Protein AF-0000000078917286 (afdb_homodimer)

Secondary structure (DSSP, 8-state):
----EEEEEE-SS-EEEEEE-TT--HHHHHHHHHHHHT---GGGEEEEEE--SS---SEEEEEEEE-S--S-HHHH--SHHHHHHHHHHHHHHHHTTSS---HHHHHHHHHHHHHHHH-S--TTTS-TTTTTTS--SS--HHHHHHHHHHTTT--HHHHHHHHHHHHTTSTTTT-EEEEEE-TT--EEEEEE-SSEEEEEETTBSSS-SEEEEGGGEEEEEEETTEEEEEESSTTSPPEEEE-SSHHHHHHHHHHHHHHHHHHHHTTSPPPHHHHHHHHHHHHHHHHHHHHHHHHHHHHHHHHHHHHHHHHHHHHHHHHHHHHHHHHHHHHHHHHHHHHHHHHHH-/----EEEEEE-SS-EEEEEE-TT--HHHHHHHHHHHHT---GGGEEEEEE--SS---SEEEEEEEE-S--S-HHHH--SHHHHHHHHHHHHHHHHTTSS---HHHHHHHHHHHHHHHH-S--TTTS-TTTTTTS--SS--HHHHHHHHHHTTT--HHHHHHHHHHHHTTSTTTT-EEEEEE-TT--EEEEEE-SSEEEEEETTBSSS-SEEEEGGGEEEEEEETTEEEEEESSTTSPPEEEE-SSHHHHHHHHHHHHHHHHHHHHTTSPPPHHHHHHHHHHHHHHHHHHHHHHHHHHHHHHHHHHHHHHHHHHHHHHHHHHHHHHHHHHHHHHHHHHHHHHHHH--

Sequence (692 aa):
MPKTISVRVTTMDAELEFTIQPNTTGKQLFDQVVKTIGLREVCFFGLQYQDTKGFSTCLLLFKFSAKFYPEDVSEELIQDITQRLFFLKVKEGILNDDIYCRPETAVLLASHAVQSKYGNLNKEVHKSGYLAGDELLPQREERIQVWHEEHRGMLRENAVLEYPKIAQDLEMYGVNYISIKKKKGSELWLGVDALGLNIYEQHDRLTPKIGFPWSEIRSISFNDKKFVIKPIDKKAPDFVFYAPWLRINKRILALCMGNHELYMRRRKPDTIEVQQMKAQAREEKHQKQMEHAMLENEKKKREMAEKEKEKTEREKELMERLKQIEEQTKKAQCLFLLRKKHNNCGMPKTISVRVTTMDAELEFTIQPNTTGKQLFDQVVKTIGLREVCFFGLQYQDTKGFSTCLLLFKFSAKFYPEDVSEELIQDITQRLFFLKVKEGILNDDIYCRPETAVLLASHAVQSKYGNLNKEVHKSGYLAGDELLPQREERIQVWHEEHRGMLRENAVLEYPKIAQDLEMYGVNYISIKKKKGSELWLGVDALGLNIYEQHDRLTPKIGFPWSEIRSISFNDKKFVIKPIDKKAPDFVFYAPWLRINKRILALCMGNHELYMRRRKPDTIEVQQMKAQAREEKHQKQMEHAMLENEKKKREMAEKEKEKTEREKELMERLKQIEEQTKKAQCLFLLRKKHNNCG

Solvent-accessible surface area (backbone atoms only — not comparable to full-atom values): 37764 Å² total; per-residue (Å²): 120,85,71,68,38,42,34,40,38,35,45,85,85,50,76,46,76,46,80,40,54,78,83,61,47,70,65,56,54,47,51,50,51,34,60,33,74,65,56,79,78,52,86,31,46,45,75,41,80,48,82,64,81,85,57,85,55,78,56,48,42,32,39,40,46,80,69,48,48,70,89,44,50,83,79,66,50,69,51,68,67,58,34,48,51,47,29,49,51,51,50,49,30,45,71,70,63,66,24,68,67,54,67,71,57,27,31,53,40,38,14,26,54,46,25,38,75,66,34,58,70,40,75,88,77,56,41,94,69,71,59,73,87,52,96,54,51,64,90,47,63,70,62,25,49,56,51,26,50,69,46,56,86,54,50,34,72,55,26,36,47,46,36,44,50,59,42,65,74,34,72,35,50,60,49,48,76,42,76,32,24,37,90,91,63,52,61,29,28,38,32,42,33,50,62,29,42,30,35,18,49,70,90,33,82,69,58,64,78,47,75,41,44,56,93,45,50,62,50,74,51,68,59,68,39,40,36,40,40,32,44,56,54,78,90,50,75,67,48,65,38,33,36,93,40,49,68,53,46,54,50,50,50,52,52,50,52,53,27,49,51,51,49,53,52,74,74,45,82,76,52,69,42,53,49,43,46,48,51,52,44,50,51,52,50,49,51,52,50,50,52,50,48,50,46,52,50,40,47,49,51,24,52,50,30,44,51,51,29,54,50,52,53,49,52,42,52,50,51,53,51,51,50,51,50,52,52,51,51,50,52,52,53,52,53,53,55,54,52,54,52,56,56,70,71,95,120,85,71,66,39,42,35,38,38,35,45,87,86,50,76,46,77,48,79,41,54,77,82,61,47,72,65,57,53,47,51,50,52,33,60,33,75,65,56,80,80,54,86,30,47,45,76,40,81,48,81,63,80,87,55,86,55,79,58,48,41,32,39,40,45,80,68,48,50,70,90,43,49,84,78,66,50,68,51,69,67,57,33,47,51,48,30,51,52,51,49,50,29,45,72,71,61,66,23,69,68,54,67,70,56,26,31,54,41,38,13,28,53,46,25,37,74,67,35,58,72,40,74,88,76,56,43,93,67,70,58,72,87,53,96,54,52,64,88,48,63,71,63,25,49,57,50,25,50,68,47,56,87,53,53,33,72,54,24,36,47,46,35,46,50,60,43,65,75,33,74,35,48,58,50,48,76,42,75,33,24,39,91,89,62,52,61,28,28,38,32,44,33,53,63,29,41,28,35,18,48,72,91,33,82,69,56,64,77,45,74,42,44,58,93,44,50,62,48,74,51,69,60,68,37,38,37,41,42,32,44,56,54,78,89,51,77,68,47,66,37,32,36,92,40,49,68,52,47,53,49,50,50,52,54,49,52,54,26,49,50,50,48,54,53,73,73,45,82,77,50,68,42,54,48,44,46,50,50,51,44,50,51,51,50,49,51,51,52,50,52,50,48,51,44,51,48,39,46,49,51,26,51,48,29,46,50,50,30,52,50,52,53,49,52,43,53,50,52,52,51,50,51,51,51,52,52,51,51,51,52,51,53,53,53,50,55,53,52,51,53,56,53,69,72,97

Structure (mmCIF, N/CA/C/O backbone):
data_AF-0000000078917286-model_v1
#
loop_
_entity.id
_entity.type
_entity.pdbx_description
1 polymer 'FERM domain-containing protein'
#
loop_
_atom_site.group_PDB
_atom_site.id
_atom_site.type_symbol
_atom_site.label_atom_id
_atom_site.label_alt_id
_atom_site.label_comp_id
_atom_site.label_asym_id
_atom_site.label_entity_id
_atom_site.label_seq_id
_atom_site.pdbx_PDB_ins_code
_atom_site.Cartn_x
_atom_site.Cartn_y
_atom_site.Cartn_z
_atom_site.occupancy
_atom_site.B_iso_or_equiv
_atom_site.auth_seq_id
_atom_site.auth_comp_id
_atom_site.auth_asym_id
_atom_site.auth_atom_id
_atom_site.pdbx_PDB_model_num
ATOM 1 N N . MET A 1 1 ? -22 -3.393 -30.219 1 52.44 1 MET A N 1
ATOM 2 C CA . MET A 1 1 ? -21.031 -3.311 -29.125 1 52.44 1 MET A CA 1
ATOM 3 C C . MET A 1 1 ? -21.719 -2.863 -27.844 1 52.44 1 MET A C 1
ATOM 5 O O . MET A 1 1 ? -22.516 -1.927 -27.844 1 52.44 1 MET A O 1
ATOM 9 N N . PRO A 1 2 ? -21.797 -3.793 -26.938 1 64.94 2 PRO A N 1
ATOM 10 C CA . PRO A 1 2 ? -22.656 -3.412 -25.812 1 64.94 2 PRO A CA 1
ATOM 11 C C . PRO A 1 2 ? -22.469 -1.951 -25.391 1 64.94 2 PRO A C 1
ATOM 13 O O . PRO A 1 2 ? -21.391 -1.386 -25.578 1 64.94 2 PRO A O 1
ATOM 16 N N . LYS A 1 3 ? -23.453 -1.218 -25.328 1 80.88 3 LYS A N 1
ATOM 17 C CA . LYS A 1 3 ? -23.516 0.198 -24.969 1 80.88 3 LYS A CA 1
ATOM 18 C C . LYS A 1 3 ? -22.797 0.465 -23.656 1 80.88 3 LYS A C 1
ATOM 20 O O . LYS A 1 3 ? -23.047 -0.208 -22.656 1 80.88 3 LYS A O 1
ATOM 25 N N . THR A 1 4 ? -21.531 1.102 -23.625 1 89.44 4 THR A N 1
ATOM 26 C CA . THR A 1 4 ? -20.781 1.456 -22.438 1 89.44 4 THR A CA 1
ATOM 27 C C . THR A 1 4 ? -21.047 2.904 -22.031 1 89.44 4 THR A C 1
ATOM 29 O O . THR A 1 4 ? -21.516 3.703 -22.844 1 89.44 4 THR A O 1
ATOM 32 N N . ILE A 1 5 ? -21.078 3.199 -20.797 1 89.94 5 ILE A N 1
ATOM 33 C CA . ILE A 1 5 ? -21.281 4.527 -20.219 1 89.94 5 ILE A CA 1
ATOM 34 C C . ILE A 1 5 ? -19.969 5.043 -19.641 1 89.94 5 ILE A C 1
ATOM 36 O O . ILE A 1 5 ? -19.25 4.293 -18.984 1 89.94 5 ILE A O 1
ATOM 40 N N . SER A 1 6 ? -19.703 6.266 -19.875 1 91.88 6 SER A N 1
ATOM 41 C CA . SER A 1 6 ? -18.516 6.898 -19.312 1 91.88 6 SER A CA 1
ATOM 42 C C . SER A 1 6 ? -18.812 7.551 -17.969 1 91.88 6 SER A C 1
ATOM 44 O O . SER A 1 6 ? -19.844 8.211 -17.812 1 91.88 6 SER A O 1
ATOM 46 N N . VAL A 1 7 ? -17.938 7.297 -17.062 1 94.12 7 VAL A N 1
ATOM 47 C CA . VAL A 1 7 ? -18.094 7.828 -15.703 1 94.12 7 VAL A CA 1
ATOM 48 C C . VAL A 1 7 ? -16.812 8.523 -15.266 1 94.12 7 VAL A C 1
ATOM 50 O O . VAL A 1 7 ? -15.711 8.023 -15.516 1 94.12 7 VAL A O 1
ATOM 53 N N . ARG A 1 8 ? -16.938 9.688 -14.719 1 94.81 8 ARG A N 1
ATOM 54 C CA . ARG A 1 8 ? -15.812 10.398 -14.109 1 94.81 8 ARG A CA 1
ATOM 55 C C . ARG A 1 8 ? -15.961 10.469 -12.594 1 94.81 8 ARG A C 1
ATOM 57 O O . ARG A 1 8 ? -17.016 10.859 -12.086 1 94.81 8 ARG A O 1
ATOM 64 N N . VAL A 1 9 ? -14.938 9.984 -11.883 1 96.5 9 VAL A N 1
ATOM 65 C CA . VAL A 1 9 ? -14.945 9.992 -10.422 1 96.5 9 VAL A CA 1
ATOM 66 C C . VAL A 1 9 ? -13.859 10.93 -9.906 1 96.5 9 VAL A C 1
ATOM 68 O O . VAL A 1 9 ? -12.68 10.758 -10.219 1 96.5 9 VAL A O 1
ATOM 71 N N . THR A 1 10 ? -14.258 11.922 -9.125 1 96.56 10 THR A N 1
ATOM 72 C CA . THR A 1 10 ? -13.312 12.859 -8.523 1 96.56 10 THR A CA 1
ATOM 73 C C . THR A 1 10 ? -13.078 12.516 -7.051 1 96.56 10 THR A C 1
ATOM 75 O O . THR A 1 10 ? -14.031 12.406 -6.277 1 96.56 10 THR A O 1
ATOM 78 N N . THR A 1 11 ? -11.891 12.273 -6.703 1 95.75 11 THR A N 1
ATOM 79 C CA . THR A 1 11 ? -11.5 12.125 -5.309 1 95.75 11 THR A CA 1
ATOM 80 C C . THR A 1 11 ? -10.953 13.438 -4.75 1 95.75 11 THR A C 1
ATOM 82 O O . THR A 1 11 ? -11.109 14.492 -5.375 1 95.75 11 THR A O 1
ATOM 85 N N . MET A 1 12 ? -10.359 13.43 -3.605 1 94.81 12 MET A N 1
ATOM 86 C CA . MET A 1 12 ? -9.828 14.648 -3.004 1 94.81 12 MET A CA 1
ATOM 87 C C . MET A 1 12 ? -8.586 15.125 -3.742 1 94.81 12 MET A C 1
ATOM 89 O O . MET A 1 12 ? -8.297 16.328 -3.77 1 94.81 12 MET A O 1
ATOM 93 N N . ASP A 1 13 ? -7.891 14.109 -4.359 1 91.81 13 ASP A N 1
ATOM 94 C CA . ASP A 1 13 ? -6.617 14.516 -4.945 1 91.81 13 ASP A CA 1
ATOM 95 C C . ASP A 1 13 ? -6.449 13.945 -6.352 1 91.81 13 ASP A C 1
ATOM 97 O O . ASP A 1 13 ? -5.352 13.984 -6.914 1 91.81 13 ASP A O 1
ATOM 101 N N . ALA A 1 14 ? -7.473 13.32 -6.879 1 92.19 14 ALA A N 1
ATOM 102 C CA . ALA A 1 14 ? -7.324 12.734 -8.211 1 92.19 14 ALA A CA 1
ATOM 103 C C . ALA A 1 14 ? -8.664 12.711 -8.953 1 92.19 14 ALA A C 1
ATOM 105 O O . ALA A 1 14 ? -9.719 12.891 -8.344 1 92.19 14 ALA A O 1
ATOM 106 N N . GLU A 1 15 ? -8.555 12.578 -10.227 1 94.56 15 GLU A N 1
ATOM 107 C CA . GLU A 1 15 ? -9.695 12.359 -11.109 1 94.56 15 GLU A CA 1
ATOM 108 C C . GLU A 1 15 ? -9.523 11.07 -11.914 1 94.56 15 GLU A C 1
ATOM 110 O O . GLU A 1 15 ? -8.516 10.891 -12.586 1 94.56 15 GLU A O 1
ATOM 115 N N . LEU A 1 16 ? -10.508 10.234 -11.844 1 95 16 LEU A N 1
ATOM 116 C CA . LEU A 1 16 ? -10.477 8.945 -12.531 1 95 16 LEU A CA 1
ATOM 117 C C . LEU A 1 16 ? -11.602 8.844 -13.555 1 95 16 LEU A C 1
ATOM 119 O O . LEU A 1 16 ? -12.703 9.359 -13.328 1 95 16 LEU A O 1
ATOM 123 N N . GLU A 1 17 ? -11.336 8.211 -14.648 1 94.06 17 GLU A N 1
ATOM 124 C CA . GLU A 1 17 ? -12.344 7.953 -15.672 1 94.06 17 GLU A CA 1
ATOM 125 C C . GLU A 1 17 ? -12.523 6.457 -15.914 1 94.06 17 GLU A C 1
ATOM 127 O O . GLU A 1 17 ? -11.539 5.73 -16.062 1 94.06 17 GLU A O 1
ATOM 132 N N . PHE A 1 18 ? -13.734 6.094 -15.922 1 93.25 18 PHE A N 1
ATOM 133 C CA . PHE A 1 18 ? -14.07 4.691 -16.125 1 93.25 18 PHE A CA 1
ATOM 134 C C . PHE A 1 18 ? -15.07 4.535 -17.266 1 93.25 18 PHE A C 1
ATOM 136 O O . PHE A 1 18 ? -15.844 5.453 -17.547 1 93.25 18 PHE A O 1
ATOM 143 N N . THR A 1 19 ? -14.93 3.42 -17.969 1 92.62 19 THR A N 1
ATOM 144 C CA . THR A 1 19 ? -15.977 2.963 -18.875 1 92.62 19 THR A CA 1
ATOM 145 C C . THR A 1 19 ? -16.688 1.737 -18.312 1 92.62 19 THR A C 1
ATOM 147 O O . THR A 1 19 ? -16.062 0.696 -18.094 1 92.62 19 THR A O 1
ATOM 150 N N . ILE A 1 20 ? -17.984 1.925 -18.016 1 92 20 ILE A N 1
ATOM 151 C CA . ILE A 1 20 ? -18.688 0.839 -17.344 1 92 20 ILE A CA 1
ATOM 152 C C . ILE A 1 20 ? -19.875 0.385 -18.172 1 92 20 ILE A C 1
ATOM 154 O O . ILE A 1 20 ? -20.281 1.081 -19.109 1 92 20 ILE A O 1
ATOM 158 N N . GLN A 1 21 ? -20.391 -0.773 -17.844 1 93.31 21 GLN A N 1
ATOM 159 C CA . GLN A 1 21 ? -21.609 -1.291 -18.469 1 93.31 21 GLN A CA 1
ATOM 160 C C . GLN A 1 21 ? -22.844 -0.625 -17.875 1 93.31 21 GLN A C 1
ATOM 162 O O . GLN A 1 21 ? -22.844 -0.186 -16.734 1 93.31 21 GLN A O 1
ATOM 167 N N . PRO A 1 22 ? -23.906 -0.571 -18.641 1 90.12 22 PRO A N 1
ATOM 168 C CA . PRO A 1 22 ? -25.125 0.076 -18.188 1 90.12 22 PRO A CA 1
ATOM 169 C C . PRO A 1 22 ? -25.719 -0.585 -16.938 1 90.12 22 PRO A C 1
ATOM 171 O O . PRO A 1 22 ? -26.391 0.073 -16.141 1 90.12 22 PRO A O 1
ATOM 174 N N . ASN A 1 23 ? -25.359 -1.849 -16.734 1 93.88 23 ASN A N 1
ATOM 175 C CA . ASN A 1 23 ? -25.953 -2.555 -15.609 1 93.88 23 ASN A CA 1
ATOM 176 C C . ASN A 1 23 ? -25.031 -2.527 -14.391 1 93.88 23 ASN A C 1
ATOM 178 O O . ASN A 1 23 ? -25.312 -3.178 -13.383 1 93.88 23 ASN A O 1
ATOM 182 N N . THR A 1 24 ? -24 -1.727 -14.484 1 94.19 24 THR A N 1
ATOM 183 C CA . THR A 1 24 ? -23.078 -1.621 -13.359 1 94.19 24 THR A CA 1
ATOM 184 C C . THR A 1 24 ? -23.75 -0.925 -12.18 1 94.19 24 THR A C 1
ATOM 186 O O . THR A 1 24 ? -24.359 0.132 -12.336 1 94.19 24 THR A O 1
ATOM 189 N N . THR A 1 25 ? -23.719 -1.51 -10.984 1 94.88 25 THR A N 1
ATOM 190 C CA . THR A 1 25 ? -24.312 -0.925 -9.789 1 94.88 25 THR A CA 1
ATOM 191 C C . THR A 1 25 ? -23.359 0.086 -9.156 1 94.88 25 THR A C 1
ATOM 193 O O . THR A 1 25 ? -22.156 0.096 -9.453 1 94.88 25 THR A O 1
ATOM 196 N N . GLY A 1 26 ? -23.844 0.945 -8.289 1 93.94 26 GLY A N 1
ATOM 197 C CA . GLY A 1 26 ? -23.016 1.874 -7.531 1 93.94 26 GLY A CA 1
ATOM 198 C C . GLY A 1 26 ? -21.953 1.184 -6.691 1 93.94 26 GLY A C 1
ATOM 199 O O . GLY A 1 26 ? -20.828 1.672 -6.582 1 93.94 26 GLY A O 1
ATOM 200 N N . LYS A 1 27 ? -22.328 0.092 -6.184 1 95.5 27 LYS A N 1
ATOM 201 C CA . LYS A 1 27 ? -21.391 -0.674 -5.363 1 95.5 27 LYS A CA 1
ATOM 202 C C . LYS A 1 27 ? -20.219 -1.182 -6.195 1 95.5 27 LYS A C 1
ATOM 204 O O . LYS A 1 27 ? -19.062 -1.137 -5.75 1 95.5 27 LYS A O 1
ATOM 209 N N . GLN A 1 28 ? -20.531 -1.66 -7.367 1 96.44 28 GLN A N 1
ATOM 210 C CA . GLN A 1 28 ? -19.484 -2.154 -8.258 1 96.44 28 GLN A CA 1
ATOM 211 C C . GLN A 1 28 ? -18.531 -1.032 -8.664 1 96.44 28 GLN A C 1
ATOM 213 O O . GLN A 1 28 ? -17.312 -1.233 -8.727 1 96.44 28 GLN A O 1
ATOM 218 N N . LEU A 1 29 ? -19.141 0.114 -9.008 1 96.5 29 LEU A N 1
ATOM 219 C CA . LEU A 1 29 ? -18.312 1.266 -9.336 1 96.5 29 LEU A CA 1
ATOM 220 C C . LEU A 1 29 ? -17.453 1.677 -8.141 1 96.5 29 LEU A C 1
ATOM 222 O O . LEU A 1 29 ? -16.266 1.965 -8.297 1 96.5 29 LEU A O 1
ATOM 226 N N . PHE A 1 30 ? -18.078 1.705 -6.957 1 97.38 30 PHE A N 1
ATOM 227 C CA . PHE A 1 30 ? -17.359 2.018 -5.73 1 97.38 30 PHE A CA 1
ATOM 228 C C . PHE A 1 30 ? -16.188 1.074 -5.543 1 97.38 30 PHE A C 1
ATOM 230 O O . PHE A 1 30 ? -15.062 1.516 -5.254 1 97.38 30 PHE A O 1
ATOM 237 N N . ASP A 1 31 ? -16.375 -0.207 -5.715 1 96.06 31 ASP A N 1
ATOM 238 C CA . ASP A 1 31 ? -15.336 -1.215 -5.551 1 96.06 31 ASP A CA 1
ATOM 239 C C . ASP A 1 31 ? -14.211 -1.011 -6.562 1 96.06 31 ASP A C 1
ATOM 241 O O . ASP A 1 31 ? -13.031 -1.204 -6.238 1 96.06 31 ASP A O 1
ATOM 245 N N . GLN A 1 32 ? -14.609 -0.645 -7.723 1 95.75 32 GLN A N 1
ATOM 246 C CA . GLN A 1 32 ? -13.609 -0.396 -8.75 1 95.75 32 GLN A CA 1
ATOM 247 C C . GLN A 1 32 ? -12.734 0.799 -8.391 1 95.75 32 GLN A C 1
ATOM 249 O O . GLN A 1 32 ? -11.516 0.772 -8.602 1 95.75 32 GLN A O 1
ATOM 254 N N . VAL A 1 33 ? -13.32 1.835 -7.848 1 96.94 33 VAL A N 1
ATOM 255 C CA . VAL A 1 33 ? -12.586 3.029 -7.449 1 96.94 33 VAL A CA 1
ATOM 256 C C . VAL A 1 33 ? -11.602 2.686 -6.328 1 96.94 33 VAL A C 1
ATOM 258 O O . VAL A 1 33 ? -10.422 3.023 -6.406 1 96.94 33 VAL A O 1
ATOM 261 N N . VAL A 1 34 ? -12.07 1.972 -5.344 1 96.69 34 VAL A N 1
ATOM 262 C CA . VAL A 1 34 ? -11.266 1.617 -4.18 1 96.69 34 VAL A CA 1
ATOM 263 C C . VAL A 1 34 ? -10.102 0.734 -4.605 1 96.69 34 VAL A C 1
ATOM 265 O O . VAL A 1 34 ? -8.969 0.919 -4.141 1 96.69 34 VAL A O 1
ATOM 268 N N . LYS A 1 35 ? -10.352 -0.167 -5.469 1 94.69 35 LYS A N 1
ATOM 269 C CA . LYS A 1 35 ? -9.297 -1.038 -5.984 1 94.69 35 LYS A CA 1
ATOM 270 C C . LYS A 1 35 ? -8.266 -0.241 -6.773 1 94.69 35 LYS A C 1
ATOM 272 O O . LYS A 1 35 ? -7.062 -0.506 -6.68 1 94.69 35 LYS A O 1
ATOM 277 N N . THR A 1 36 ? -8.703 0.653 -7.543 1 95.75 36 THR A N 1
ATOM 278 C CA . THR A 1 36 ? -7.832 1.441 -8.406 1 95.75 36 THR A CA 1
ATOM 279 C C . THR A 1 36 ? -6.871 2.287 -7.574 1 95.75 36 THR A C 1
ATOM 281 O O . THR A 1 36 ? -5.68 2.357 -7.875 1 95.75 36 THR A O 1
ATOM 284 N N . ILE A 1 37 ? -7.332 2.85 -6.551 1 95.19 37 ILE A N 1
ATOM 285 C CA . ILE A 1 37 ? -6.473 3.762 -5.797 1 95.19 37 ILE A CA 1
ATOM 286 C C . ILE A 1 37 ? -5.77 3 -4.68 1 95.19 37 ILE A C 1
ATOM 288 O O . ILE A 1 37 ? -4.941 3.566 -3.959 1 95.19 37 ILE A O 1
ATOM 292 N N . GLY A 1 38 ? -6.148 1.755 -4.457 1 94.06 38 GLY A N 1
ATOM 293 C CA . GLY A 1 38 ? -5.488 0.913 -3.471 1 94.06 38 GLY A CA 1
ATOM 294 C C . GLY A 1 38 ? -5.918 1.214 -2.047 1 94.06 38 GLY A C 1
ATOM 295 O O . GLY A 1 38 ? -5.094 1.19 -1.129 1 94.06 38 GLY A O 1
ATOM 296 N N . LEU A 1 39 ? -7.137 1.5 -1.889 1 96.38 39 LEU A N 1
ATOM 297 C CA . LEU A 1 39 ? -7.672 1.822 -0.571 1 96.38 39 LEU A CA 1
ATOM 298 C C . LEU A 1 39 ? -8.203 0.572 0.12 1 96.38 39 LEU A C 1
ATOM 300 O O . LEU A 1 39 ? -9.039 -0.142 -0.437 1 96.38 39 LEU A O 1
ATOM 304 N N . ARG A 1 40 ? -7.75 0.301 1.335 1 95.94 40 ARG A N 1
ATOM 305 C CA . ARG A 1 40 ? -8.172 -0.884 2.076 1 95.94 40 ARG A CA 1
ATOM 306 C C . ARG A 1 40 ? -9.234 -0.533 3.111 1 95.94 40 ARG A C 1
ATOM 308 O O . ARG A 1 40 ? -10.148 -1.32 3.361 1 95.94 40 ARG A O 1
ATOM 315 N N . GLU A 1 41 ? -9.062 0.637 3.688 1 96.81 41 GLU A N 1
ATOM 316 C CA . GLU A 1 41 ? -10.023 1.081 4.691 1 96.81 41 GLU A CA 1
ATOM 317 C C . GLU A 1 41 ? -11.242 1.736 4.039 1 96.81 41 GLU A C 1
ATOM 319 O O . GLU A 1 41 ? -11.438 2.945 4.164 1 96.81 41 GLU A O 1
ATOM 324 N N . VAL A 1 42 ? -12.125 0.978 3.543 1 96.44 42 VAL A N 1
ATOM 325 C CA . VAL A 1 42 ? -13.18 1.451 2.646 1 96.44 42 VAL A CA 1
ATOM 326 C C . VAL A 1 42 ? -14.383 1.911 3.459 1 96.44 42 VAL A C 1
ATOM 328 O O . VAL A 1 42 ? -15.227 2.664 2.963 1 96.44 42 VAL A O 1
ATOM 331 N N . CYS A 1 43 ? -14.469 1.479 4.727 1 96.25 43 CYS A N 1
ATOM 332 C CA . CYS A 1 43 ? -15.672 1.672 5.527 1 96.25 43 CYS A CA 1
ATOM 333 C C . CYS A 1 43 ? -15.938 3.152 5.77 1 96.25 43 CYS A C 1
ATOM 335 O O . CYS A 1 43 ? -17.062 3.547 6.082 1 96.25 43 CYS A O 1
ATOM 337 N N . PHE A 1 44 ? -14.93 4.02 5.594 1 98.06 44 PHE A N 1
ATOM 338 C CA . PHE A 1 44 ? -15.062 5.441 5.887 1 98.06 44 PHE A CA 1
ATOM 339 C C . PHE A 1 44 ? -15.609 6.191 4.684 1 98.06 44 PHE A C 1
ATOM 341 O O . PHE A 1 44 ? -16 7.359 4.797 1 98.06 44 PHE A O 1
ATOM 348 N N . PHE A 1 45 ? -15.664 5.543 3.537 1 98.12 45 PHE A N 1
ATOM 349 C CA . PHE A 1 45 ? -15.789 6.32 2.309 1 98.12 45 PHE A CA 1
ATOM 350 C C . PHE A 1 45 ? -17.109 6 1.6 1 98.12 45 PHE A C 1
ATOM 352 O O . PHE A 1 45 ? -17.75 4.996 1.903 1 98.12 45 PHE A O 1
ATOM 359 N N . GLY A 1 46 ? -17.484 6.867 0.72 1 96.81 46 GLY A N 1
ATOM 360 C CA . GLY A 1 46 ? -18.688 6.711 -0.092 1 96.81 46 GLY A CA 1
ATOM 361 C C . GLY A 1 46 ? -18.578 7.379 -1.448 1 96.81 46 GLY A C 1
ATOM 362 O O . GLY A 1 46 ? -17.625 8.117 -1.708 1 96.81 46 GLY A O 1
ATOM 363 N N . LEU A 1 47 ? -19.469 7.023 -2.256 1 95.88 47 LEU A N 1
ATOM 364 C CA . LEU A 1 47 ? -19.578 7.566 -3.604 1 95.88 47 LEU A CA 1
ATOM 365 C C . LEU A 1 47 ? -20.875 8.352 -3.764 1 95.88 47 LEU A C 1
ATOM 367 O O . LEU A 1 47 ? -21.953 7.863 -3.4 1 95.88 47 LEU A O 1
ATOM 371 N N . GLN A 1 48 ? -20.75 9.594 -4.242 1 93.06 48 GLN A N 1
ATOM 372 C CA . GLN A 1 48 ? -21.922 10.445 -4.406 1 93.06 48 GLN A CA 1
ATOM 373 C C . GLN A 1 48 ? -22.078 10.883 -5.859 1 93.06 48 GLN A C 1
ATOM 375 O O . GLN A 1 48 ? -21.125 11.359 -6.477 1 93.06 48 GLN A O 1
ATOM 380 N N . TYR A 1 49 ? -23.25 10.648 -6.359 1 91.31 49 TYR A N 1
ATOM 381 C CA . TYR A 1 49 ? -23.562 11.117 -7.707 1 91.31 49 TYR A CA 1
ATOM 382 C C . TYR A 1 49 ? -23.688 12.633 -7.742 1 91.31 49 TYR A C 1
ATOM 384 O O . TYR A 1 49 ? -24.312 13.234 -6.859 1 91.31 49 TYR A O 1
ATOM 392 N N . GLN A 1 50 ? -22.984 13.273 -8.711 1 89 50 GLN A N 1
ATOM 393 C CA . GLN A 1 50 ? -23.062 14.719 -8.891 1 89 50 GLN A CA 1
ATOM 394 C C . GLN A 1 50 ? -23.969 15.07 -10.07 1 89 50 GLN A C 1
ATOM 396 O O . GLN A 1 50 ? -23.656 14.734 -11.219 1 89 50 GLN A O 1
ATOM 401 N N . ASP A 1 51 ? -25.125 15.57 -9.758 1 76.12 51 ASP A N 1
ATOM 402 C CA . ASP A 1 51 ? -26.109 15.891 -10.773 1 76.12 51 ASP A CA 1
ATOM 403 C C . ASP A 1 51 ? -25.641 17.047 -11.648 1 76.12 51 ASP A C 1
ATOM 405 O O . ASP A 1 51 ? -25.141 18.062 -11.141 1 76.12 51 ASP A O 1
ATOM 409 N N . THR A 1 52 ? -25.312 16.75 -12.922 1 65.38 52 THR A N 1
ATOM 410 C CA . THR A 1 52 ? -25 17.875 -13.805 1 65.38 52 THR A CA 1
ATOM 411 C C . THR A 1 52 ? -26.266 18.578 -14.266 1 65.38 52 THR A C 1
ATOM 413 O O . THR A 1 52 ? -27.266 17.922 -14.586 1 65.38 52 THR A O 1
ATOM 416 N N . LYS A 1 53 ? -26.703 19.656 -13.562 1 56.56 53 LYS A N 1
ATOM 417 C CA . LYS A 1 53 ? -27.797 20.531 -13.984 1 56.56 53 LYS A CA 1
ATOM 418 C C . LYS A 1 53 ? -27.953 20.516 -15.5 1 56.56 53 LYS A C 1
ATOM 420 O O . LYS A 1 53 ? -27.016 20.844 -16.234 1 56.56 53 LYS A O 1
ATOM 425 N N . GLY A 1 54 ? -29.016 19.875 -15.984 1 56.84 54 GLY A N 1
ATOM 426 C CA . GLY A 1 54 ? -29.578 20.094 -17.297 1 56.84 54 GLY A CA 1
ATOM 427 C C . GLY A 1 54 ? -28.844 19.359 -18.406 1 56.84 54 GLY A C 1
ATOM 428 O O . GLY A 1 54 ? -29.312 19.328 -19.547 1 56.84 54 GLY A O 1
ATOM 429 N N . PHE A 1 55 ? -27.5 19.312 -18.281 1 51.97 55 PHE A N 1
ATOM 430 C CA . PHE A 1 55 ? -26.859 18.891 -19.516 1 51.97 55 PHE A CA 1
ATOM 431 C C . PHE A 1 55 ? -26.797 17.375 -19.594 1 51.97 55 PHE A C 1
ATOM 433 O O . PHE A 1 55 ? -26.406 16.703 -18.625 1 51.97 55 PHE A O 1
ATOM 440 N N . SER A 1 56 ? -27.734 16.797 -20.312 1 53.12 56 SER A N 1
ATOM 441 C CA . SER A 1 56 ? -27.797 15.398 -20.719 1 53.12 56 SER A CA 1
ATOM 442 C C . SER A 1 56 ? -26.422 14.867 -21.062 1 53.12 56 SER A C 1
ATOM 444 O O . SER A 1 56 ? -25.953 15 -22.203 1 53.12 56 SER A O 1
ATOM 446 N N . THR A 1 57 ? -25.344 15.141 -20.391 1 59.34 57 THR A N 1
ATOM 447 C CA . THR A 1 57 ? -24.062 14.648 -20.906 1 59.34 57 THR A CA 1
ATOM 448 C C . THR A 1 57 ? -23.938 13.148 -20.672 1 59.34 57 THR A C 1
ATOM 450 O O . THR A 1 57 ? -24.531 12.602 -19.734 1 59.34 57 THR A O 1
ATOM 453 N N . CYS A 1 58 ? -23.641 12.398 -21.688 1 71.62 58 CYS A N 1
ATOM 454 C CA . CYS A 1 58 ? -23.281 10.984 -21.734 1 71.62 58 CYS A CA 1
ATOM 455 C C . CYS A 1 58 ? -22.266 10.633 -20.656 1 71.62 58 CYS A C 1
ATOM 457 O O . CYS A 1 58 ? -21.984 9.453 -20.422 1 71.62 58 CYS A O 1
ATOM 459 N N . LEU A 1 59 ? -21.906 11.727 -19.859 1 83.81 59 LEU A N 1
ATOM 460 C CA . LEU A 1 59 ? -20.891 11.492 -18.844 1 83.81 59 LEU A CA 1
ATOM 461 C C . LEU A 1 59 ? -21.469 11.633 -17.438 1 83.81 59 LEU A C 1
ATOM 463 O O . LEU A 1 59 ? -22.016 12.68 -17.094 1 83.81 59 LEU A O 1
ATOM 467 N N . LEU A 1 60 ? -21.469 10.609 -16.672 1 90.31 60 LEU A N 1
ATOM 468 C CA . LEU A 1 60 ? -21.906 10.633 -15.281 1 90.31 60 LEU A CA 1
ATOM 469 C C . LEU A 1 60 ? -20.781 11.07 -14.359 1 90.31 60 LEU A C 1
ATOM 471 O O . LEU A 1 60 ? -19.641 10.594 -14.492 1 90.31 60 LEU A O 1
ATOM 475 N N . LEU A 1 61 ? -21.031 12.023 -13.469 1 93.44 61 LEU A N 1
ATOM 476 C CA . LEU A 1 61 ? -20.031 12.555 -12.555 1 93.44 61 LEU A CA 1
ATOM 477 C C . LEU A 1 61 ? -20.281 12.078 -11.125 1 93.44 61 LEU A C 1
ATOM 479 O O . LEU A 1 61 ? -21.406 12.133 -10.641 1 93.44 61 LEU A O 1
ATOM 483 N N . PHE A 1 62 ? -19.219 11.531 -10.484 1 95.56 62 PHE A N 1
ATOM 484 C CA . PHE A 1 62 ? -19.312 11.07 -9.102 1 95.56 62 PHE A CA 1
ATOM 485 C C . PHE A 1 62 ? -18.203 11.68 -8.25 1 95.56 62 PHE A C 1
ATOM 487 O O . PHE A 1 62 ? -17.141 12.016 -8.766 1 95.56 62 PHE A O 1
ATOM 494 N N . LYS A 1 63 ? -18.484 11.883 -7.004 1 96.56 63 LYS A N 1
ATOM 495 C CA . LYS A 1 63 ? -17.484 12.312 -6.035 1 96.56 63 LYS A CA 1
ATOM 496 C C . LYS A 1 63 ? -17.219 11.219 -5.004 1 96.56 63 LYS A C 1
ATOM 498 O O . LYS A 1 63 ? -18.156 10.656 -4.43 1 96.56 63 LYS A O 1
ATOM 503 N N . PHE A 1 64 ? -16.016 10.906 -4.922 1 97.69 64 PHE A N 1
ATOM 504 C CA . PHE A 1 64 ? -15.57 9.945 -3.918 1 97.69 64 PHE A CA 1
ATOM 505 C C . PHE A 1 64 ? -14.945 10.664 -2.729 1 97.69 64 PHE A C 1
ATOM 507 O O . PHE A 1 64 ? -13.953 11.383 -2.881 1 97.69 64 PHE A O 1
ATOM 514 N N . SER A 1 65 ? -15.438 10.461 -1.521 1 96.94 65 SER A N 1
ATOM 515 C CA . SER A 1 65 ? -14.922 11.172 -0.356 1 96.94 65 SER A CA 1
ATOM 516 C C . SER A 1 65 ? -15.289 10.453 0.938 1 96.94 65 SER A C 1
ATOM 518 O O . SER A 1 65 ? -16.094 9.523 0.93 1 96.94 65 SER A O 1
ATOM 520 N N . ALA A 1 66 ? -14.648 10.844 1.995 1 96.88 66 ALA A N 1
ATOM 521 C CA . ALA A 1 66 ? -14.977 10.328 3.32 1 96.88 66 ALA A CA 1
ATOM 522 C C . ALA A 1 66 ? -16.406 10.695 3.715 1 96.88 66 ALA A C 1
ATOM 524 O O . ALA A 1 66 ? -16.844 11.828 3.5 1 96.88 66 ALA A O 1
ATOM 525 N N . LYS A 1 67 ? -17.094 9.672 4.145 1 95.88 67 LYS A N 1
ATOM 526 C CA . LYS A 1 67 ? -18.484 9.836 4.531 1 95.88 67 LYS A CA 1
ATOM 527 C C . LYS A 1 67 ? -18.672 9.641 6.035 1 95.88 67 LYS A C 1
ATOM 529 O O . LYS A 1 67 ? -19.438 10.359 6.672 1 95.88 67 LYS A O 1
ATOM 534 N N . PHE A 1 68 ? -18 8.68 6.641 1 98.25 68 PHE A N 1
ATOM 535 C CA . PHE A 1 68 ? -18.062 8.352 8.062 1 98.25 68 PHE A CA 1
ATOM 536 C C . PHE A 1 68 ? -16.719 8.625 8.734 1 98.25 68 PHE A C 1
ATOM 538 O O . PHE A 1 68 ? -15.68 8.164 8.266 1 98.25 68 PHE A O 1
ATOM 545 N N . TYR A 1 69 ? -16.734 9.352 9.836 1 98.38 69 TYR A N 1
ATOM 546 C CA . TYR A 1 69 ? -15.5 9.828 10.461 1 98.38 69 TYR A CA 1
ATOM 547 C C . TYR A 1 69 ? -15.109 8.945 11.641 1 98.38 69 TYR A C 1
ATOM 549 O O . TYR A 1 69 ? -15.969 8.359 12.297 1 98.38 69 TYR A O 1
ATOM 557 N N . PRO A 1 70 ? -13.852 8.828 11.883 1 97.75 70 PRO A N 1
ATOM 558 C CA . PRO A 1 70 ? -13.383 8.086 13.062 1 97.75 70 PRO A CA 1
ATOM 559 C C . PRO A 1 70 ? -13.656 8.82 14.367 1 97.75 70 PRO A C 1
ATOM 561 O O . PRO A 1 70 ? -13.797 10.047 14.375 1 97.75 70 PRO A O 1
ATOM 564 N N . GLU A 1 71 ? -13.75 8.07 15.438 1 96.56 71 GLU A N 1
ATOM 565 C CA . GLU A 1 71 ? -13.789 8.633 16.781 1 96.56 71 GLU A CA 1
ATOM 566 C C . GLU A 1 71 ? -12.398 9.047 17.25 1 96.56 71 GLU A C 1
ATOM 568 O O . GLU A 1 71 ? -12.234 10.07 17.906 1 96.56 71 GLU A O 1
ATOM 573 N N . ASP A 1 72 ? -11.492 8.234 16.875 1 97 72 ASP A N 1
ATOM 574 C CA . ASP A 1 72 ? -10.086 8.492 17.172 1 97 72 ASP A CA 1
ATOM 575 C C . ASP A 1 72 ? -9.219 8.328 15.93 1 97 72 ASP A C 1
ATOM 577 O O . ASP A 1 72 ? -8.836 7.215 15.57 1 97 72 ASP A O 1
ATOM 581 N N . VAL A 1 73 ? -8.781 9.438 15.492 1 97.44 73 VAL A N 1
ATOM 582 C CA . VAL A 1 73 ? -8.055 9.5 14.227 1 97.44 73 VAL A CA 1
ATOM 583 C C . VAL A 1 73 ? -6.773 8.672 14.32 1 97.44 73 VAL A C 1
ATOM 585 O O . VAL A 1 73 ? -6.469 7.883 13.422 1 97.44 73 VAL A O 1
ATOM 588 N N . SER A 1 74 ? -6.004 8.727 15.391 1 95.62 74 SER A N 1
ATOM 589 C CA . SER A 1 74 ? -4.699 8.094 15.547 1 95.62 74 SER A CA 1
ATOM 590 C C . SER A 1 74 ? -4.828 6.574 15.617 1 95.62 74 SER A C 1
ATOM 592 O O . SER A 1 74 ? -3.951 5.852 15.141 1 95.62 74 SER A O 1
ATOM 594 N N . GLU A 1 75 ? -5.941 6.133 16.078 1 95.31 75 GLU A N 1
ATOM 595 C CA . GLU A 1 75 ? -6.121 4.695 16.266 1 95.31 75 GLU A CA 1
ATOM 596 C C . GLU A 1 75 ? -6.797 4.055 15.062 1 95.31 75 GLU A C 1
ATOM 598 O O . GLU A 1 75 ? -6.504 2.91 14.711 1 95.31 75 GLU A O 1
ATOM 603 N N . GLU A 1 76 ? -7.672 4.777 14.406 1 97.19 76 GLU A N 1
ATOM 604 C CA . GLU A 1 76 ? -8.547 4.141 13.422 1 97.19 76 GLU A CA 1
ATOM 605 C C . GLU A 1 76 ? -8.008 4.32 12.008 1 97.19 76 GLU A C 1
ATOM 607 O O . GLU A 1 76 ? -8.25 3.486 11.133 1 97.19 76 GLU A O 1
ATOM 612 N N . LEU A 1 77 ? -7.348 5.418 11.742 1 97.81 77 LEU A N 1
ATOM 613 C CA . LEU A 1 77 ? -6.781 5.617 10.414 1 97.81 77 LEU A CA 1
ATOM 614 C C . LEU A 1 77 ? -5.391 5 10.312 1 97.81 77 LEU A C 1
ATOM 616 O O . LEU A 1 77 ? -4.422 5.555 10.828 1 97.81 77 LEU A O 1
ATOM 620 N N . ILE A 1 78 ? -5.281 3.955 9.57 1 97.44 78 ILE A N 1
ATOM 621 C CA . ILE A 1 78 ? -4.055 3.166 9.586 1 97.44 78 ILE A CA 1
ATOM 622 C C . ILE A 1 78 ? -3.232 3.465 8.336 1 97.44 78 ILE A C 1
ATOM 624 O O . ILE A 1 78 ? -2.068 3.863 8.422 1 97.44 78 ILE A O 1
ATOM 628 N N . GLN A 1 79 ? -3.854 3.42 7.18 1 95.94 79 GLN A N 1
ATOM 629 C CA . GLN A 1 79 ? -3.129 3.523 5.918 1 95.94 79 GLN A CA 1
ATOM 630 C C . GLN A 1 79 ? -2.816 4.98 5.582 1 95.94 79 GLN A C 1
ATOM 632 O O . GLN A 1 79 ? -3.617 5.875 5.863 1 95.94 79 GLN A O 1
ATOM 637 N N . ASP A 1 80 ? -1.755 5.176 4.906 1 94.94 80 ASP A N 1
ATOM 638 C CA . ASP A 1 80 ? -1.319 6.512 4.508 1 94.94 80 ASP A CA 1
ATOM 639 C C . ASP A 1 80 ? -2.348 7.176 3.596 1 94.94 80 ASP A C 1
ATOM 641 O O . ASP A 1 80 ? -2.643 8.359 3.744 1 94.94 80 ASP A O 1
ATOM 645 N N . ILE A 1 81 ? -2.857 6.441 2.701 1 95.31 81 ILE A N 1
ATOM 646 C CA . ILE A 1 81 ? -3.795 7.012 1.738 1 95.31 81 ILE A CA 1
ATOM 647 C C . ILE A 1 81 ? -5.059 7.473 2.461 1 95.31 81 ILE A C 1
ATOM 649 O O . ILE A 1 81 ? -5.633 8.508 2.119 1 95.31 81 ILE A O 1
ATOM 653 N N . THR A 1 82 ? -5.527 6.66 3.395 1 97.94 82 THR A N 1
ATOM 654 C CA . THR A 1 82 ? -6.707 7.031 4.164 1 97.94 82 THR A CA 1
ATOM 655 C C . THR A 1 82 ? -6.465 8.32 4.941 1 97.94 82 THR A C 1
ATOM 657 O O . THR A 1 82 ? -7.305 9.227 4.93 1 97.94 82 THR A O 1
ATOM 660 N N . GLN A 1 83 ? -5.312 8.406 5.594 1 98.06 83 GLN A N 1
ATOM 661 C CA . GLN A 1 83 ? -4.945 9.594 6.352 1 98.06 83 GLN A CA 1
ATOM 662 C C . GLN A 1 83 ? -4.895 10.828 5.453 1 98.06 83 GLN A C 1
ATOM 664 O O . GLN A 1 83 ? -5.395 11.891 5.816 1 98.06 83 GLN A O 1
ATOM 669 N N . ARG A 1 84 ? -4.367 10.664 4.328 1 97.5 84 ARG A N 1
ATOM 670 C CA . ARG A 1 84 ? -4.254 11.766 3.379 1 97.5 84 ARG A CA 1
ATOM 671 C C . ARG A 1 84 ? -5.633 12.242 2.922 1 97.5 84 ARG A C 1
ATOM 673 O O . ARG A 1 84 ? -5.898 13.445 2.879 1 97.5 84 ARG A O 1
ATOM 680 N N . LEU A 1 85 ? -6.484 11.289 2.574 1 98 85 LEU A N 1
ATOM 681 C CA . LEU A 1 85 ? -7.812 11.648 2.09 1 98 85 LEU A CA 1
ATOM 682 C C . LEU A 1 85 ? -8.625 12.344 3.182 1 98 85 LEU A C 1
ATOM 684 O O . LEU A 1 85 ? -9.359 13.289 2.904 1 98 85 LEU A O 1
ATOM 688 N N . PHE A 1 86 ? -8.461 11.906 4.41 1 98.5 86 PHE A N 1
ATOM 689 C CA . PHE A 1 86 ? -9.133 12.57 5.52 1 98.5 86 PHE A CA 1
ATOM 690 C C . PHE A 1 86 ? -8.555 13.953 5.758 1 98.5 86 PHE A C 1
ATOM 692 O O . PHE A 1 86 ? -9.297 14.906 6.016 1 98.5 86 PHE A O 1
ATOM 699 N N . PHE A 1 87 ? -7.227 14.062 5.672 1 98.38 87 PHE A N 1
ATOM 700 C CA . PHE A 1 87 ? -6.559 15.352 5.801 1 98.38 87 PHE A CA 1
ATOM 701 C C . PHE A 1 87 ? -7.133 16.359 4.816 1 98.38 87 PHE A C 1
ATOM 703 O O . PHE A 1 87 ? -7.531 17.453 5.203 1 98.38 87 PHE A O 1
ATOM 710 N N . LEU A 1 88 ? -7.246 15.938 3.572 1 97.81 88 LEU A N 1
ATOM 711 C CA . LEU A 1 88 ? -7.746 16.812 2.523 1 97.81 88 LEU A CA 1
ATOM 712 C C . LEU A 1 88 ? -9.211 17.156 2.758 1 97.81 88 LEU A C 1
ATOM 714 O O . LEU A 1 88 ? -9.625 18.312 2.574 1 97.81 88 LEU A O 1
ATOM 718 N N . LYS A 1 89 ? -9.961 16.203 3.158 1 97.62 89 LYS A N 1
ATOM 719 C CA . LYS A 1 89 ? -11.383 16.406 3.406 1 97.62 89 LYS A CA 1
ATOM 720 C C . LYS A 1 89 ? -11.609 17.391 4.559 1 97.62 89 LYS A C 1
ATOM 722 O O . LYS A 1 89 ? -12.438 18.297 4.457 1 97.62 89 LYS A O 1
ATOM 727 N N . VAL A 1 90 ? -10.898 17.188 5.621 1 97.69 90 VAL A N 1
ATOM 728 C CA . VAL A 1 90 ? -11.039 18.031 6.797 1 97.69 90 VAL A CA 1
ATOM 729 C C . VAL A 1 90 ? -10.547 19.438 6.477 1 97.69 90 VAL A C 1
ATOM 731 O O . VAL A 1 90 ? -11.164 20.438 6.867 1 97.69 90 VAL A O 1
ATOM 734 N N . LYS A 1 91 ? -9.438 19.484 5.809 1 96.81 91 LYS A N 1
ATOM 735 C CA . LYS A 1 91 ? -8.914 20.781 5.398 1 96.81 91 LYS A CA 1
ATOM 736 C C . LYS A 1 91 ? -9.93 21.562 4.559 1 96.81 91 LYS A C 1
ATOM 738 O O . LYS A 1 91 ? -10.164 22.75 4.789 1 96.81 91 LYS A O 1
ATOM 743 N N . GLU A 1 92 ? -10.547 20.891 3.641 1 95.81 92 GLU A N 1
ATOM 744 C CA . GLU A 1 92 ? -11.586 21.5 2.812 1 95.81 92 GLU A CA 1
ATOM 745 C C . GLU A 1 92 ? -12.75 22 3.664 1 95.81 92 GLU A C 1
ATOM 747 O O . GLU A 1 92 ? -13.281 23.078 3.426 1 95.81 92 GLU A O 1
ATOM 752 N N . GLY A 1 93 ? -13.117 21.25 4.641 1 95.88 93 GLY A N 1
ATOM 753 C CA . GLY A 1 93 ? -14.203 21.625 5.527 1 95.88 93 GLY A CA 1
ATOM 754 C C . GLY A 1 93 ? -13.906 22.875 6.336 1 95.88 93 GLY A C 1
ATOM 755 O O . GLY A 1 93 ? -14.797 23.703 6.555 1 95.88 93 GLY A O 1
ATOM 756 N N . ILE A 1 94 ? -12.711 22.984 6.723 1 95.81 94 ILE A N 1
ATOM 757 C CA . ILE A 1 94 ? -12.297 24.141 7.508 1 95.81 94 ILE A CA 1
ATOM 758 C C . ILE A 1 94 ? -12.195 25.375 6.605 1 95.81 94 ILE A C 1
ATOM 760 O O . ILE A 1 94 ? -12.656 26.453 6.969 1 95.81 94 ILE A O 1
ATOM 764 N N . LEU A 1 95 ? -11.719 25.203 5.445 1 93.88 95 LEU A N 1
ATOM 765 C CA . LEU A 1 95 ? -11.539 26.297 4.504 1 93.88 95 LEU A CA 1
ATOM 766 C C . LEU A 1 95 ? -12.891 26.828 4.035 1 93.88 95 LEU A C 1
ATOM 768 O O . LEU A 1 95 ? -13.039 28.047 3.83 1 93.88 95 LEU A O 1
ATOM 772 N N . ASN A 1 96 ? -13.891 25.953 3.879 1 93.56 96 ASN A N 1
ATOM 773 C CA . ASN A 1 96 ? -15.211 26.328 3.381 1 93.56 96 ASN A CA 1
ATOM 774 C C . ASN A 1 96 ? -16.141 26.75 4.52 1 93.56 96 ASN A C 1
ATOM 776 O O . ASN A 1 96 ? -17.328 27.016 4.293 1 93.56 96 ASN A O 1
ATOM 780 N N . ASP A 1 97 ? -15.688 26.734 5.746 1 92.12 97 ASP A N 1
ATOM 781 C CA . ASP A 1 97 ? -16.422 27.125 6.945 1 92.12 97 ASP A CA 1
ATOM 782 C C . ASP A 1 97 ? -17.531 26.125 7.27 1 92.12 97 ASP A C 1
ATOM 784 O O . ASP A 1 97 ? -18.547 26.484 7.844 1 92.12 97 ASP A O 1
ATOM 788 N N . ASP A 1 98 ? -17.297 24.891 6.785 1 94.69 98 ASP A N 1
ATOM 789 C CA . ASP A 1 98 ? -18.188 23.797 7.184 1 94.69 98 ASP A CA 1
ATOM 790 C C . ASP A 1 98 ? -17.859 23.328 8.594 1 94.69 98 ASP A C 1
ATOM 792 O O . ASP A 1 98 ? -18.734 22.781 9.289 1 94.69 98 ASP A O 1
ATOM 796 N N . ILE A 1 99 ? -16.625 23.469 8.969 1 96.62 99 ILE A N 1
ATOM 797 C CA . ILE A 1 99 ? -16.156 23.188 10.32 1 96.62 99 ILE A CA 1
ATOM 798 C C . ILE A 1 99 ? -15.641 24.453 10.969 1 96.62 99 ILE A C 1
ATOM 800 O O . ILE A 1 99 ? -14.641 25.016 10.531 1 96.62 99 ILE A O 1
ATOM 804 N N . TYR A 1 100 ? -16.328 24.859 11.953 1 95.75 100 TYR A N 1
ATOM 805 C CA . TYR A 1 100 ? -15.906 26.062 12.656 1 95.75 100 TYR A CA 1
ATOM 806 C C . TYR A 1 100 ? -14.617 25.828 13.438 1 95.75 100 TYR A C 1
ATOM 808 O O . TYR A 1 100 ? -14.453 24.781 14.062 1 95.75 100 TYR A O 1
ATOM 816 N N . CYS A 1 101 ? -13.742 26.75 13.297 1 92.88 101 CYS A N 1
ATOM 817 C CA . CYS A 1 101 ? -12.453 26.688 13.977 1 92.88 101 CYS A CA 1
ATOM 818 C C . CYS A 1 101 ? -11.992 28.062 14.43 1 92.88 101 CYS A C 1
ATOM 820 O O . CYS A 1 101 ? -12.094 29.031 13.672 1 92.88 101 CYS A O 1
ATOM 822 N N . ARG A 1 102 ? -11.539 28.172 15.672 1 93.25 102 ARG A N 1
ATOM 823 C CA . ARG A 1 102 ? -11 29.422 16.172 1 93.25 102 ARG A CA 1
ATOM 824 C C . ARG A 1 102 ? -9.734 29.812 15.414 1 93.25 102 ARG A C 1
ATOM 826 O O . ARG A 1 102 ? -9.016 28.953 14.906 1 93.25 102 ARG A O 1
ATOM 833 N N . PRO A 1 103 ? -9.484 31.062 15.383 1 91.75 103 PRO A N 1
ATOM 834 C CA . PRO A 1 103 ? -8.32 31.531 14.625 1 91.75 103 PRO A CA 1
ATOM 835 C C . PRO A 1 103 ? -7.016 30.906 15.094 1 91.75 103 PRO A C 1
ATOM 837 O O . PRO A 1 103 ? -6.168 30.547 14.273 1 91.75 103 PRO A O 1
ATOM 840 N N . GLU A 1 104 ? -6.859 30.75 16.406 1 91.5 104 GLU A N 1
ATOM 841 C CA . GLU A 1 104 ? -5.633 30.156 16.938 1 91.5 104 GLU A CA 1
ATOM 842 C C . GLU A 1 104 ? -5.477 28.703 16.469 1 91.5 104 GLU A C 1
ATOM 844 O O . GLU A 1 104 ? -4.383 28.297 16.078 1 91.5 104 GLU A O 1
ATOM 849 N N . THR A 1 105 ? -6.578 28.047 16.547 1 94.94 105 THR A N 1
ATOM 850 C CA . THR A 1 105 ? -6.562 26.656 16.094 1 94.94 105 THR A CA 1
ATOM 851 C C . THR A 1 105 ? -6.348 26.578 14.594 1 94.94 105 THR A C 1
ATOM 853 O O . THR A 1 105 ? -5.652 25.688 14.109 1 94.94 105 THR A O 1
ATOM 856 N N . ALA A 1 106 ? -6.898 27.5 13.922 1 94.62 106 ALA A N 1
ATOM 857 C CA . ALA A 1 106 ? -6.75 27.547 12.469 1 94.62 106 ALA A CA 1
ATOM 858 C C . ALA A 1 106 ? -5.289 27.734 12.07 1 94.62 106 ALA A C 1
ATOM 860 O O . ALA A 1 106 ? -4.82 27.141 11.102 1 94.62 106 ALA A O 1
ATOM 861 N N . VAL A 1 107 ? -4.602 28.562 12.844 1 94.62 107 VAL A N 1
ATOM 862 C CA . VAL A 1 107 ? -3.191 28.812 12.57 1 94.62 107 VAL A CA 1
ATOM 863 C C . VAL A 1 107 ? -2.385 27.531 12.789 1 94.62 107 VAL A C 1
ATOM 865 O O . VAL A 1 107 ? -1.507 27.203 11.992 1 94.62 107 VAL A O 1
ATOM 868 N N . LEU A 1 108 ? -2.705 26.875 13.844 1 95.75 108 LEU A N 1
ATOM 869 C CA . LEU A 1 108 ? -2.018 25.625 14.141 1 95.75 108 LEU A CA 1
ATOM 870 C C . LEU A 1 108 ? -2.26 24.594 13.039 1 95.75 108 LEU A C 1
ATOM 872 O O . LEU A 1 108 ? -1.327 23.922 12.594 1 95.75 108 LEU A O 1
ATOM 876 N N . LEU A 1 109 ? -3.529 24.484 12.609 1 96.94 109 LEU A N 1
ATOM 877 C CA . LEU A 1 109 ? -3.881 23.562 11.531 1 96.94 109 LEU A CA 1
ATOM 878 C C . LEU A 1 109 ? -3.158 23.938 10.242 1 96.94 109 LEU A C 1
ATOM 880 O O . LEU A 1 109 ? -2.578 23.078 9.578 1 96.94 109 LEU A O 1
ATOM 884 N N . ALA A 1 110 ? -3.158 25.172 9.922 1 96.06 110 ALA A N 1
ATOM 885 C CA . ALA A 1 110 ? -2.473 25.656 8.727 1 96.06 110 ALA A CA 1
ATOM 886 C C . ALA A 1 110 ? -0.982 25.328 8.781 1 96.06 110 ALA A C 1
ATOM 888 O O . ALA A 1 110 ? -0.377 24.984 7.766 1 96.06 110 ALA A O 1
ATOM 889 N N . SER A 1 111 ? -0.384 25.5 9.945 1 96.25 111 SER A N 1
ATOM 890 C CA . SER A 1 111 ? 1.04 25.219 10.102 1 96.25 111 SER A CA 1
ATOM 891 C C . SER A 1 111 ? 1.351 23.75 9.828 1 96.25 111 SER A C 1
ATOM 893 O O . SER A 1 111 ? 2.391 23.438 9.25 1 96.25 111 SER A O 1
ATOM 895 N N . HIS A 1 112 ? 0.462 22.828 10.281 1 97.5 112 HIS A N 1
ATOM 896 C CA . HIS A 1 112 ? 0.653 21.422 9.984 1 97.5 112 HIS A CA 1
ATOM 897 C C . HIS A 1 112 ? 0.477 21.141 8.492 1 97.5 112 HIS A C 1
ATOM 899 O O . HIS A 1 112 ? 1.166 20.281 7.934 1 97.5 112 HIS A O 1
ATOM 905 N N . ALA A 1 113 ? -0.499 21.828 7.855 1 97 113 ALA A N 1
ATOM 906 C CA . ALA A 1 113 ? -0.659 21.688 6.41 1 97 113 ALA A CA 1
ATOM 907 C C . ALA A 1 113 ? 0.607 22.125 5.676 1 97 113 ALA A C 1
ATOM 909 O O . ALA A 1 113 ? 1.041 21.469 4.73 1 97 113 ALA A O 1
ATOM 910 N N . VAL A 1 114 ? 1.235 23.203 6.145 1 96.12 114 VAL A N 1
ATOM 911 C CA . VAL A 1 114 ? 2.457 23.719 5.543 1 96.12 114 VAL A CA 1
ATOM 912 C C . VAL A 1 114 ? 3.602 22.734 5.754 1 96.12 114 VAL A C 1
ATOM 914 O O . VAL A 1 114 ? 4.375 22.469 4.832 1 96.12 114 VAL A O 1
ATOM 917 N N . GLN A 1 115 ? 3.691 22.203 6.973 1 96.69 115 GLN A N 1
ATOM 918 C CA . GLN A 1 115 ? 4.711 21.203 7.285 1 96.69 115 GLN A CA 1
ATOM 919 C C . GLN A 1 115 ? 4.566 19.969 6.398 1 96.69 115 GLN A C 1
ATOM 921 O O . GLN A 1 115 ? 5.559 19.375 5.984 1 96.69 115 GLN A O 1
ATOM 926 N N . SER A 1 116 ? 3.357 19.562 6.145 1 96.25 116 SER A N 1
ATOM 927 C CA . SER A 1 116 ? 3.107 18.391 5.316 1 96.25 116 SER A CA 1
ATOM 928 C C . SER A 1 116 ? 3.504 18.641 3.865 1 96.25 116 SER A C 1
ATOM 930 O O . SER A 1 116 ? 3.938 17.734 3.164 1 96.25 116 SER A O 1
ATOM 932 N N . LYS A 1 117 ? 3.383 19.797 3.398 1 94.31 117 LYS A N 1
ATOM 933 C CA . LYS A 1 117 ? 3.65 20.156 2.006 1 94.31 117 LYS A CA 1
ATOM 934 C C . LYS A 1 117 ? 5.129 20.453 1.79 1 94.31 117 LYS A C 1
ATOM 936 O O . LYS A 1 117 ? 5.738 19.969 0.834 1 94.31 117 LYS A O 1
ATOM 941 N N . TYR A 1 118 ? 5.84 21.203 2.736 1 93.19 118 TYR A N 1
ATOM 942 C CA . TYR A 1 118 ? 7.164 21.75 2.484 1 93.19 118 TYR A CA 1
ATOM 943 C C . TYR A 1 118 ? 8.211 21.078 3.363 1 93.19 118 TYR A C 1
ATOM 945 O O . TYR A 1 118 ? 9.414 21.188 3.104 1 93.19 118 TYR A O 1
ATOM 953 N N . GLY A 1 119 ? 7.762 20.375 4.391 1 92.75 119 GLY A N 1
ATOM 954 C CA . GLY A 1 119 ? 8.727 19.859 5.352 1 92.75 119 GLY A CA 1
ATOM 955 C C . GLY A 1 119 ? 9.289 20.938 6.266 1 92.75 119 GLY A C 1
ATOM 956 O O . GLY A 1 119 ? 8.625 21.938 6.535 1 92.75 119 GLY A O 1
ATOM 957 N N . ASN A 1 120 ? 10.523 20.672 6.695 1 91.38 120 ASN A N 1
ATOM 958 C CA . ASN A 1 120 ? 11.125 21.609 7.637 1 91.38 120 ASN A CA 1
ATOM 959 C C . ASN A 1 120 ? 11.344 22.984 6.996 1 91.38 120 ASN A C 1
ATOM 961 O O . ASN A 1 120 ? 11.734 23.062 5.832 1 91.38 120 ASN A O 1
ATOM 965 N N . LEU A 1 121 ? 11.109 23.969 7.762 1 92.88 121 LEU A N 1
ATOM 966 C CA . LEU A 1 121 ? 11.328 25.328 7.289 1 92.88 121 LEU A CA 1
ATOM 967 C C . LEU A 1 121 ? 12.789 25.562 6.941 1 92.88 121 LEU A C 1
ATOM 969 O O . LEU A 1 121 ? 13.68 25.234 7.734 1 92.88 121 LEU A O 1
ATOM 973 N N . ASN A 1 122 ? 12.984 25.906 5.77 1 90.12 122 ASN A N 1
ATOM 974 C CA . ASN A 1 122 ? 14.289 26.344 5.281 1 90.12 122 ASN A CA 1
ATOM 975 C C . ASN A 1 122 ? 14.289 27.844 4.949 1 90.12 122 ASN A C 1
ATOM 977 O O . ASN A 1 122 ? 13.781 28.25 3.904 1 90.12 122 ASN A O 1
ATOM 981 N N . LYS A 1 123 ? 14.977 28.516 5.715 1 88.62 123 LYS A N 1
ATOM 982 C CA . LYS A 1 123 ? 14.938 29.969 5.613 1 88.62 123 LYS A CA 1
ATOM 983 C C . LYS A 1 123 ? 15.555 30.438 4.301 1 88.62 123 LYS A C 1
ATOM 985 O O . LYS A 1 123 ? 15.219 31.516 3.803 1 88.62 123 LYS A O 1
ATOM 990 N N . GLU A 1 124 ? 16.406 29.625 3.711 1 88.88 124 GLU A N 1
ATOM 991 C CA . GLU A 1 124 ? 17.016 30 2.439 1 88.88 124 GLU A CA 1
ATOM 992 C C . GLU A 1 124 ? 16.062 29.781 1.275 1 88.88 124 GLU A C 1
ATOM 994 O O . GLU A 1 124 ? 16.109 30.5 0.274 1 88.88 124 GLU A O 1
ATOM 999 N N . VAL A 1 125 ? 15.172 28.859 1.369 1 89.5 125 VAL A N 1
ATOM 1000 C CA . VAL A 1 125 ? 14.273 28.484 0.284 1 89.5 125 VAL A CA 1
ATOM 1001 C C . VAL A 1 125 ? 12.906 29.125 0.492 1 89.5 125 VAL A C 1
ATOM 1003 O O . VAL A 1 125 ? 12.312 29.641 -0.456 1 89.5 125 VAL A O 1
ATOM 1006 N N . HIS A 1 126 ? 12.469 29.109 1.777 1 90.56 126 HIS A N 1
ATOM 1007 C CA . HIS A 1 126 ? 11.141 29.625 2.1 1 90.56 126 HIS A CA 1
ATOM 1008 C C . HIS A 1 126 ? 11.195 31.078 2.533 1 90.56 126 HIS A C 1
ATOM 1010 O O . HIS A 1 126 ? 11.109 31.391 3.727 1 90.56 126 HIS A O 1
ATOM 1016 N N . LYS A 1 127 ? 11.203 31.875 1.541 1 89.94 127 LYS A N 1
ATOM 1017 C CA . LYS A 1 127 ? 11.266 33.312 1.78 1 89.94 127 LYS A CA 1
ATOM 1018 C C . LYS A 1 127 ? 9.867 33.906 1.976 1 89.94 127 LYS A C 1
ATOM 1020 O O . LYS A 1 127 ? 8.875 33.188 1.878 1 89.94 127 LYS A O 1
ATOM 1025 N N . SER A 1 128 ? 9.875 35.156 2.234 1 87.81 128 SER A N 1
ATOM 1026 C CA . SER A 1 128 ? 8.602 35.812 2.475 1 87.81 128 SER A CA 1
ATOM 1027 C C . SER A 1 128 ? 7.645 35.625 1.306 1 87.81 128 SER A C 1
ATOM 1029 O O . SER A 1 128 ? 8.016 35.844 0.149 1 87.81 128 SER A O 1
ATOM 1031 N N . GLY A 1 129 ? 6.453 35.156 1.585 1 88.19 129 GLY A N 1
ATOM 1032 C CA . GLY A 1 129 ? 5.445 34.938 0.556 1 88.19 129 GLY A CA 1
ATOM 1033 C C . GLY A 1 129 ? 5.383 33.531 0.046 1 88.19 129 GLY A C 1
ATOM 1034 O O . GLY A 1 129 ? 4.664 33.219 -0.91 1 88.19 129 GLY A O 1
ATOM 1035 N N . TYR A 1 130 ? 6.113 32.625 0.674 1 89.44 130 TYR A N 1
ATOM 1036 C CA . TYR A 1 130 ? 6.191 31.25 0.156 1 89.44 130 TYR A CA 1
ATOM 1037 C C . TYR A 1 130 ? 4.859 30.531 0.326 1 89.44 130 TYR A C 1
ATOM 1039 O O . TYR A 1 130 ? 4.617 29.516 -0.322 1 89.44 130 TYR A O 1
ATOM 1047 N N . LEU A 1 131 ? 3.943 31.141 1.041 1 89.81 131 LEU A N 1
ATOM 1048 C CA . LEU A 1 131 ? 2.641 30.531 1.269 1 89.81 131 LEU A CA 1
ATOM 1049 C C . LEU A 1 131 ? 1.568 31.188 0.411 1 89.81 131 LEU A C 1
ATOM 1051 O O . LEU A 1 131 ? 0.388 30.844 0.51 1 89.81 131 LEU A O 1
ATOM 1055 N N . ALA A 1 132 ? 1.861 32.188 -0.402 1 85.12 132 ALA A N 1
ATOM 1056 C CA . ALA A 1 132 ? 0.916 32.969 -1.173 1 85.12 132 ALA A CA 1
ATOM 1057 C C . ALA A 1 132 ? 0.057 32.094 -2.076 1 85.12 132 ALA A C 1
ATOM 1059 O O . ALA A 1 132 ? -1.117 32.406 -2.307 1 85.12 132 ALA A O 1
ATOM 1060 N N . GLY A 1 133 ? 0.454 31.031 -2.547 1 82.81 133 GLY A N 1
ATOM 1061 C CA . GLY A 1 133 ? -0.305 30.172 -3.447 1 82.81 133 GLY A CA 1
ATOM 1062 C C . GLY A 1 133 ? -1.083 29.094 -2.725 1 82.81 133 GLY A C 1
ATOM 1063 O O . GLY A 1 133 ? -1.843 28.344 -3.348 1 82.81 133 GLY A O 1
ATOM 1064 N N . ASP A 1 134 ? -1.024 29.109 -1.404 1 87.12 134 ASP A N 1
ATOM 1065 C CA . ASP A 1 134 ? -1.652 28.047 -0.637 1 87.12 134 ASP A CA 1
ATOM 1066 C C . ASP A 1 134 ? -3 28.484 -0.074 1 87.12 134 ASP A C 1
ATOM 1068 O O . ASP A 1 134 ? -3.18 29.656 0.271 1 87.12 134 ASP A O 1
ATOM 1072 N N . GLU A 1 135 ? -3.941 27.625 -0.181 1 84.5 135 GLU A N 1
ATOM 1073 C CA . GLU A 1 135 ? -5.242 27.875 0.439 1 84.5 135 GLU A CA 1
ATOM 1074 C C . GLU A 1 135 ? -5.203 27.578 1.937 1 84.5 135 GLU A C 1
ATOM 1076 O O . GLU A 1 135 ? -5.395 26.438 2.355 1 84.5 135 GLU A O 1
ATOM 1081 N N . LEU A 1 136 ? -4.832 28.703 2.684 1 83.38 136 LEU A N 1
ATOM 1082 C CA . LEU A 1 136 ? -4.695 28.531 4.129 1 83.38 136 LEU A CA 1
ATOM 1083 C C . LEU A 1 136 ? -5.582 29.531 4.871 1 83.38 136 LEU A C 1
ATOM 1085 O O . LEU A 1 136 ? -5.902 30.594 4.344 1 83.38 136 LEU A O 1
ATOM 1089 N N . LEU A 1 137 ? -6.199 29.156 5.914 1 74.69 137 LEU A N 1
ATOM 1090 C CA . LEU A 1 137 ? -6.922 30.016 6.836 1 74.69 137 LEU A CA 1
ATOM 1091 C C . LEU A 1 137 ? -6.23 30.062 8.195 1 74.69 137 LEU A C 1
ATOM 1093 O O . LEU A 1 137 ? -6 29.031 8.812 1 74.69 137 LEU A O 1
ATOM 1097 N N . PRO A 1 138 ? -5.926 31.312 8.797 1 68.31 138 PRO A N 1
ATOM 1098 C CA . PRO A 1 138 ? -6.004 32.688 8.297 1 68.31 138 PRO A CA 1
ATOM 1099 C C . PRO A 1 138 ? -4.879 33.031 7.316 1 68.31 138 PRO A C 1
ATOM 1101 O O . PRO A 1 138 ? -3.928 32.25 7.176 1 68.31 138 PRO A O 1
ATOM 1104 N N . GLN A 1 139 ? -5.125 34.094 6.652 1 65.5 139 GLN A N 1
ATOM 1105 C CA . GLN A 1 139 ? -4.09 34.5 5.715 1 65.5 139 GLN A CA 1
ATOM 1106 C C . GLN A 1 139 ? -3.006 35.312 6.418 1 65.5 139 GLN A C 1
ATOM 1108 O O . GLN A 1 139 ? -2.746 36.469 6.055 1 65.5 139 GLN A O 1
ATOM 1113 N N . ARG A 1 140 ? -2.658 34.781 7.652 1 80.44 140 ARG A N 1
ATOM 1114 C CA . ARG A 1 140 ? -1.546 35.469 8.32 1 80.44 140 ARG A CA 1
ATOM 1115 C C . ARG A 1 140 ? -0.272 34.625 8.227 1 80.44 140 ARG A C 1
ATOM 1117 O O . ARG A 1 140 ? 0.019 33.844 9.125 1 80.44 140 ARG A O 1
ATOM 1124 N N . GLU A 1 141 ? 0.423 34.844 7.332 1 83.06 141 GLU A N 1
ATOM 1125 C CA . GLU A 1 141 ? 1.609 34.094 6.973 1 83.06 141 GLU A CA 1
ATOM 1126 C C . GLU A 1 141 ? 2.627 34.062 8.109 1 83.06 141 GLU A C 1
ATOM 1128 O O . GLU A 1 141 ? 3.236 33.031 8.398 1 83.06 141 GLU A O 1
ATOM 1133 N N . GLU A 1 142 ? 2.783 35.188 8.812 1 87.44 142 GLU A N 1
ATOM 1134 C CA . GLU A 1 142 ? 3.809 35.312 9.844 1 87.44 142 GLU A CA 1
ATOM 1135 C C . GLU A 1 142 ? 3.529 34.375 11.016 1 87.44 142 GLU A C 1
ATOM 1137 O O . GLU A 1 142 ? 4.445 33.719 11.531 1 87.44 142 GLU A O 1
ATOM 1142 N N . ARG A 1 143 ? 2.295 34.281 11.344 1 90.44 143 ARG A N 1
ATOM 1143 C CA . ARG A 1 143 ? 1.947 33.406 12.469 1 90.44 143 ARG A CA 1
ATOM 1144 C C . ARG A 1 143 ? 2.109 31.953 12.102 1 90.44 143 ARG A C 1
ATOM 1146 O O . ARG A 1 143 ? 2.572 31.141 12.914 1 90.44 143 ARG A O 1
ATOM 1153 N N . ILE A 1 144 ? 1.731 31.609 10.938 1 94.25 144 ILE A N 1
ATOM 1154 C CA . ILE A 1 144 ? 1.829 30.219 10.461 1 94.25 144 ILE A CA 1
ATOM 1155 C C . ILE A 1 144 ? 3.297 29.812 10.383 1 94.25 144 ILE A C 1
ATOM 1157 O O . ILE A 1 144 ? 3.646 28.672 10.727 1 94.25 144 ILE A O 1
ATOM 1161 N N . GLN A 1 145 ? 4.102 30.734 9.938 1 93.31 145 GLN A N 1
ATOM 1162 C CA . GLN A 1 145 ? 5.523 30.453 9.781 1 93.31 145 GLN A CA 1
ATOM 1163 C C . GLN A 1 145 ? 6.172 30.125 11.125 1 93.31 145 GLN A C 1
ATOM 1165 O O . GLN A 1 145 ? 7.051 29.266 11.203 1 93.31 145 GLN A O 1
ATOM 1170 N N . VAL A 1 146 ? 5.789 30.891 12.203 1 93.62 146 VAL A N 1
ATOM 1171 C CA . VAL A 1 146 ? 6.328 30.656 13.539 1 93.62 146 VAL A CA 1
ATOM 1172 C C . VAL A 1 146 ? 6.043 29.219 13.969 1 93.62 146 VAL A C 1
ATOM 1174 O O . VAL A 1 146 ? 6.934 28.516 14.445 1 93.62 146 VAL A O 1
ATOM 1177 N N . TRP A 1 147 ? 4.824 28.812 13.789 1 93.94 147 TRP A N 1
ATOM 1178 C CA . TRP A 1 147 ? 4.445 27.453 14.156 1 93.94 147 TRP A CA 1
ATOM 1179 C C . TRP A 1 147 ? 5.113 26.438 13.242 1 93.94 147 TRP A C 1
ATOM 1181 O O . TRP A 1 147 ? 5.496 25.344 13.688 1 93.94 147 TRP A O 1
ATOM 1191 N N . HIS A 1 148 ? 5.168 26.719 11.93 1 95.38 148 HIS A N 1
ATOM 1192 C CA . HIS A 1 148 ? 5.855 25.859 10.977 1 95.38 148 HIS A CA 1
ATOM 1193 C C . HIS A 1 148 ? 7.289 25.578 11.422 1 95.38 148 HIS A C 1
ATOM 1195 O O . HIS A 1 148 ? 7.758 24.438 11.336 1 95.38 148 HIS A O 1
ATOM 1201 N N . GLU A 1 149 ? 7.945 26.562 11.93 1 94.5 149 GLU A N 1
ATOM 1202 C CA . GLU A 1 149 ? 9.312 26.422 12.422 1 94.5 149 GLU A CA 1
ATOM 1203 C C . GLU A 1 149 ? 9.367 25.5 13.641 1 94.5 149 GLU A C 1
ATOM 1205 O O . GLU A 1 149 ? 10.344 24.766 13.828 1 94.5 149 GLU A O 1
ATOM 1210 N N . GLU A 1 150 ? 8.359 25.578 14.422 1 95.12 150 GLU A N 1
ATOM 1211 C CA . GLU A 1 150 ? 8.297 24.766 15.641 1 95.12 150 GLU A CA 1
ATOM 1212 C C . GLU A 1 150 ? 8.141 23.297 15.32 1 95.12 150 GLU A C 1
ATOM 1214 O O . GLU A 1 150 ? 8.43 22.438 16.156 1 95.12 150 GLU A O 1
ATOM 1219 N N . HIS A 1 151 ? 7.672 22.922 14.117 1 95.44 151 HIS A N 1
ATOM 1220 C CA . HIS A 1 151 ? 7.461 21.531 13.734 1 95.44 151 HIS A CA 1
ATOM 1221 C C . HIS A 1 151 ? 8.758 20.891 13.242 1 95.44 151 HIS A C 1
ATOM 1223 O O . HIS A 1 151 ? 8.742 19.781 12.711 1 95.44 151 HIS A O 1
ATOM 1229 N N . ARG A 1 152 ? 9.836 21.578 13.445 1 91.69 152 ARG A N 1
ATOM 1230 C CA . ARG A 1 152 ? 11.109 21.047 12.969 1 91.69 152 ARG A CA 1
ATOM 1231 C C . ARG A 1 152 ? 11.328 19.625 13.453 1 91.69 152 ARG A C 1
ATOM 1233 O O . ARG A 1 152 ? 11.172 19.328 14.641 1 91.69 152 ARG A O 1
ATOM 1240 N N . GLY A 1 153 ? 11.664 18.688 12.5 1 90.19 153 GLY A N 1
ATOM 1241 C CA . GLY A 1 153 ? 11.906 17.297 12.844 1 90.19 153 GLY A CA 1
ATOM 1242 C C . GLY A 1 153 ? 10.703 16.406 12.602 1 90.19 153 GLY A C 1
ATOM 1243 O O . GLY A 1 153 ? 10.844 15.18 12.508 1 90.19 153 GLY A O 1
ATOM 1244 N N . MET A 1 154 ? 9.578 17.016 12.445 1 93 154 MET A N 1
ATOM 1245 C CA . MET A 1 154 ? 8.375 16.234 12.188 1 93 154 MET A CA 1
ATOM 1246 C C . MET A 1 154 ? 8.336 15.766 10.734 1 93 154 MET A C 1
ATOM 1248 O O . MET A 1 154 ? 8.5 16.562 9.812 1 93 154 MET A O 1
ATOM 1252 N N . LEU A 1 155 ? 8.133 14.445 10.602 1 93.12 155 LEU A N 1
ATOM 1253 C CA . LEU A 1 155 ? 8.008 13.906 9.258 1 93.12 155 LEU A CA 1
ATOM 1254 C C . LEU A 1 155 ? 6.754 14.445 8.57 1 93.12 155 LEU A C 1
ATOM 1256 O O . LEU A 1 155 ? 5.742 14.695 9.227 1 93.12 155 LEU A O 1
ATOM 1260 N N . ARG A 1 156 ? 6.812 14.672 7.281 1 93.38 156 ARG A N 1
ATOM 1261 C CA . ARG A 1 156 ? 5.684 15.18 6.504 1 93.38 156 ARG A CA 1
ATOM 1262 C C . ARG A 1 156 ? 4.449 14.305 6.703 1 93.38 156 ARG A C 1
ATOM 1264 O O . ARG A 1 156 ? 3.338 14.812 6.855 1 93.38 156 ARG A O 1
ATOM 1271 N N . GLU A 1 157 ? 4.625 12.977 6.746 1 93.31 157 GLU A N 1
ATOM 1272 C CA . GLU A 1 157 ? 3.516 12.039 6.914 1 93.31 157 GLU A CA 1
ATOM 1273 C C . GLU A 1 157 ? 2.852 12.211 8.273 1 93.31 157 GLU A C 1
ATOM 1275 O O . GLU A 1 157 ? 1.632 12.07 8.398 1 93.31 157 GLU A O 1
ATOM 1280 N N . ASN A 1 158 ? 3.693 12.5 9.242 1 95.19 158 ASN A N 1
ATOM 1281 C CA . ASN A 1 158 ? 3.145 12.727 10.57 1 95.19 158 ASN A CA 1
ATOM 1282 C C . ASN A 1 158 ? 2.322 14.008 10.633 1 95.19 158 ASN A C 1
ATOM 1284 O O . ASN A 1 158 ? 1.314 14.07 11.344 1 95.19 158 ASN A O 1
ATOM 1288 N N . ALA A 1 159 ? 2.791 15.023 9.922 1 97.19 159 ALA A N 1
ATOM 1289 C CA . ALA A 1 159 ? 2.064 16.297 9.883 1 97.19 159 ALA A CA 1
ATOM 1290 C C . ALA A 1 159 ? 0.679 16.109 9.266 1 97.19 159 ALA A C 1
ATOM 1292 O O . ALA A 1 159 ? -0.282 16.766 9.688 1 97.19 159 ALA A O 1
ATOM 1293 N N . VAL A 1 160 ? 0.567 15.227 8.312 1 97.62 160 VAL A N 1
ATOM 1294 C CA . VAL A 1 160 ? -0.701 14.945 7.652 1 97.62 160 VAL A CA 1
ATOM 1295 C C . VAL A 1 160 ? -1.701 14.398 8.672 1 97.62 160 VAL A C 1
ATOM 1297 O O . VAL A 1 160 ? -2.871 14.781 8.664 1 97.62 160 VAL A O 1
ATOM 1300 N N . LEU A 1 161 ? -1.25 13.523 9.5 1 97.69 161 LEU A N 1
ATOM 1301 C CA . LEU A 1 161 ? -2.131 12.891 10.484 1 97.69 161 LEU A CA 1
ATOM 1302 C C . LEU A 1 161 ? -2.445 13.852 11.625 1 97.69 161 LEU A C 1
ATOM 1304 O O . LEU A 1 161 ? -3.535 13.797 12.203 1 97.69 161 LEU A O 1
ATOM 1308 N N . GLU A 1 162 ? -1.494 14.742 11.938 1 97.81 162 GLU A N 1
ATOM 1309 C CA . GLU A 1 162 ? -1.685 15.656 13.055 1 97.81 162 GLU A CA 1
ATOM 1310 C C . GLU A 1 162 ? -2.836 16.625 12.789 1 97.81 162 GLU A C 1
ATOM 1312 O O . GLU A 1 162 ? -3.553 17.016 13.719 1 97.81 162 GLU A O 1
ATOM 1317 N N . TYR A 1 163 ? -3.023 16.953 11.547 1 97.94 163 TYR A N 1
ATOM 1318 C CA . TYR A 1 163 ? -4.078 17.875 11.156 1 97.94 163 TYR A CA 1
ATOM 1319 C C . TYR A 1 163 ? -5.449 17.344 11.562 1 97.94 163 TYR A C 1
ATOM 1321 O O . TYR A 1 163 ? -6.125 17.938 12.406 1 97.94 163 TYR A O 1
ATOM 1329 N N . PRO A 1 164 ? -5.879 16.156 11.07 1 98.19 164 PRO A N 1
ATOM 1330 C CA . PRO A 1 164 ? -7.176 15.625 11.508 1 98.19 164 PRO A CA 1
ATOM 1331 C C . PRO A 1 164 ? -7.195 15.273 12.992 1 98.19 164 PRO A C 1
ATOM 1333 O O . PRO A 1 164 ? -8.25 15.305 13.625 1 98.19 164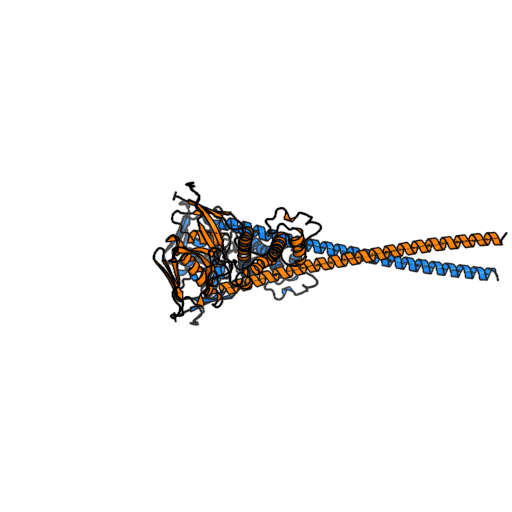 PRO A O 1
ATOM 1336 N N . LYS A 1 165 ? -6.047 14.961 13.562 1 98.12 165 LYS A N 1
ATOM 1337 C CA . LYS A 1 165 ? -5.984 14.656 14.984 1 98.12 165 LYS A CA 1
ATOM 1338 C C . LYS A 1 165 ? -6.391 15.867 15.828 1 98.12 165 LYS A C 1
ATOM 1340 O O . LYS A 1 165 ? -7.121 15.727 16.812 1 98.12 165 LYS A O 1
ATOM 1345 N N . ILE A 1 166 ? -5.934 16.984 15.453 1 97.75 166 ILE A N 1
ATOM 1346 C CA . ILE A 1 166 ? -6.297 18.219 16.141 1 97.75 166 ILE A CA 1
ATOM 1347 C C . ILE A 1 166 ? -7.75 18.578 15.828 1 97.75 166 ILE A C 1
ATOM 1349 O O . ILE A 1 166 ? -8.508 18.953 16.719 1 97.75 166 ILE A O 1
ATOM 1353 N N . ALA A 1 167 ? -8.164 18.375 14.633 1 97.88 167 ALA A N 1
ATOM 1354 C CA . ALA A 1 167 ? -9.492 18.781 14.172 1 97.88 167 ALA A CA 1
ATOM 1355 C C . ALA A 1 167 ? -10.586 17.922 14.812 1 97.88 167 ALA A C 1
ATOM 1357 O O . ALA A 1 167 ? -11.734 18.359 14.906 1 97.88 167 ALA A O 1
ATOM 1358 N N . GLN A 1 168 ? -10.242 16.703 15.188 1 97.69 168 GLN A N 1
ATOM 1359 C CA . GLN A 1 168 ? -11.266 15.797 15.703 1 97.69 168 GLN A CA 1
ATOM 1360 C C . GLN A 1 168 ? -11.883 16.344 16.984 1 97.69 168 GLN A C 1
ATOM 1362 O O . GLN A 1 168 ? -12.953 15.891 17.406 1 97.69 168 GLN A O 1
ATOM 1367 N N . ASP A 1 169 ? -11.25 17.406 17.641 1 96.62 169 ASP A N 1
ATOM 1368 C CA . ASP A 1 169 ? -11.773 17.984 18.875 1 96.62 169 ASP A CA 1
ATOM 1369 C C . ASP A 1 169 ? -12.688 19.172 18.578 1 96.62 169 ASP A C 1
ATOM 1371 O O . ASP A 1 169 ? -13.273 19.766 19.484 1 96.62 169 ASP A O 1
ATOM 1375 N N . LEU A 1 170 ? -12.75 19.5 17.328 1 97.25 170 LEU A N 1
ATOM 1376 C CA . LEU A 1 170 ? -13.641 20.594 16.953 1 97.25 170 LEU A CA 1
ATOM 1377 C C . LEU A 1 170 ? -15.094 20.125 16.984 1 97.25 170 LEU A C 1
ATOM 1379 O O . LEU A 1 170 ? -15.398 18.984 16.609 1 97.25 170 LEU A O 1
ATOM 1383 N N . GLU A 1 171 ? -16.016 21 17.281 1 96.56 171 GLU A N 1
ATOM 1384 C CA . GLU A 1 171 ? -17.406 20.672 17.531 1 96.56 171 GLU A CA 1
ATOM 1385 C C . GLU A 1 171 ? -18.094 20.172 16.266 1 96.56 171 GLU A C 1
ATOM 1387 O O . GLU A 1 171 ? -18.922 19.266 16.328 1 96.56 171 GLU A O 1
ATOM 1392 N N . MET A 1 172 ? -17.75 20.734 15.148 1 97.62 172 MET A N 1
ATOM 1393 C CA . MET A 1 172 ? -18.484 20.438 13.922 1 97.62 172 MET A CA 1
ATOM 1394 C C . MET A 1 172 ? -17.766 19.359 13.102 1 97.62 172 MET A C 1
ATOM 1396 O O . MET A 1 172 ? -18.172 19.062 11.984 1 97.62 172 MET A O 1
ATOM 1400 N N . TYR A 1 173 ? -16.656 18.859 13.719 1 97.62 173 TYR A N 1
ATOM 1401 C CA . TYR A 1 173 ? -15.898 17.812 13.047 1 97.62 173 TYR A CA 1
ATOM 1402 C C . TYR A 1 173 ? -16.75 16.562 12.844 1 97.62 173 TYR A C 1
ATOM 1404 O O . TYR A 1 173 ? -17.328 16.031 13.797 1 97.62 173 TYR A O 1
ATOM 1412 N N . GLY A 1 174 ? -16.891 16.094 11.547 1 97.5 174 GLY A N 1
ATOM 1413 C CA . GLY A 1 174 ? -17.484 14.805 11.219 1 97.5 174 GLY A CA 1
ATOM 1414 C C . GLY A 1 174 ? -18.984 14.789 11.375 1 97.5 174 GLY A C 1
ATOM 1415 O O . GLY A 1 174 ? -19.594 13.719 11.391 1 97.5 174 GLY A O 1
ATOM 1416 N N . VAL A 1 175 ? -19.625 15.922 11.508 1 97.75 175 VAL A N 1
ATOM 1417 C CA . VAL A 1 175 ? -21.062 15.969 11.688 1 97.75 175 VAL A CA 1
ATOM 1418 C C . VAL A 1 175 ? -21.75 16.172 10.344 1 97.75 175 VAL A C 1
ATOM 1420 O O . VAL A 1 175 ? -21.375 17.078 9.586 1 97.75 175 VAL A O 1
ATOM 1423 N N . ASN A 1 176 ? -22.641 15.297 10.016 1 97.31 176 ASN A N 1
ATOM 1424 C CA . ASN A 1 176 ? -23.531 15.523 8.883 1 97.31 176 ASN A CA 1
ATOM 1425 C C . ASN A 1 176 ? -24.812 16.234 9.312 1 97.31 176 ASN A C 1
ATOM 1427 O O . ASN A 1 176 ? -25.641 15.672 10.039 1 97.31 176 ASN A O 1
ATOM 1431 N N . TYR A 1 177 ? -24.953 17.453 8.836 1 97.25 177 TYR A N 1
ATOM 1432 C CA . TYR A 1 177 ? -26.094 18.266 9.219 1 97.25 177 TYR A CA 1
ATOM 1433 C C . TYR A 1 177 ? -27.219 18.141 8.203 1 97.25 177 TYR A C 1
ATOM 1435 O O . TYR A 1 177 ? -26.984 18.234 6.996 1 97.25 177 TYR A O 1
ATOM 1443 N N . ILE A 1 178 ? -28.422 17.906 8.664 1 97.19 178 ILE A N 1
ATOM 1444 C CA . ILE A 1 178 ? -29.625 17.828 7.824 1 97.19 178 ILE A CA 1
ATOM 1445 C C . ILE A 1 178 ? -30.719 18.719 8.406 1 97.19 178 ILE A C 1
ATOM 1447 O O . ILE A 1 178 ? -31 18.672 9.602 1 97.19 178 ILE A O 1
ATOM 1451 N N . SER A 1 179 ? -31.312 19.5 7.52 1 96.31 179 SER A N 1
ATOM 1452 C CA . SER A 1 179 ? -32.406 20.359 7.961 1 96.31 179 SER A CA 1
ATOM 1453 C C . SER A 1 179 ? -33.688 19.547 8.18 1 96.31 179 SER A C 1
ATOM 1455 O O . SER A 1 179 ? -34.094 18.781 7.305 1 96.31 179 SER A O 1
ATOM 1457 N N . ILE A 1 180 ? -34.312 19.781 9.352 1 96 180 ILE A N 1
ATOM 1458 C CA . ILE A 1 180 ? -35.531 19.062 9.68 1 96 180 ILE A CA 1
ATOM 1459 C C . ILE A 1 180 ? -36.531 20.031 10.344 1 96 180 ILE A C 1
ATOM 1461 O O . ILE A 1 180 ? -36.188 21.188 10.602 1 96 180 ILE A O 1
ATOM 1465 N N . LYS A 1 181 ? -37.75 19.5 10.555 1 95.94 181 LYS A N 1
ATOM 1466 C CA . LYS A 1 181 ? -38.781 20.312 11.188 1 95.94 181 LYS A CA 1
ATOM 1467 C C . LYS A 1 181 ? -39.5 19.531 12.281 1 95.94 181 LYS A C 1
ATOM 1469 O O . LYS A 1 181 ? -39.688 18.328 12.156 1 95.94 181 LYS A O 1
ATOM 1474 N N . LYS A 1 182 ? -39.781 20.297 13.305 1 91 182 LYS A N 1
ATOM 1475 C CA . LYS A 1 182 ? -40.625 19.703 14.32 1 91 182 LYS A CA 1
ATOM 1476 C C . LYS A 1 182 ? -42.094 19.844 13.938 1 91 182 LYS A C 1
ATOM 1478 O O . LYS A 1 182 ? -42.438 20.531 12.977 1 91 182 LYS A O 1
ATOM 1483 N N . LYS A 1 183 ? -43.031 19.078 14.672 1 82.19 183 LYS A N 1
ATOM 1484 C CA . LYS A 1 183 ? -44.469 19.094 14.398 1 82.19 183 LYS A CA 1
ATOM 1485 C C . LYS A 1 183 ? -45 20.516 14.344 1 82.19 183 LYS A C 1
ATOM 1487 O O . LYS A 1 183 ? -45.812 20.844 13.492 1 82.19 183 LYS A O 1
ATOM 1492 N N . LYS A 1 184 ? -44.594 21.375 15.164 1 79.94 184 LYS A N 1
ATOM 1493 C CA . LYS A 1 184 ? -45.094 22.75 15.234 1 79.94 184 LYS A CA 1
ATOM 1494 C C . LYS A 1 184 ? -44.5 23.625 14.133 1 79.94 184 LYS A C 1
ATOM 1496 O O . LYS A 1 184 ? -44.781 24.812 14.031 1 79.94 184 LYS A O 1
ATOM 1501 N N . GLY A 1 185 ? -43.562 23.078 13.352 1 81.31 185 GLY A N 1
ATOM 1502 C CA . GLY A 1 185 ? -43.031 23.797 12.211 1 81.31 185 GLY A CA 1
ATOM 1503 C C . GLY A 1 185 ? -41.719 24.484 12.492 1 81.31 185 GLY A C 1
ATOM 1504 O O . GLY A 1 185 ? -41.219 25.25 11.664 1 81.31 185 GLY A O 1
ATOM 1505 N N . SER A 1 186 ? -41.188 24.375 13.703 1 90.25 186 SER A N 1
ATOM 1506 C CA . SER A 1 186 ? -39.875 24.953 14.008 1 90.25 186 SER A CA 1
ATOM 1507 C C . SER A 1 186 ? -38.781 24.234 13.242 1 90.25 186 SER A C 1
ATOM 1509 O O . SER A 1 186 ? -38.719 23 13.211 1 90.25 186 SER A O 1
ATOM 1511 N N . GLU A 1 187 ? -37.906 25.047 12.633 1 95 187 GLU A N 1
ATOM 1512 C CA . GLU A 1 187 ? -36.812 24.5 11.859 1 95 187 GLU A CA 1
ATOM 1513 C C . GLU A 1 187 ? -35.625 24.141 12.766 1 95 187 GLU A C 1
ATOM 1515 O O . GLU A 1 187 ? -35.281 24.906 13.664 1 95 187 GLU A O 1
ATOM 1520 N N . LEU A 1 188 ? -35.094 22.938 12.617 1 96.75 188 LEU A N 1
ATOM 1521 C CA . LEU A 1 188 ? -33.969 22.406 13.391 1 96.75 188 LEU A CA 1
ATOM 1522 C C . LEU A 1 188 ? -32.938 21.766 12.477 1 96.75 188 LEU A C 1
ATOM 1524 O O . LEU A 1 188 ? -33.156 21.625 11.273 1 96.75 188 LEU A O 1
ATOM 1528 N N . TRP A 1 189 ? -31.75 21.516 13.094 1 97.25 189 TRP A N 1
ATOM 1529 C CA . TRP A 1 189 ? -30.734 20.688 12.43 1 97.25 189 TRP A CA 1
ATOM 1530 C C . TRP A 1 189 ? -30.609 19.344 13.117 1 97.25 189 TRP A C 1
ATOM 1532 O O . TRP A 1 189 ? -30.594 19.266 14.352 1 97.25 189 TRP A O 1
ATOM 1542 N N . LEU A 1 190 ? -30.609 18.344 12.352 1 98.19 190 LEU A N 1
ATOM 1543 C CA . LEU A 1 190 ? -30.172 17.031 12.82 1 98.19 190 LEU A CA 1
ATOM 1544 C C . LEU A 1 190 ? -28.703 16.812 12.508 1 98.19 190 LEU A C 1
ATOM 1546 O O . LEU A 1 190 ? -28.266 17 11.367 1 98.19 190 LEU A O 1
ATOM 1550 N N . GLY A 1 191 ? -27.859 16.531 13.523 1 98.44 191 GLY A N 1
ATOM 1551 C CA . GLY A 1 191 ? -26.484 16.125 13.32 1 98.44 191 GLY A CA 1
ATOM 1552 C C . GLY A 1 191 ? -26.25 14.648 13.516 1 98.44 191 GLY A C 1
ATOM 1553 O O . GLY A 1 191 ? -26.625 14.078 14.547 1 98.44 191 GLY A O 1
ATOM 1554 N N . VAL A 1 192 ? -25.719 14.023 12.508 1 98.38 192 VAL A N 1
ATOM 1555 C CA . VAL A 1 192 ? -25.375 12.609 12.586 1 98.38 192 VAL A CA 1
ATOM 1556 C C . VAL A 1 192 ? -23.859 12.445 12.57 1 98.38 192 VAL A C 1
ATOM 1558 O O . VAL A 1 192 ? -23.188 12.945 11.664 1 98.38 192 VAL A O 1
ATOM 1561 N N . ASP A 1 193 ? -23.266 11.789 13.539 1 98 193 ASP A N 1
ATOM 1562 C CA . ASP A 1 193 ? -21.812 11.625 13.57 1 98 193 ASP A CA 1
ATOM 1563 C C . ASP A 1 193 ? -21.422 10.273 14.18 1 98 193 ASP A C 1
ATOM 1565 O O . ASP A 1 193 ? -22.25 9.367 14.266 1 98 193 ASP A O 1
ATOM 1569 N N . ALA A 1 194 ? -20.156 10.094 14.492 1 98.12 194 ALA A N 1
ATOM 1570 C CA . ALA A 1 194 ? -19.609 8.82 14.938 1 98.12 194 ALA A CA 1
ATOM 1571 C C . ALA A 1 194 ? -20.141 8.43 16.312 1 98.12 194 ALA A C 1
ATOM 1573 O O . ALA A 1 194 ? -20.203 7.25 16.656 1 98.12 194 ALA A O 1
ATOM 1574 N N . LEU A 1 195 ? -20.672 9.43 17.078 1 97.81 195 LEU A N 1
ATOM 1575 C CA . LEU A 1 195 ? -21.031 9.156 18.469 1 97.81 195 LEU A CA 1
ATOM 1576 C C . LEU A 1 195 ? -22.531 9.047 18.625 1 97.81 195 LEU A C 1
ATOM 1578 O O . LEU A 1 195 ? -23.016 8.516 19.641 1 97.81 195 LEU A O 1
ATOM 1582 N N . GLY A 1 196 ? -23.297 9.625 17.688 1 98.31 196 GLY A N 1
ATOM 1583 C CA . GLY A 1 196 ? -24.734 9.539 17.812 1 98.31 196 GLY A CA 1
ATOM 1584 C C . GLY A 1 196 ? -25.469 10.586 17 1 98.31 196 GLY A C 1
ATOM 1585 O O . GLY A 1 196 ? -24.969 11.055 15.984 1 98.31 196 GLY A O 1
ATOM 1586 N N . LEU A 1 197 ? -26.766 10.844 17.422 1 98.5 197 LEU A N 1
ATOM 1587 C CA . LEU A 1 197 ? -27.625 11.844 16.812 1 98.5 197 LEU A CA 1
ATOM 1588 C C . LEU A 1 197 ? -27.797 13.047 17.734 1 98.5 197 LEU A C 1
ATOM 1590 O O . LEU A 1 197 ? -27.953 12.883 18.953 1 98.5 197 LEU A O 1
ATOM 1594 N N . ASN A 1 198 ? -27.672 14.211 17.156 1 98.31 198 ASN A N 1
ATOM 1595 C CA . ASN A 1 198 ? -27.844 15.43 17.938 1 98.31 198 ASN A CA 1
ATOM 1596 C C . ASN A 1 198 ? -28.797 16.406 17.25 1 98.31 198 ASN A C 1
ATOM 1598 O O . ASN A 1 198 ? -28.812 16.516 16.031 1 98.31 198 ASN A O 1
ATOM 1602 N N . ILE A 1 199 ? -29.578 17.047 18.031 1 97.56 199 ILE A N 1
ATOM 1603 C CA . ILE A 1 199 ? -30.531 18.031 17.531 1 97.56 199 ILE A CA 1
ATOM 1604 C C . ILE A 1 199 ? -30.016 19.438 17.859 1 97.56 199 ILE A C 1
ATOM 1606 O O . ILE A 1 199 ? -29.688 19.734 19 1 97.56 199 ILE A O 1
ATOM 1610 N N . TYR A 1 200 ? -29.984 20.25 16.812 1 97.62 200 TYR A N 1
ATOM 1611 C CA . TYR A 1 200 ? -29.5 21.625 16.953 1 97.62 200 TYR A CA 1
ATOM 1612 C C . TYR A 1 200 ? -30.594 22.625 16.609 1 97.62 200 TYR A C 1
ATOM 1614 O O . TYR A 1 200 ? -31.469 22.344 15.789 1 97.62 200 TYR A O 1
ATOM 1622 N N . GLU A 1 201 ? -30.5 23.75 17.234 1 96.44 201 GLU A N 1
ATOM 1623 C CA . GLU A 1 201 ? -31.375 24.844 16.828 1 96.44 201 GLU A CA 1
ATOM 1624 C C . GLU A 1 201 ? -30.969 25.406 15.469 1 96.44 201 GLU A C 1
ATOM 1626 O O . GLU A 1 201 ? -29.812 25.25 15.047 1 96.44 201 GLU A O 1
ATOM 1631 N N . GLN A 1 202 ? -31.828 26.078 14.844 1 94.44 202 GLN A N 1
ATOM 1632 C CA . GLN A 1 202 ? -31.625 26.594 13.492 1 94.44 202 GLN A CA 1
ATOM 1633 C C . GLN A 1 202 ? -30.438 27.547 13.461 1 94.44 202 GLN A C 1
ATOM 1635 O O . GLN A 1 202 ? -29.688 27.594 12.477 1 94.44 202 GLN A O 1
ATOM 1640 N N . HIS A 1 203 ? -30.219 28.25 14.516 1 94.5 203 HIS A N 1
ATOM 1641 C CA . HIS A 1 203 ? -29.203 29.297 14.484 1 94.5 203 HIS A CA 1
ATOM 1642 C C . HIS A 1 203 ? -27.938 28.875 15.242 1 94.5 203 HIS A C 1
ATOM 1644 O O . HIS A 1 203 ? -27.047 29.688 15.469 1 94.5 203 HIS A O 1
ATOM 1650 N N . ASP A 1 204 ? -27.875 27.562 15.695 1 95.5 204 ASP A N 1
ATOM 1651 C CA . ASP A 1 204 ? -26.719 27.094 16.453 1 95.5 204 ASP A CA 1
ATOM 1652 C C . ASP A 1 204 ? -26.375 25.641 16.094 1 95.5 204 ASP A C 1
ATOM 1654 O O . ASP A 1 204 ? -26.922 24.703 16.672 1 95.5 204 ASP A O 1
ATOM 1658 N N . ARG A 1 205 ? -25.391 25.438 15.383 1 94.62 205 ARG A N 1
ATOM 1659 C CA . ARG A 1 205 ? -24.938 24.094 14.984 1 94.62 205 ARG A CA 1
ATOM 1660 C C . ARG A 1 205 ? -23.797 23.625 15.867 1 94.62 205 ARG A C 1
ATOM 1662 O O . ARG A 1 205 ? -23.25 22.531 15.656 1 94.62 205 ARG A O 1
ATOM 1669 N N . LEU A 1 206 ? -23.438 24.484 16.781 1 96.56 206 LEU A N 1
ATOM 1670 C CA . LEU A 1 206 ? -22.281 24.188 17.609 1 96.56 206 LEU A CA 1
ATOM 1671 C C . LEU A 1 206 ? -22.688 23.422 18.875 1 96.56 206 LEU A C 1
ATOM 1673 O O . LEU A 1 206 ? -21.953 22.547 19.328 1 96.56 206 LEU A O 1
ATOM 1677 N N . THR A 1 207 ? -23.734 23.875 19.422 1 96.88 207 THR A N 1
ATOM 1678 C CA . THR A 1 207 ? -24.156 23.297 20.688 1 96.88 207 THR A CA 1
ATOM 1679 C C . THR A 1 207 ? -25.484 22.547 20.531 1 96.88 207 THR A C 1
ATOM 1681 O O . THR A 1 207 ? -26.531 23.172 20.328 1 96.88 207 THR A O 1
ATOM 1684 N N . PRO A 1 208 ? -25.406 21.266 20.672 1 97.25 208 PRO A N 1
ATOM 1685 C CA . PRO A 1 208 ? -26.641 20.5 20.531 1 97.25 208 PRO A CA 1
ATOM 1686 C C . PRO A 1 208 ? -27.625 20.75 21.688 1 97.25 208 PRO A C 1
ATOM 1688 O O . PRO A 1 208 ? -27.203 20.891 22.828 1 97.25 208 PRO A O 1
ATOM 1691 N N . LYS A 1 209 ? -28.844 20.844 21.422 1 95.75 209 LYS A N 1
ATOM 1692 C CA . LYS A 1 209 ? -29.906 20.984 22.422 1 95.75 209 LYS A CA 1
ATOM 1693 C C . LYS A 1 209 ? -30.234 19.641 23.062 1 95.75 209 LYS A C 1
ATOM 1695 O O . LYS A 1 209 ? -30.453 19.562 24.266 1 95.75 209 LYS A O 1
ATOM 1700 N N . ILE A 1 210 ? -30.328 18.625 22.234 1 95.25 210 ILE A N 1
ATOM 1701 C CA . ILE A 1 210 ? -30.594 17.266 22.656 1 95.25 210 ILE A CA 1
ATOM 1702 C C . ILE A 1 210 ? -29.656 16.312 21.922 1 95.25 210 ILE A C 1
ATOM 1704 O O . ILE A 1 210 ? -29.359 16.5 20.734 1 95.25 210 ILE A O 1
ATOM 1708 N N . GLY A 1 211 ? -29.125 15.312 22.688 1 96.5 211 GLY A N 1
ATOM 1709 C CA . GLY A 1 211 ? -28.25 14.32 22.078 1 96.5 211 GLY A CA 1
ATOM 1710 C C . GLY A 1 211 ? -28.672 12.898 22.375 1 96.5 211 GLY A C 1
ATOM 1711 O O . GLY A 1 211 ? -29.156 12.594 23.469 1 96.5 211 GLY A O 1
ATOM 1712 N N . PHE A 1 212 ? -28.516 12.047 21.391 1 97.31 212 PHE A N 1
ATOM 1713 C CA . PHE A 1 212 ? -28.797 10.625 21.5 1 97.31 212 PHE A CA 1
ATOM 1714 C C . PHE A 1 212 ? -27.562 9.805 21.125 1 97.31 212 PHE A C 1
ATOM 1716 O O . PHE A 1 212 ? -27.328 9.523 19.953 1 97.31 212 PHE A O 1
ATOM 1723 N N . PRO A 1 213 ? -26.797 9.422 22.172 1 97.75 213 PRO A N 1
ATOM 1724 C CA . PRO A 1 213 ? -25.703 8.5 21.844 1 97.75 213 PRO A CA 1
ATOM 1725 C C . PRO A 1 213 ? -26.188 7.188 21.25 1 97.75 213 PRO A C 1
ATOM 1727 O O . PRO A 1 213 ? -27.281 6.727 21.562 1 97.75 213 PRO A O 1
ATOM 1730 N N . TRP A 1 214 ? -25.391 6.633 20.391 1 98 214 TRP A N 1
ATOM 1731 C CA . TRP A 1 214 ? -25.766 5.398 19.719 1 98 214 TRP A CA 1
ATOM 1732 C C . TRP A 1 214 ? -26.156 4.324 20.719 1 98 214 TRP A C 1
ATOM 1734 O O . TRP A 1 214 ? -27.094 3.553 20.484 1 98 214 TRP A O 1
ATOM 1744 N N . SER A 1 215 ? -25.469 4.25 21.891 1 96 215 SER A N 1
ATOM 1745 C CA . SER A 1 215 ? -25.688 3.244 22.922 1 96 215 SER A CA 1
ATOM 1746 C C . SER A 1 215 ? -27.062 3.42 23.594 1 96 215 SER A C 1
ATOM 1748 O O . SER A 1 215 ? -27.531 2.516 24.281 1 96 215 SER A O 1
ATOM 1750 N N . GLU A 1 216 ? -27.75 4.559 23.359 1 96.81 216 GLU A N 1
ATOM 1751 C CA . GLU A 1 216 ? -29.016 4.859 24.047 1 96.81 216 GLU A CA 1
ATOM 1752 C C . GLU A 1 216 ? -30.188 4.809 23.078 1 96.81 216 GLU A C 1
ATOM 1754 O O . GLU A 1 216 ? -31.312 5.16 23.453 1 96.81 216 GLU A O 1
ATOM 1759 N N . ILE A 1 217 ? -29.938 4.492 21.891 1 97.38 217 ILE A N 1
ATOM 1760 C CA . ILE A 1 217 ? -31 4.43 20.891 1 97.38 217 ILE A CA 1
ATOM 1761 C C . ILE A 1 217 ? -31.469 2.986 20.719 1 97.38 217 ILE A C 1
ATOM 1763 O O . ILE A 1 217 ? -30.672 2.094 20.438 1 97.38 217 ILE A O 1
ATOM 1767 N N . ARG A 1 218 ? -32.688 2.787 20.891 1 96.38 218 ARG A N 1
ATOM 1768 C CA . ARG A 1 218 ? -33.281 1.468 20.703 1 96.38 218 ARG A CA 1
ATOM 1769 C C . ARG A 1 218 ? -33.562 1.192 19.234 1 96.38 218 ARG A C 1
ATOM 1771 O O . ARG A 1 218 ? -33.25 0.116 18.719 1 96.38 218 ARG A O 1
ATOM 1778 N N . SER A 1 219 ? -34.188 2.166 18.562 1 96.31 219 SER A N 1
ATOM 1779 C CA . SER A 1 219 ? -34.5 1.996 17.141 1 96.31 219 SER A CA 1
ATOM 1780 C C . SER A 1 219 ? -34.75 3.338 16.469 1 96.31 219 SER A C 1
ATOM 1782 O O . SER A 1 219 ? -35.062 4.324 17.141 1 96.31 219 SER A O 1
ATOM 1784 N N . ILE A 1 220 ? -34.562 3.33 15.234 1 97.38 220 ILE A N 1
ATOM 1785 C CA . ILE A 1 220 ? -34.906 4.473 14.398 1 97.38 220 ILE A CA 1
ATOM 1786 C C . ILE A 1 220 ? -35.781 4.008 13.242 1 97.38 220 ILE A C 1
ATOM 1788 O O . ILE A 1 220 ? -35.625 2.9 12.727 1 97.38 220 ILE A O 1
ATOM 1792 N N . SER A 1 221 ? -36.781 4.777 12.875 1 96.94 221 SER A N 1
ATOM 1793 C CA . SER A 1 221 ? -37.688 4.438 11.773 1 96.94 221 SER A CA 1
ATOM 1794 C C . SER A 1 221 ? -38.281 5.691 11.148 1 96.94 221 SER A C 1
ATOM 1796 O O . SER A 1 221 ? -38.25 6.77 11.742 1 96.94 221 SER A O 1
ATOM 1798 N N . PHE A 1 222 ? -38.688 5.535 9.906 1 96.62 222 PHE A N 1
ATOM 1799 C CA . PHE A 1 222 ? -39.375 6.66 9.297 1 96.62 222 PHE A CA 1
ATOM 1800 C C . PHE A 1 222 ? -40.625 6.188 8.523 1 96.62 222 PHE A C 1
ATOM 1802 O O . PHE A 1 222 ? -40.688 5.023 8.125 1 96.62 222 PHE A O 1
ATOM 1809 N N . ASN A 1 223 ? -41.625 6.926 8.492 1 96.38 223 ASN A N 1
ATOM 1810 C CA . ASN A 1 223 ? -42.812 6.781 7.664 1 96.38 223 ASN A CA 1
ATOM 1811 C C . ASN A 1 223 ? -43.062 8.023 6.809 1 96.38 223 ASN A C 1
ATOM 1813 O O . ASN A 1 223 ? -43.531 9.039 7.305 1 96.38 223 ASN A O 1
ATOM 1817 N N . ASP A 1 224 ? -42.719 7.867 5.492 1 94.5 224 ASP A N 1
ATOM 1818 C CA . ASP A 1 224 ? -42.75 8.992 4.562 1 94.5 224 ASP A CA 1
ATOM 1819 C C . ASP A 1 224 ? -41.875 10.148 5.086 1 94.5 224 ASP A C 1
ATOM 1821 O O . ASP A 1 224 ? -40.656 10.016 5.207 1 94.5 224 ASP A O 1
ATOM 1825 N N . LYS A 1 225 ? -42.531 11.242 5.559 1 94.88 225 LYS A N 1
ATOM 1826 C CA . LYS A 1 225 ? -41.781 12.422 5.973 1 94.88 225 LYS A CA 1
ATOM 1827 C C . LYS A 1 225 ? -41.531 12.414 7.477 1 94.88 225 LYS A C 1
ATOM 1829 O O . LYS A 1 225 ? -40.719 13.195 7.98 1 94.88 225 LYS A O 1
ATOM 1834 N N . LYS A 1 226 ? -42.156 11.5 8.172 1 96.88 226 LYS A N 1
ATOM 1835 C CA . LYS A 1 226 ? -42.062 11.43 9.625 1 96.88 226 LYS A CA 1
ATOM 1836 C C . LYS A 1 226 ? -40.906 10.508 10.055 1 96.88 226 LYS A C 1
ATOM 1838 O O . LYS A 1 226 ? -40.844 9.367 9.586 1 96.88 226 LYS A O 1
ATOM 1843 N N . PHE A 1 227 ? -40 10.961 10.852 1 97.75 227 PHE A N 1
ATOM 1844 C CA . PHE A 1 227 ? -38.875 10.195 11.375 1 97.75 227 PHE A CA 1
ATOM 1845 C C . PHE A 1 227 ? -38.969 10.062 12.891 1 97.75 227 PHE A C 1
ATOM 1847 O O . PHE A 1 227 ? -39.312 11.031 13.586 1 97.75 227 PHE A O 1
ATOM 1854 N N . VAL A 1 228 ? -38.75 8.867 13.453 1 97.69 228 VAL A N 1
ATOM 1855 C CA . VAL A 1 228 ? -38.906 8.609 14.875 1 97.69 228 VAL A CA 1
ATOM 1856 C C . VAL A 1 228 ? -37.625 8 15.461 1 97.69 228 VAL A C 1
ATOM 1858 O O . VAL A 1 228 ? -37.094 7.023 14.922 1 97.69 228 VAL A O 1
ATOM 1861 N N . ILE A 1 229 ? -37.094 8.57 16.469 1 97.44 229 ILE A N 1
ATOM 1862 C CA . ILE A 1 229 ? -36 8.031 17.266 1 97.44 229 ILE A CA 1
ATOM 1863 C C . ILE A 1 229 ? -36.531 7.508 18.609 1 97.44 229 ILE A C 1
ATOM 1865 O O . ILE A 1 229 ? -37.125 8.266 19.375 1 97.44 229 ILE A O 1
ATOM 1869 N N . LYS A 1 230 ? -36.312 6.281 18.859 1 97.31 230 LYS A N 1
ATOM 1870 C CA . LYS A 1 230 ? -36.781 5.68 20.094 1 97.31 230 LYS A CA 1
ATOM 1871 C C . LYS A 1 230 ? -35.625 5.391 21.031 1 97.31 230 LYS A C 1
ATOM 1873 O O . LYS A 1 230 ? -34.75 4.578 20.719 1 97.31 230 LYS A O 1
ATOM 1878 N N . PRO A 1 231 ? -35.594 5.98 22.172 1 96.31 231 PRO A N 1
ATOM 1879 C CA . PRO A 1 231 ? -34.531 5.703 23.141 1 96.31 231 PRO A CA 1
ATOM 1880 C C . PRO A 1 231 ? -34.656 4.328 23.781 1 96.31 231 PRO A C 1
ATOM 1882 O O . PRO A 1 231 ? -35.75 3.732 23.766 1 96.31 231 PRO A O 1
ATOM 1885 N N . ILE A 1 232 ? -33.594 3.836 24.297 1 96.19 232 ILE A N 1
ATOM 1886 C CA . ILE A 1 232 ? -33.594 2.557 25 1 96.19 232 ILE A CA 1
ATOM 1887 C C . ILE A 1 232 ? -34.438 2.664 26.266 1 96.19 232 ILE A C 1
ATOM 1889 O O . ILE A 1 232 ? -35.188 1.74 26.594 1 96.19 232 ILE A O 1
ATOM 1893 N N . ASP A 1 233 ? -34.281 3.814 26.984 1 93.5 233 ASP A N 1
ATOM 1894 C CA . ASP A 1 233 ? -35.125 4.066 28.172 1 93.5 233 ASP A CA 1
ATOM 1895 C C . ASP A 1 233 ? -36.594 4.246 27.781 1 93.5 233 ASP A C 1
ATOM 1897 O O . ASP A 1 233 ? -36.969 5.273 27.219 1 93.5 233 ASP A O 1
ATOM 1901 N N . LYS A 1 234 ? -37.344 3.357 28.141 1 89.94 234 LYS A N 1
ATOM 1902 C CA . LYS A 1 234 ? -38.75 3.363 27.766 1 89.94 234 LYS A CA 1
ATOM 1903 C C . LYS A 1 234 ? -39.5 4.527 28.438 1 89.94 234 LYS A C 1
ATOM 1905 O O . LYS A 1 234 ? -40.562 4.945 27.953 1 89.94 234 LYS A O 1
ATOM 1910 N N . LYS A 1 235 ? -39 5.035 29.547 1 93.06 235 LYS A N 1
ATOM 1911 C CA . LYS A 1 235 ? -39.625 6.164 30.234 1 93.06 235 LYS A CA 1
ATOM 1912 C C . LYS A 1 235 ? -39.375 7.465 29.469 1 93.06 235 LYS A C 1
ATOM 1914 O O . LYS A 1 235 ? -40.094 8.445 29.672 1 93.06 235 LYS A O 1
ATOM 1919 N N . ALA A 1 236 ? -38.281 7.418 28.562 1 91.62 236 ALA A N 1
ATOM 1920 C CA . ALA A 1 236 ? -37.969 8.602 27.766 1 91.62 236 ALA A CA 1
ATOM 1921 C C . ALA A 1 236 ? -38.875 8.695 26.547 1 91.62 236 ALA A C 1
ATOM 1923 O O . ALA A 1 236 ? -39.156 7.691 25.891 1 91.62 236 ALA A O 1
ATOM 1924 N N . PRO A 1 237 ? -39.438 9.867 26.297 1 93.06 237 PRO A N 1
ATOM 1925 C CA . PRO A 1 237 ? -40.312 10.023 25.141 1 93.06 237 PRO A CA 1
ATOM 1926 C C . PRO A 1 237 ? -39.594 9.836 23.812 1 93.06 237 PRO A C 1
ATOM 1928 O O . PRO A 1 237 ? -38.406 10.188 23.688 1 93.06 237 PRO A O 1
ATOM 1931 N N . ASP A 1 238 ? -40.281 9.328 22.797 1 95.25 238 ASP A N 1
ATOM 1932 C CA . ASP A 1 238 ? -39.781 9.273 21.438 1 95.25 238 ASP A CA 1
ATOM 1933 C C . ASP A 1 238 ? -39.531 10.68 20.875 1 95.25 238 ASP A C 1
ATOM 1935 O O . ASP A 1 238 ? -40.281 11.609 21.203 1 95.25 238 ASP A O 1
ATOM 1939 N N . PHE A 1 239 ? -38.5 10.781 20.188 1 95.56 239 PHE A N 1
ATOM 1940 C CA . PHE A 1 239 ? -38.281 12.047 19.5 1 95.56 239 PHE A CA 1
ATOM 1941 C C . PHE A 1 239 ? -38.719 11.961 18.047 1 95.56 239 PHE A C 1
ATOM 1943 O O . PHE A 1 239 ? -38.281 11.086 17.297 1 95.56 239 PHE A O 1
ATOM 1950 N N . VAL A 1 240 ? -39.562 12.867 17.625 1 96.44 240 VAL A N 1
ATOM 1951 C CA . VAL A 1 240 ? -40.156 12.82 16.297 1 96.44 240 VAL A CA 1
ATOM 1952 C C . VAL A 1 240 ? -39.875 14.133 15.562 1 96.44 240 VAL A C 1
ATOM 1954 O O . VAL A 1 240 ? -39.969 15.211 16.156 1 96.44 240 VAL A O 1
ATOM 1957 N N . PHE A 1 241 ? -39.469 13.977 14.328 1 96.81 241 PHE A N 1
ATOM 1958 C CA . PHE A 1 241 ? -39.312 15.148 13.469 1 96.81 241 PHE A CA 1
ATOM 1959 C C . PHE A 1 241 ? -39.75 14.836 12.039 1 96.81 241 PHE A C 1
ATOM 1961 O O . PHE A 1 241 ? -40.094 13.695 11.727 1 96.81 241 PHE A O 1
ATOM 1968 N N . TYR A 1 242 ? -39.781 15.852 11.195 1 96.75 242 TYR A N 1
ATOM 1969 C CA . TYR A 1 242 ? -40.25 15.703 9.828 1 96.75 242 TYR A CA 1
ATOM 1970 C C . TYR A 1 242 ? -39.25 16.234 8.828 1 96.75 242 TYR A C 1
ATOM 1972 O O . TYR A 1 242 ? -38.688 17.328 9.016 1 96.75 242 TYR A O 1
ATOM 1980 N N . ALA A 1 243 ? -38.969 15.445 7.832 1 95.19 243 ALA A N 1
ATOM 1981 C CA . ALA A 1 243 ? -38.125 15.875 6.723 1 95.19 243 ALA A CA 1
ATOM 1982 C C . ALA A 1 243 ? -38.969 16.438 5.578 1 95.19 243 ALA A C 1
ATOM 1984 O O . ALA A 1 243 ? -40.125 16.094 5.434 1 95.19 243 ALA A O 1
ATOM 1985 N N . PRO A 1 244 ? -38.344 17.312 4.82 1 91.06 244 PRO A N 1
ATOM 1986 C CA . PRO A 1 244 ? -39.125 17.922 3.723 1 91.06 244 PRO A CA 1
ATOM 1987 C C . PRO A 1 244 ? -39.531 16.906 2.662 1 91.06 244 PRO A C 1
ATOM 1989 O O . PRO A 1 244 ? -40.594 17.062 2.035 1 91.06 244 PRO A O 1
ATOM 1992 N N . TRP A 1 245 ? -38.688 15.938 2.414 1 93.88 245 TRP A N 1
ATOM 1993 C CA . TRP A 1 245 ? -38.938 14.93 1.393 1 93.88 245 TRP A CA 1
ATOM 1994 C C . TRP A 1 245 ? -38.594 13.539 1.902 1 93.88 245 TRP A C 1
ATOM 1996 O O . TRP A 1 245 ? -37.75 13.391 2.795 1 93.88 245 TRP A O 1
ATOM 2006 N N . LEU A 1 246 ? -39.219 12.57 1.262 1 95.62 246 LEU A N 1
ATOM 2007 C CA . LEU A 1 246 ? -38.969 11.172 1.596 1 95.62 246 LEU A CA 1
ATOM 2008 C C . LEU A 1 246 ? -37.531 10.805 1.382 1 95.62 246 LEU A C 1
ATOM 2010 O O . LEU A 1 246 ? -36.938 10.047 2.164 1 95.62 246 LEU A O 1
ATOM 2014 N N . ARG A 1 247 ? -36.906 11.289 0.342 1 94.75 247 ARG A N 1
ATOM 2015 C CA . ARG A 1 247 ? -35.5 10.969 -0.005 1 94.75 247 ARG A CA 1
ATOM 2016 C C . ARG A 1 247 ? -34.562 11.367 1.114 1 94.75 247 ARG A C 1
ATOM 2018 O O . ARG A 1 247 ? -33.531 10.727 1.318 1 94.75 247 ARG A O 1
ATOM 2025 N N . ILE A 1 248 ? -34.906 12.398 1.821 1 96.25 248 ILE A N 1
ATOM 2026 C CA . ILE A 1 248 ? -34.062 12.883 2.904 1 96.25 248 ILE A CA 1
ATOM 2027 C C . ILE A 1 248 ? -34.062 11.875 4.055 1 96.25 248 ILE A C 1
ATOM 2029 O O . ILE A 1 248 ? -33 11.617 4.66 1 96.25 248 ILE A O 1
ATOM 2033 N N . ASN A 1 249 ? -35.188 11.344 4.371 1 96.94 249 ASN A N 1
ATOM 2034 C CA . ASN A 1 249 ? -35.281 10.328 5.422 1 96.94 249 ASN A CA 1
ATOM 2035 C C . ASN A 1 249 ? -34.469 9.078 5.051 1 96.94 249 ASN A C 1
ATOM 2037 O O . ASN A 1 249 ? -33.906 8.43 5.922 1 96.94 249 ASN A O 1
ATOM 2041 N N . LYS A 1 250 ? -34.531 8.734 3.779 1 96 250 LYS A N 1
ATOM 2042 C CA . LYS A 1 250 ? -33.688 7.617 3.316 1 96 250 LYS A CA 1
ATOM 2043 C C . LYS A 1 250 ? -32.219 7.902 3.523 1 96 250 LYS A C 1
ATOM 2045 O O . LYS A 1 250 ? -31.469 7.016 3.932 1 96 250 LYS A O 1
ATOM 2050 N N . ARG A 1 251 ? -31.859 9.094 3.219 1 95.19 251 ARG A N 1
ATOM 2051 C CA . ARG A 1 251 ? -30.469 9.508 3.418 1 95.19 251 ARG A CA 1
ATOM 2052 C C . ARG A 1 251 ? -30.094 9.484 4.898 1 95.19 251 ARG A C 1
ATOM 2054 O O . ARG A 1 251 ? -29.016 9.016 5.262 1 95.19 251 ARG A O 1
ATOM 2061 N N . ILE A 1 252 ? -30.969 9.992 5.75 1 97.44 252 ILE A N 1
ATOM 2062 C CA . ILE A 1 252 ? -30.719 10 7.188 1 97.44 252 ILE A CA 1
ATOM 2063 C C . ILE A 1 252 ? -30.531 8.578 7.695 1 97.44 252 ILE A C 1
ATOM 2065 O O . ILE A 1 252 ? -29.609 8.297 8.453 1 97.44 252 ILE A O 1
ATOM 2069 N N . LEU A 1 253 ? -31.406 7.707 7.277 1 97.25 253 LEU A N 1
ATOM 2070 C CA . LEU A 1 253 ? -31.328 6.316 7.695 1 97.25 253 LEU A CA 1
ATOM 2071 C C . LEU A 1 253 ? -30 5.699 7.266 1 97.25 253 LEU A C 1
ATOM 2073 O O . LEU A 1 253 ? -29.359 4.984 8.039 1 97.25 253 LEU A O 1
ATOM 2077 N N . ALA A 1 254 ? -29.609 5.953 6.016 1 96 254 ALA A N 1
ATOM 2078 C CA . ALA A 1 254 ? -28.344 5.438 5.504 1 96 254 ALA A CA 1
ATOM 2079 C C . ALA A 1 254 ? -27.172 5.945 6.34 1 96 254 ALA A C 1
ATOM 2081 O O . ALA A 1 254 ? -26.25 5.184 6.664 1 96 254 ALA A O 1
ATOM 2082 N N . LEU A 1 255 ? -27.156 7.195 6.672 1 97.38 255 LEU A N 1
ATOM 2083 C CA . LEU A 1 255 ? -26.109 7.793 7.496 1 97.38 255 LEU A CA 1
ATOM 2084 C C . LEU A 1 255 ? -26.078 7.16 8.883 1 97.38 255 LEU A C 1
ATOM 2086 O O . LEU A 1 255 ? -25.016 6.867 9.422 1 97.38 255 LEU A O 1
ATOM 2090 N N . CYS A 1 256 ? -27.25 6.977 9.398 1 98.06 256 CYS A N 1
ATOM 2091 C CA . CYS A 1 256 ? -27.359 6.371 10.727 1 98.06 256 CYS A CA 1
ATOM 2092 C C . CYS A 1 256 ? -26.812 4.945 10.711 1 98.06 256 CYS A C 1
ATOM 2094 O O . CYS A 1 256 ? -26.047 4.559 11.602 1 98.06 256 CYS A O 1
ATOM 2096 N N . MET A 1 257 ? -27.234 4.184 9.734 1 97.31 257 MET A N 1
ATOM 2097 C CA . MET A 1 257 ? -26.797 2.793 9.648 1 97.31 257 MET A CA 1
ATOM 2098 C C . MET A 1 257 ? -25.281 2.705 9.5 1 97.31 257 MET A C 1
ATOM 2100 O O . MET A 1 257 ? -24.641 1.904 10.172 1 97.31 257 MET A O 1
ATOM 2104 N N . GLY A 1 258 ? -24.734 3.514 8.633 1 97.06 258 GLY A N 1
ATOM 2105 C CA . GLY A 1 258 ? -23.297 3.516 8.43 1 97.06 258 GLY A CA 1
ATOM 2106 C C . GLY A 1 258 ? -22.516 3.895 9.672 1 97.06 258 GLY A C 1
ATOM 2107 O O . GLY A 1 258 ? -21.562 3.209 10.047 1 97.06 258 GLY A O 1
ATOM 2108 N N . ASN A 1 259 ? -22.906 4.977 10.32 1 98.25 259 ASN A N 1
ATOM 2109 C CA . ASN A 1 259 ? -22.219 5.422 11.531 1 98.25 259 ASN A CA 1
ATOM 2110 C C . ASN A 1 259 ? -22.359 4.41 12.664 1 98.25 259 ASN A C 1
ATOM 2112 O O . ASN A 1 259 ? -21.406 4.141 13.391 1 98.25 259 ASN A O 1
ATOM 2116 N N . HIS A 1 260 ? -23.5 3.854 12.789 1 97.44 260 HIS A N 1
ATOM 2117 C CA . HIS A 1 260 ? -23.734 2.879 13.852 1 97.44 260 HIS A CA 1
ATOM 2118 C C . HIS A 1 260 ? -22.922 1.611 13.625 1 97.44 260 HIS A C 1
ATOM 2120 O O . HIS A 1 260 ? -22.391 1.033 14.578 1 97.44 260 HIS A O 1
ATOM 2126 N N . GLU A 1 261 ? -22.922 1.177 12.398 1 96.75 261 GLU A N 1
ATOM 2127 C CA . GLU A 1 261 ? -22.109 0.007 12.078 1 96.75 261 GLU A CA 1
ATOM 2128 C C . GLU A 1 261 ? -20.656 0.226 12.469 1 96.75 261 GLU A C 1
ATOM 2130 O O . GLU A 1 261 ? -20.016 -0.651 13.062 1 96.75 261 GLU A O 1
ATOM 2135 N N . LEU A 1 262 ? -20.141 1.34 12.086 1 97.12 262 LEU A N 1
ATOM 2136 C CA . LEU A 1 262 ? -18.766 1.663 12.438 1 97.12 262 LEU A CA 1
ATOM 2137 C C . LEU A 1 262 ? -18.594 1.783 13.953 1 97.12 262 LEU A C 1
ATOM 2139 O O . LEU A 1 262 ? -17.578 1.382 14.508 1 97.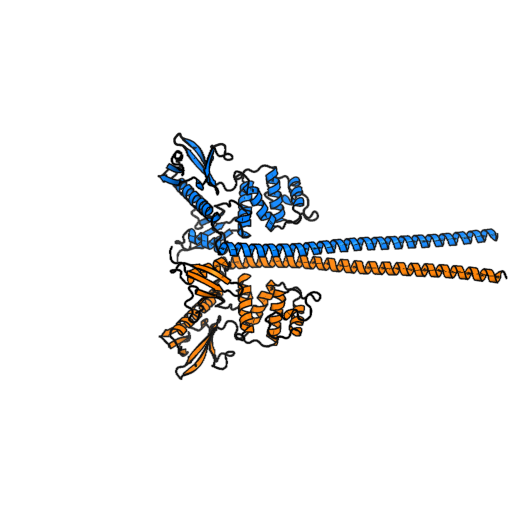12 262 LEU A O 1
ATOM 2143 N N . TYR A 1 263 ? -19.594 2.373 14.609 1 97.56 263 TYR A N 1
ATOM 2144 C CA . TYR A 1 263 ? -19.609 2.484 16.062 1 97.56 263 TYR A CA 1
ATOM 2145 C C . TYR A 1 263 ? -19.5 1.113 16.719 1 97.56 263 TYR A C 1
ATOM 2147 O O . TYR A 1 263 ? -18.734 0.936 17.672 1 97.56 263 TYR A O 1
ATOM 2155 N N . MET A 1 264 ? -20.172 0.155 16.172 1 96.19 264 MET A N 1
ATOM 2156 C CA . MET A 1 264 ? -20.141 -1.203 16.719 1 96.19 264 MET A CA 1
ATOM 2157 C C . MET A 1 264 ? -18.812 -1.89 16.391 1 96.19 264 MET A C 1
ATOM 2159 O O . MET A 1 264 ? -18.266 -2.607 17.219 1 96.19 264 MET A O 1
ATOM 2163 N N . ARG A 1 265 ? -18.344 -1.685 15.219 1 94.5 265 ARG A N 1
ATOM 2164 C CA . ARG A 1 265 ? -17.125 -2.33 14.758 1 94.5 265 ARG A CA 1
ATOM 2165 C C . ARG A 1 265 ? -15.922 -1.913 15.617 1 94.5 265 ARG A C 1
ATOM 2167 O O . ARG A 1 265 ? -15.078 -2.74 15.953 1 94.5 265 ARG A O 1
ATOM 2174 N N . ARG A 1 266 ? -15.766 -0.665 15.938 1 95 266 ARG A N 1
ATOM 2175 C CA . ARG A 1 266 ? -14.594 -0.171 16.656 1 95 266 ARG A CA 1
ATOM 2176 C C . ARG A 1 266 ? -14.625 -0.617 18.109 1 95 266 ARG A C 1
ATOM 2178 O O . ARG A 1 266 ? -13.617 -0.517 18.828 1 95 266 ARG A O 1
ATOM 2185 N N . ARG A 1 267 ? -15.711 -1.147 18.562 1 95.5 267 ARG A N 1
ATOM 2186 C CA . ARG A 1 267 ? -15.82 -1.625 19.938 1 95.5 267 ARG A CA 1
ATOM 2187 C C . ARG A 1 267 ? -15.648 -3.139 20 1 95.5 267 ARG A C 1
ATOM 2189 O O . ARG A 1 267 ? -15.758 -3.732 21.078 1 95.5 267 ARG A O 1
ATOM 2196 N N . LYS A 1 268 ? -15.422 -3.773 18.938 1 94.94 268 LYS A N 1
ATOM 2197 C CA . LYS A 1 268 ? -15.047 -5.184 18.844 1 94.94 268 LYS A CA 1
ATOM 2198 C C . LYS A 1 268 ? -13.547 -5.336 18.625 1 94.94 268 LYS A C 1
ATOM 2200 O O . LYS A 1 268 ? -12.867 -4.391 18.219 1 94.94 268 LYS A O 1
ATOM 2205 N N . PRO A 1 269 ? -13.031 -6.598 18.953 1 93.88 269 PRO A N 1
ATOM 2206 C CA . PRO A 1 269 ? -11.602 -6.82 18.688 1 93.88 269 PRO A CA 1
ATOM 2207 C C . PRO A 1 269 ? -11.25 -6.699 17.203 1 93.88 269 PRO A C 1
ATOM 2209 O O . PRO A 1 269 ? -12.07 -7.039 16.344 1 93.88 269 PRO A O 1
ATOM 2212 N N . ASP A 1 270 ? -10.062 -6.312 16.969 1 93.62 270 ASP A N 1
ATOM 2213 C CA . ASP A 1 270 ? -9.602 -6.145 15.594 1 93.62 270 ASP A CA 1
ATOM 2214 C C . ASP A 1 270 ? -9.594 -7.477 14.844 1 93.62 270 ASP A C 1
ATOM 2216 O O . ASP A 1 270 ? -9.227 -8.508 15.406 1 93.62 270 ASP A O 1
ATOM 2220 N N . THR A 1 271 ? -10.117 -7.461 13.641 1 92.44 271 THR A N 1
ATOM 2221 C CA . THR A 1 271 ? -10 -8.625 12.766 1 92.44 271 THR A CA 1
ATOM 2222 C C . THR A 1 271 ? -8.539 -8.891 12.414 1 92.44 271 THR A C 1
ATOM 2224 O O . THR A 1 271 ? -7.676 -8.039 12.633 1 92.44 271 THR A O 1
ATOM 2227 N N . ILE A 1 272 ? -8.18 -10.008 11.852 1 91.06 272 ILE A N 1
ATOM 2228 C CA . ILE A 1 272 ? -6.824 -10.359 11.453 1 91.06 272 ILE A CA 1
ATOM 2229 C C . ILE A 1 272 ? -6.328 -9.383 10.391 1 91.06 272 ILE A C 1
ATOM 2231 O O . ILE A 1 272 ? -5.145 -9.031 10.359 1 91.06 272 ILE A O 1
ATOM 2235 N N . GLU A 1 273 ? -7.262 -9.008 9.57 1 92.31 273 GLU A N 1
ATOM 2236 C CA . GLU A 1 273 ? -6.91 -8.047 8.523 1 92.31 273 GLU A CA 1
ATOM 2237 C C . GLU A 1 273 ? -6.426 -6.73 9.117 1 92.31 273 GLU A C 1
ATOM 2239 O O . GLU A 1 273 ? -5.387 -6.207 8.719 1 92.31 273 GLU A O 1
ATOM 2244 N N . VAL A 1 274 ? -7.168 -6.246 10.023 1 94.75 274 VAL A N 1
ATOM 2245 C CA . VAL A 1 274 ? -6.824 -4.977 10.656 1 94.75 274 VAL A CA 1
ATOM 2246 C C . VAL A 1 274 ? -5.543 -5.133 11.477 1 94.75 274 VAL A C 1
ATOM 2248 O O . VAL A 1 274 ? -4.699 -4.238 11.492 1 94.75 274 VAL A O 1
ATOM 2251 N N . GLN A 1 275 ? -5.367 -6.242 12.125 1 94.31 275 GLN A N 1
ATOM 2252 C CA . GLN A 1 275 ? -4.152 -6.516 12.883 1 94.31 275 GLN A CA 1
ATOM 2253 C C . GLN A 1 275 ? -2.92 -6.5 11.977 1 94.31 275 GLN A C 1
ATOM 2255 O O . GLN A 1 275 ? -1.9 -5.895 12.32 1 94.31 275 GLN A O 1
ATOM 2260 N N . GLN A 1 276 ? -3.1 -7.195 10.883 1 93.81 276 GLN A N 1
ATOM 2261 C CA . GLN A 1 276 ? -1.994 -7.234 9.93 1 93.81 276 GLN A CA 1
ATOM 2262 C C . GLN A 1 276 ? -1.708 -5.844 9.367 1 93.81 276 GLN A C 1
ATOM 2264 O O . GLN A 1 276 ? -0.548 -5.477 9.164 1 93.81 276 GLN A O 1
ATOM 2269 N N . MET A 1 277 ? -2.729 -5.121 9.094 1 94.94 277 MET A N 1
ATOM 2270 C CA . MET A 1 277 ? -2.566 -3.768 8.57 1 94.94 277 MET A CA 1
ATOM 2271 C C . MET A 1 277 ? -1.844 -2.877 9.57 1 94.94 277 MET A C 1
ATOM 2273 O O . MET A 1 277 ? -0.967 -2.096 9.195 1 94.94 277 MET A O 1
ATOM 2277 N N . LYS A 1 278 ? -2.211 -2.967 10.789 1 96.31 278 LYS A N 1
ATOM 2278 C CA . LYS A 1 278 ? -1.572 -2.182 11.836 1 96.31 278 LYS A CA 1
ATOM 2279 C C . LYS A 1 278 ? -0.107 -2.576 12.008 1 96.31 278 LYS A C 1
ATOM 2281 O O . LYS A 1 278 ? 0.754 -1.718 12.203 1 96.31 278 LYS A O 1
ATOM 2286 N N . ALA A 1 279 ? 0.158 -3.854 11.938 1 94.62 279 ALA A N 1
ATOM 2287 C CA . ALA A 1 279 ? 1.534 -4.332 12.047 1 94.62 279 ALA A CA 1
ATOM 2288 C C . ALA A 1 279 ? 2.389 -3.809 10.898 1 94.62 279 ALA A C 1
ATOM 2290 O O . ALA A 1 279 ? 3.512 -3.344 11.109 1 94.62 279 ALA A O 1
ATOM 2291 N N . GLN A 1 280 ? 1.831 -3.912 9.734 1 93 280 GLN A N 1
ATOM 2292 C CA . GLN A 1 280 ? 2.545 -3.424 8.555 1 93 280 GLN A CA 1
ATOM 2293 C C . GLN A 1 280 ? 2.797 -1.922 8.648 1 93 280 GLN A C 1
ATOM 2295 O O . GLN A 1 280 ? 3.885 -1.447 8.32 1 93 280 GLN A O 1
ATOM 2300 N N . ALA A 1 281 ? 1.837 -1.206 9.055 1 95 281 ALA A N 1
ATOM 2301 C CA . ALA A 1 281 ? 1.966 0.243 9.18 1 95 281 ALA A CA 1
ATOM 2302 C C . ALA A 1 281 ? 3.016 0.609 10.227 1 95 281 ALA A C 1
ATOM 2304 O O . ALA A 1 281 ? 3.768 1.57 10.055 1 95 281 ALA A O 1
ATOM 2305 N N . ARG A 1 282 ? 3.039 -0.094 11.258 1 95.06 282 ARG A N 1
ATOM 2306 C CA . ARG A 1 282 ? 4.027 0.142 12.305 1 95.06 282 ARG A CA 1
ATOM 2307 C C . ARG A 1 282 ? 5.441 -0.1 11.789 1 95.06 282 ARG A C 1
ATOM 2309 O O . ARG A 1 282 ? 6.359 0.663 12.094 1 95.06 282 ARG A O 1
ATOM 2316 N N . GLU A 1 283 ? 5.523 -1.145 11.062 1 93.06 283 GLU A N 1
ATOM 2317 C CA . GLU A 1 283 ? 6.828 -1.463 10.484 1 93.06 283 GLU A CA 1
ATOM 2318 C C . GLU A 1 283 ? 7.281 -0.376 9.516 1 93.06 283 GLU A C 1
ATOM 2320 O O . GLU A 1 283 ? 8.445 0.032 9.531 1 93.06 283 GLU A O 1
ATOM 2325 N N . GLU A 1 284 ? 6.375 0.023 8.734 1 91.94 284 GLU A N 1
ATOM 2326 C CA . GLU A 1 284 ? 6.699 1.065 7.762 1 91.94 284 GLU A CA 1
ATOM 2327 C C . GLU A 1 284 ? 7.062 2.373 8.461 1 91.94 284 GLU A C 1
ATOM 2329 O O . GLU A 1 284 ? 8 3.062 8.047 1 91.94 284 GLU A O 1
ATOM 2334 N N . LYS A 1 285 ? 6.352 2.684 9.414 1 92.19 285 LYS A N 1
ATOM 2335 C CA . LYS A 1 285 ? 6.633 3.898 10.18 1 92.19 285 LYS A CA 1
ATOM 2336 C C . LYS A 1 285 ? 8 3.82 10.852 1 92.19 285 LYS A C 1
ATOM 2338 O O . LYS A 1 285 ? 8.742 4.801 10.875 1 92.19 285 LYS A O 1
ATOM 2343 N N . HIS A 1 286 ? 8.266 2.703 11.391 1 93.19 286 HIS A N 1
ATOM 2344 C CA . HIS A 1 286 ? 9.555 2.506 12.039 1 93.19 286 HIS A CA 1
ATOM 2345 C C . HIS A 1 286 ? 10.703 2.65 11.039 1 93.19 286 HIS A C 1
ATOM 2347 O O . HIS A 1 286 ? 11.719 3.281 11.336 1 93.19 286 HIS A O 1
ATOM 2353 N N . GLN A 1 287 ? 10.508 2.068 9.953 1 90.62 287 GLN A N 1
ATOM 2354 C CA . GLN A 1 287 ? 11.523 2.162 8.914 1 90.62 287 GLN A CA 1
ATOM 2355 C C . GLN A 1 287 ? 11.758 3.611 8.5 1 90.62 287 GLN A C 1
ATOM 2357 O O . GLN A 1 287 ? 12.898 4.043 8.344 1 90.62 287 GLN A O 1
ATOM 2362 N N . LYS A 1 288 ? 10.742 4.324 8.336 1 90.88 288 LYS A N 1
ATOM 2363 C CA . LYS A 1 288 ? 10.844 5.727 7.941 1 90.88 288 LYS A CA 1
ATOM 2364 C C . LYS A 1 288 ? 11.523 6.551 9.031 1 90.88 288 LYS A C 1
ATOM 2366 O O . LYS A 1 288 ? 12.344 7.426 8.734 1 90.88 288 LYS A O 1
ATOM 2371 N N . GLN A 1 289 ? 11.195 6.246 10.234 1 90.81 289 GLN A N 1
ATOM 2372 C CA . GLN A 1 289 ? 11.812 6.949 11.359 1 90.81 289 GLN A CA 1
ATOM 2373 C C . GLN A 1 289 ? 13.312 6.668 11.422 1 90.81 289 GLN A C 1
ATOM 2375 O O . GLN A 1 289 ? 14.102 7.574 11.695 1 90.81 289 GLN A O 1
ATOM 2380 N N . MET A 1 290 ? 13.609 5.477 11.188 1 90.81 290 MET A N 1
ATOM 2381 C CA . MET A 1 290 ? 15.023 5.105 11.219 1 90.81 290 MET A CA 1
ATOM 2382 C C . MET A 1 290 ? 15.789 5.805 10.102 1 90.81 290 MET A C 1
ATOM 2384 O O . MET A 1 290 ? 16.906 6.273 10.305 1 90.81 290 MET A O 1
ATOM 2388 N N . GLU A 1 291 ? 15.195 5.82 9.031 1 88.88 291 GLU A N 1
ATOM 2389 C CA . GLU A 1 291 ? 15.82 6.484 7.898 1 88.88 291 GLU A CA 1
ATOM 2390 C C . GLU A 1 291 ? 16 7.977 8.156 1 88.88 291 GLU A C 1
ATOM 2392 O O . GLU A 1 291 ? 17.047 8.547 7.848 1 88.88 291 GLU A O 1
ATOM 2397 N N . HIS A 1 292 ? 14.992 8.539 8.648 1 89.25 292 HIS A N 1
ATOM 2398 C CA . HIS A 1 292 ? 15.055 9.953 8.992 1 89.25 292 HIS A CA 1
ATOM 2399 C C . HIS A 1 292 ? 16.125 10.227 10.047 1 89.25 292 HIS A C 1
ATOM 2401 O O . HIS A 1 292 ? 16.844 11.211 9.953 1 89.25 292 HIS A O 1
ATOM 2407 N N . ALA A 1 293 ? 16.219 9.344 10.984 1 90.69 293 ALA A N 1
ATOM 2408 C CA . ALA A 1 293 ? 17.219 9.484 12.039 1 90.69 293 ALA A CA 1
ATOM 2409 C C . ALA A 1 293 ? 18.625 9.383 11.477 1 90.69 293 ALA A C 1
ATOM 2411 O O . ALA A 1 293 ? 19.531 10.109 11.898 1 90.69 293 ALA A O 1
ATOM 2412 N N . MET A 1 294 ? 18.734 8.469 10.617 1 89.94 294 MET A N 1
ATOM 2413 C CA . MET A 1 294 ? 20.031 8.305 9.977 1 89.94 294 MET A CA 1
ATOM 2414 C C . MET A 1 294 ? 20.422 9.562 9.211 1 89.94 294 MET A C 1
ATOM 2416 O O . MET A 1 294 ? 21.578 9.992 9.266 1 89.94 294 MET A O 1
ATOM 2420 N N . LEU A 1 295 ? 19.562 10.125 8.508 1 89.88 295 LEU A N 1
ATOM 2421 C CA . LEU A 1 295 ? 19.797 11.344 7.75 1 89.88 295 LEU A CA 1
ATOM 2422 C C . LEU A 1 295 ? 20.141 12.508 8.68 1 89.88 295 LEU A C 1
ATOM 2424 O O . LEU A 1 295 ? 21.062 13.266 8.406 1 89.88 295 LEU A O 1
ATOM 2428 N N . GLU A 1 296 ? 19.359 12.586 9.695 1 89.12 296 GLU A N 1
ATOM 2429 C CA . GLU A 1 296 ? 19.609 13.656 10.656 1 89.12 296 GLU A CA 1
ATOM 2430 C C . GLU A 1 296 ? 20.969 13.508 11.328 1 89.12 296 GLU A C 1
ATOM 2432 O O . GLU A 1 296 ? 21.656 14.5 11.586 1 89.12 296 GLU A O 1
ATOM 2437 N N . ASN A 1 297 ? 21.281 12.328 11.609 1 91.62 297 ASN A N 1
ATOM 2438 C CA . ASN A 1 297 ? 22.594 12.055 12.203 1 91.62 297 ASN A CA 1
ATOM 2439 C C . ASN A 1 297 ? 23.719 12.438 11.258 1 91.62 297 ASN A C 1
ATOM 2441 O O . ASN A 1 297 ? 24.719 13.031 11.688 1 91.62 297 ASN A O 1
ATOM 2445 N N . GLU A 1 298 ? 23.531 12.078 10.078 1 91.31 298 GLU A N 1
ATOM 2446 C CA . GLU A 1 298 ? 24.547 12.43 9.086 1 91.31 298 GLU A CA 1
ATOM 2447 C C . GLU A 1 298 ? 24.672 13.945 8.93 1 91.31 298 GLU A C 1
ATOM 2449 O O . GLU A 1 298 ? 25.781 14.461 8.75 1 91.31 298 GLU A O 1
ATOM 2454 N N . LYS A 1 299 ? 23.625 14.617 8.961 1 89.56 299 LYS A N 1
ATOM 2455 C CA . LYS A 1 299 ? 23.625 16.078 8.883 1 89.56 299 LYS A CA 1
ATOM 2456 C C . LYS A 1 299 ? 24.344 16.688 10.078 1 89.56 299 LYS A C 1
ATOM 2458 O O . LYS A 1 299 ? 25.125 17.625 9.922 1 89.56 299 LYS A O 1
ATOM 2463 N N . LYS A 1 300 ? 24.094 16.141 11.172 1 91.69 300 LYS A N 1
ATOM 2464 C CA . LYS A 1 300 ? 24.75 16.641 12.383 1 91.69 300 LYS A CA 1
ATOM 2465 C C . LYS A 1 300 ? 26.25 16.422 12.32 1 91.69 300 LYS A C 1
ATOM 2467 O O . LYS A 1 300 ? 27.031 17.297 12.695 1 91.69 300 LYS A O 1
ATOM 2472 N N . LYS A 1 301 ? 26.578 15.281 11.922 1 91.81 301 LYS A N 1
ATOM 2473 C CA . LYS A 1 301 ? 28 14.977 11.781 1 91.81 301 LYS A CA 1
ATOM 2474 C C . LYS A 1 301 ? 28.672 15.914 10.781 1 91.81 301 LYS A C 1
ATOM 2476 O O . LYS A 1 301 ? 29.797 16.344 11 1 91.81 301 LYS A O 1
ATOM 2481 N N . ARG A 1 302 ? 27.969 16.156 9.719 1 91.75 302 ARG A N 1
ATOM 2482 C CA . ARG A 1 302 ? 28.484 17.078 8.711 1 91.75 302 ARG A CA 1
ATOM 2483 C C . ARG A 1 302 ? 28.641 18.484 9.289 1 91.75 302 ARG A C 1
ATOM 2485 O O . ARG A 1 302 ? 29.672 19.125 9.102 1 91.75 302 ARG A O 1
ATOM 2492 N N . GLU A 1 303 ? 27.625 18.891 9.938 1 91.62 303 GLU A N 1
ATOM 2493 C CA . GLU A 1 303 ? 27.656 20.219 10.547 1 91.62 303 GLU A CA 1
ATOM 2494 C C . GLU A 1 303 ? 28.797 20.312 11.562 1 91.62 303 GLU A C 1
ATOM 2496 O O . GLU A 1 303 ? 29.484 21.344 11.633 1 91.62 303 GLU A O 1
ATOM 2501 N N . MET A 1 304 ? 28.938 19.281 12.305 1 92.62 304 MET A N 1
ATOM 2502 C CA . MET A 1 304 ? 30.016 19.25 13.289 1 92.62 304 MET A CA 1
ATOM 2503 C C . MET A 1 304 ? 31.375 19.281 12.609 1 92.62 304 MET A C 1
ATOM 2505 O O . MET A 1 304 ? 32.281 19.984 13.055 1 92.62 304 MET A O 1
ATOM 2509 N N . ALA A 1 305 ? 31.516 18.516 11.602 1 91.31 305 ALA A N 1
ATOM 2510 C CA . ALA A 1 305 ? 32.75 18.484 10.852 1 91.31 305 ALA A CA 1
ATOM 2511 C C . ALA A 1 305 ? 33.062 19.844 10.227 1 91.31 305 ALA A C 1
ATOM 2513 O O . ALA A 1 305 ? 34.219 20.266 10.195 1 91.31 305 ALA A O 1
ATOM 2514 N N . GLU A 1 306 ? 32.062 20.453 9.727 1 91.62 306 GLU A N 1
ATOM 2515 C CA . GLU A 1 306 ? 32.219 21.766 9.125 1 91.62 306 GLU A CA 1
ATOM 2516 C C . GLU A 1 306 ? 32.625 22.812 10.164 1 91.62 306 GLU A C 1
ATOM 2518 O O . GLU A 1 306 ? 33.469 23.672 9.898 1 91.62 306 GLU A O 1
ATOM 2523 N N . LYS A 1 307 ? 32.031 22.734 11.336 1 92.69 307 LYS A N 1
ATOM 2524 C CA . LYS A 1 307 ? 32.406 23.641 12.414 1 92.69 307 LYS A CA 1
ATOM 2525 C C . LYS A 1 307 ? 33.844 23.422 12.875 1 92.69 307 LYS A C 1
ATOM 2527 O O . LYS A 1 307 ? 34.562 24.391 13.141 1 92.69 307 LYS A O 1
ATOM 2532 N N . GLU A 1 308 ? 34.156 22.203 12.992 1 91.88 308 GLU A N 1
ATOM 2533 C CA . GLU A 1 308 ? 35.531 21.875 13.383 1 91.88 308 GLU A CA 1
ATOM 2534 C C . GLU A 1 308 ? 36.531 22.359 12.344 1 91.88 308 GLU A C 1
ATOM 2536 O O . GLU A 1 308 ? 37.625 22.828 12.688 1 91.88 308 GLU A O 1
ATOM 2541 N N . LYS A 1 309 ? 36.188 22.188 11.109 1 90.38 309 LYS A N 1
ATOM 2542 C CA . LYS A 1 309 ? 37.031 22.672 10.016 1 90.38 309 LYS A CA 1
ATOM 2543 C C . LYS A 1 309 ? 37.188 24.188 10.102 1 90.38 309 LYS A C 1
ATOM 2545 O O . LYS A 1 309 ? 38.312 24.703 9.961 1 90.38 309 LYS A O 1
ATOM 2550 N N . GLU A 1 310 ? 36.156 24.859 10.312 1 91.38 310 GLU A N 1
ATOM 2551 C CA . GLU A 1 310 ? 36.188 26.312 10.43 1 91.38 310 GLU A CA 1
ATOM 2552 C C . GLU A 1 310 ? 37.062 26.75 11.609 1 91.38 310 GLU A C 1
ATOM 2554 O O . GLU A 1 310 ? 37.812 27.719 11.508 1 91.38 310 GLU A O 1
ATOM 2559 N N . LYS A 1 311 ? 36.969 26.062 12.688 1 91.5 311 LYS A N 1
ATOM 2560 C CA . LYS A 1 311 ? 37.781 26.375 13.867 1 91.5 311 LYS A CA 1
ATOM 2561 C C . LYS A 1 311 ? 39.25 26.172 13.578 1 91.5 311 LYS A C 1
ATOM 2563 O O . LYS A 1 311 ? 40.094 27.016 13.938 1 91.5 311 LYS A O 1
ATOM 2568 N N . THR A 1 312 ? 39.531 25.047 12.992 1 90.69 312 THR A N 1
ATOM 2569 C CA . THR A 1 312 ? 40.938 24.734 12.68 1 90.69 312 THR A CA 1
ATOM 2570 C C . THR A 1 312 ? 41.5 25.75 11.703 1 90.69 312 THR A C 1
ATOM 2572 O O . THR A 1 312 ? 42.656 26.141 11.812 1 90.69 312 THR A O 1
ATOM 2575 N N . GLU A 1 313 ? 40.719 26.109 10.719 1 90.88 313 GLU A N 1
ATOM 2576 C CA . GLU A 1 313 ? 41.156 27.125 9.75 1 90.88 313 GLU A CA 1
ATOM 2577 C C . GLU A 1 313 ? 41.406 28.453 10.422 1 90.88 313 GLU A C 1
ATOM 2579 O O . GLU A 1 313 ? 42.375 29.156 10.078 1 90.88 313 GLU A O 1
ATOM 2584 N N . ARG A 1 314 ? 40.719 28.844 11.406 1 91.12 314 ARG A N 1
ATOM 2585 C CA . ARG A 1 314 ? 40.906 30.094 12.141 1 91.12 314 ARG A CA 1
ATOM 2586 C C . ARG A 1 314 ? 42.188 30.031 12.984 1 91.12 314 ARG A C 1
ATOM 2588 O O . ARG A 1 314 ? 42.906 31.016 13.086 1 91.12 314 ARG A O 1
ATOM 2595 N N . GLU A 1 315 ? 42.25 28.875 13.555 1 90.19 315 GLU A N 1
ATOM 2596 C CA . GLU A 1 315 ? 43.469 28.688 14.352 1 90.19 315 GLU A CA 1
ATOM 2597 C C . GLU A 1 315 ? 44.719 28.812 13.492 1 90.19 315 GLU A C 1
ATOM 2599 O O . GLU A 1 315 ? 45.719 29.422 13.906 1 90.19 315 GLU A O 1
ATOM 2604 N N . LYS A 1 316 ? 44.75 28.266 12.344 1 88.62 316 LYS A N 1
ATOM 2605 C CA . LYS A 1 316 ? 45.875 28.359 11.398 1 88.62 316 LYS A CA 1
ATOM 2606 C C . LYS A 1 316 ? 46.125 29.812 10.992 1 88.62 316 LYS A C 1
ATOM 2608 O O . LYS A 1 316 ? 47.281 30.25 10.938 1 88.62 316 LYS A O 1
ATOM 2613 N N . GLU A 1 317 ? 45.031 30.438 10.711 1 89.94 317 GLU A N 1
ATOM 2614 C CA . GLU A 1 317 ? 45.156 31.844 10.32 1 89.94 317 GLU A CA 1
ATOM 2615 C C . GLU A 1 317 ? 45.781 32.688 11.445 1 89.94 317 GLU A C 1
ATOM 2617 O O . GLU A 1 317 ? 46.594 33.562 11.195 1 89.94 317 GLU A O 1
ATOM 2622 N N . LEU A 1 318 ? 45.406 32.406 12.641 1 89.31 318 LEU A N 1
ATOM 2623 C CA . LEU A 1 318 ? 45.938 33.125 13.797 1 89.31 318 LEU A CA 1
ATOM 2624 C C . LEU A 1 318 ? 47.438 32.812 13.977 1 89.31 318 LEU A C 1
ATOM 2626 O O . LEU A 1 318 ? 48.219 33.719 14.281 1 89.31 318 LEU A O 1
ATOM 2630 N N . MET A 1 319 ? 47.75 31.609 13.789 1 86.69 319 MET A N 1
ATOM 2631 C CA . MET A 1 319 ? 49.156 31.219 13.914 1 86.69 319 MET A CA 1
ATOM 2632 C C . MET A 1 319 ? 50 31.906 12.859 1 86.69 319 MET A C 1
ATOM 2634 O O . MET A 1 319 ? 51.156 32.312 13.133 1 86.69 319 MET A O 1
ATOM 2638 N N . GLU A 1 320 ? 49.531 31.984 11.672 1 87.44 320 GLU A N 1
ATOM 2639 C CA . GLU A 1 320 ? 50.25 32.656 10.594 1 87.44 320 GLU A CA 1
ATOM 2640 C C . GLU A 1 320 ? 50.406 34.156 10.891 1 87.44 320 GLU A C 1
ATOM 2642 O O . GLU A 1 320 ? 51.469 34.719 10.625 1 87.44 320 GLU A O 1
ATOM 2647 N N . ARG A 1 321 ? 49.406 34.75 11.484 1 89.56 321 ARG A N 1
ATOM 2648 C CA . ARG A 1 321 ? 49.5 36.188 11.852 1 89.56 321 ARG A CA 1
ATOM 2649 C C . ARG A 1 321 ? 50.5 36.406 12.961 1 89.56 321 ARG A C 1
ATOM 2651 O O . ARG A 1 321 ? 51.25 37.375 12.938 1 89.56 321 ARG A O 1
ATOM 2658 N N . LEU A 1 322 ? 50.438 35.438 13.859 1 85.56 322 LEU A N 1
ATOM 2659 C CA . LEU A 1 322 ? 51.406 35.531 14.953 1 85.56 322 LEU A CA 1
ATOM 2660 C C . LEU A 1 322 ? 52.844 35.406 14.445 1 85.56 322 LEU A C 1
ATOM 2662 O O . LEU A 1 322 ? 53.75 36.094 14.906 1 85.56 322 LEU A O 1
ATOM 2666 N N . LYS A 1 323 ? 53.094 34.562 13.484 1 84.12 323 LYS A N 1
ATOM 2667 C CA . LYS A 1 323 ? 54.406 34.406 12.891 1 84.12 323 LYS A CA 1
ATOM 2668 C C . LYS A 1 323 ? 54.844 35.656 12.156 1 84.12 323 LYS A C 1
ATOM 2670 O O . LYS A 1 323 ? 56.031 36.031 12.234 1 84.12 323 LYS A O 1
ATOM 2675 N N . GLN A 1 324 ? 53.969 36.25 11.492 1 87.19 324 GLN A N 1
ATOM 2676 C CA . GLN A 1 324 ? 54.281 37.5 10.773 1 87.19 324 GLN A CA 1
ATOM 2677 C C . GLN A 1 324 ? 54.656 38.594 11.742 1 87.19 324 GLN A C 1
ATOM 2679 O O . GLN A 1 324 ? 55.625 39.344 11.508 1 87.19 324 GLN A O 1
ATOM 2684 N N . ILE A 1 325 ? 53.938 38.656 12.805 1 86.5 325 ILE A N 1
ATOM 2685 C CA . ILE A 1 325 ? 54.219 39.688 13.805 1 86.5 325 ILE A CA 1
ATOM 2686 C C . ILE A 1 325 ? 55.594 39.438 14.445 1 86.5 325 ILE A C 1
ATOM 2688 O O . ILE A 1 325 ? 56.375 40.344 14.656 1 86.5 325 ILE A O 1
ATOM 2692 N N . GLU A 1 326 ? 55.844 38.156 14.719 1 84.5 326 GLU A N 1
ATOM 2693 C CA . GLU A 1 326 ? 57.125 37.812 15.305 1 84.5 326 GLU A CA 1
ATOM 2694 C C . GLU A 1 326 ? 58.281 38.125 14.352 1 84.5 326 GLU A C 1
ATOM 2696 O O . GLU A 1 326 ? 59.312 38.594 14.781 1 84.5 326 GLU A O 1
ATOM 2701 N N . GLU A 1 327 ? 58.094 37.906 13.078 1 83.19 327 GLU A N 1
ATOM 2702 C CA . GLU A 1 327 ? 59.125 38.188 12.086 1 83.19 327 GLU A CA 1
ATOM 2703 C C . GLU A 1 327 ? 59.344 39.688 11.945 1 83.19 327 GLU A C 1
ATOM 2705 O O . GLU A 1 327 ? 60.5 40.156 11.836 1 83.19 327 GLU A O 1
ATOM 2710 N N . GLN A 1 328 ? 58.312 40.469 11.977 1 85.06 328 GLN A N 1
ATOM 2711 C CA . GLN A 1 328 ? 58.438 41.906 11.883 1 85.06 328 GLN A CA 1
ATOM 2712 C C . GLN A 1 328 ? 59.125 42.5 13.125 1 85.06 328 GLN A C 1
ATOM 2714 O O . GLN A 1 328 ? 59.938 43.406 13.031 1 85.06 328 GLN A O 1
ATOM 2719 N N . THR A 1 329 ? 58.688 41.906 14.211 1 84.19 329 THR A N 1
ATOM 2720 C CA . THR A 1 329 ? 59.312 42.344 15.461 1 84.19 329 THR A CA 1
ATOM 2721 C C . THR A 1 329 ? 60.812 42.031 15.484 1 84.19 329 THR A C 1
ATOM 2723 O O . THR A 1 329 ? 61.594 42.875 15.914 1 84.19 329 THR A O 1
ATOM 2726 N N . LYS A 1 330 ? 61.25 40.969 15.016 1 76.75 330 LYS A N 1
ATOM 2727 C CA . LYS A 1 330 ? 62.656 40.594 14.945 1 76.75 330 LYS A CA 1
ATOM 2728 C C . LYS A 1 330 ? 63.438 41.5 14 1 76.75 330 LYS A C 1
ATOM 2730 O O . LYS A 1 330 ? 64.562 41.938 14.297 1 76.75 330 LYS A O 1
ATOM 2735 N N . LYS A 1 331 ? 62.844 41.812 12.906 1 78.81 331 LYS A N 1
ATOM 2736 C CA . LYS A 1 331 ? 63.5 42.719 11.969 1 78.81 331 LYS A CA 1
ATOM 2737 C C . LYS A 1 331 ? 63.625 44.125 12.586 1 78.81 331 LYS A C 1
ATOM 2739 O O . LYS A 1 331 ? 64.688 44.781 12.414 1 78.81 331 LYS A O 1
ATOM 2744 N N . ALA A 1 332 ? 62.656 44.469 13.273 1 81 332 ALA A N 1
ATOM 2745 C CA . ALA A 1 332 ? 62.719 45.812 13.898 1 81 332 ALA A CA 1
ATOM 2746 C C . ALA A 1 332 ? 63.781 45.844 14.984 1 81 332 ALA A C 1
ATOM 2748 O O . ALA A 1 332 ? 64.5 46.844 15.109 1 81 332 ALA A O 1
ATOM 2749 N N . GLN A 1 333 ? 63.875 44.781 15.672 1 76.44 333 GLN A N 1
ATOM 2750 C CA . GLN A 1 333 ? 64.875 44.719 16.719 1 76.44 333 GLN A CA 1
ATOM 2751 C C . GLN A 1 333 ? 66.312 44.719 16.125 1 76.44 333 GLN A C 1
ATOM 2753 O O . GLN A 1 333 ? 67.188 45.344 16.641 1 76.44 333 GLN A O 1
ATOM 2758 N N . CYS A 1 334 ? 66.438 44.062 15.07 1 69.94 334 CYS A N 1
ATOM 2759 C CA . CYS A 1 334 ? 67.75 44.031 14.406 1 69.94 334 CYS A CA 1
ATOM 2760 C C . CYS A 1 334 ? 68.062 45.375 13.836 1 69.94 334 CYS A C 1
ATOM 2762 O O . CYS A 1 334 ? 69.25 45.812 13.945 1 69.94 334 CYS A O 1
ATOM 2764 N N . LEU A 1 335 ? 67.25 46.156 13.305 1 73.69 335 LEU A N 1
ATOM 2765 C CA . LEU A 1 335 ? 67.5 47.469 12.766 1 73.69 335 LEU A CA 1
ATOM 2766 C C . LEU A 1 335 ? 67.812 48.469 13.883 1 73.69 335 LEU A C 1
ATOM 2768 O O . LEU A 1 335 ? 68.688 49.312 13.719 1 73.69 335 LEU A O 1
ATOM 2772 N N . PHE A 1 336 ? 67.25 48.281 15.016 1 75.5 336 PHE A N 1
ATOM 2773 C CA . PHE A 1 336 ? 67.5 49.156 16.156 1 75.5 336 PHE A CA 1
ATOM 2774 C C . PHE A 1 336 ? 68.938 48.875 16.688 1 75.5 336 PHE A C 1
ATOM 2776 O O . PHE A 1 336 ? 69.688 49.812 17 1 75.5 336 PHE A O 1
ATOM 2783 N N . LEU A 1 337 ? 69.375 47.719 16.703 1 67.19 337 LEU A N 1
ATOM 2784 C CA . LEU A 1 337 ? 70.75 47.406 17.172 1 67.19 337 LEU A CA 1
ATOM 2785 C C . LEU A 1 337 ? 71.812 47.875 16.172 1 67.19 337 LEU A C 1
ATOM 2787 O O . LEU A 1 337 ? 72.875 48.344 16.578 1 67.19 337 LEU A O 1
ATOM 2791 N N . LEU A 1 338 ? 71.562 47.969 15.062 1 66.31 338 LEU A N 1
ATOM 2792 C CA . LEU A 1 338 ? 72.5 48.438 14.07 1 66.31 338 LEU A CA 1
ATOM 2793 C C . LEU A 1 338 ? 72.625 49.969 14.125 1 66.31 338 LEU A C 1
ATOM 2795 O O . LEU A 1 338 ? 73.688 50.531 13.938 1 66.31 338 LEU A O 1
ATOM 2799 N N . ARG A 1 339 ? 71.625 50.562 14.398 1 71.25 339 ARG A N 1
ATOM 2800 C CA . ARG A 1 339 ? 71.625 52 14.562 1 71.25 339 ARG A CA 1
ATOM 2801 C C . ARG A 1 339 ? 72.375 52.406 15.844 1 71.25 339 ARG A C 1
ATOM 2803 O O . ARG A 1 339 ? 73.125 53.375 15.867 1 71.25 339 ARG A O 1
ATOM 2810 N N . LYS A 1 340 ? 72.125 51.781 16.734 1 64.62 340 LYS A N 1
ATOM 2811 C CA . LYS A 1 340 ? 72.812 52.094 17.969 1 64.62 340 LYS A CA 1
ATOM 2812 C C . LYS A 1 340 ? 74.312 51.812 17.797 1 64.62 340 LYS A C 1
ATOM 2814 O O . LYS A 1 340 ? 75.125 52.562 18.297 1 64.62 340 LYS A O 1
ATOM 2819 N N . LYS A 1 341 ? 74.812 50.906 17.109 1 61.19 341 LYS A N 1
ATOM 2820 C CA . LYS A 1 341 ? 76.25 50.656 16.859 1 61.19 341 LYS A CA 1
ATOM 2821 C C . LYS A 1 341 ? 76.875 51.719 15.945 1 61.19 341 LYS A C 1
ATOM 2823 O O . LYS A 1 341 ? 78 52.125 16.125 1 61.19 341 LYS A O 1
ATOM 2828 N N . HIS A 1 342 ? 76.25 52.188 15.156 1 65.19 342 HIS A N 1
ATOM 2829 C CA . HIS A 1 342 ? 76.75 53.281 14.336 1 65.19 342 HIS A CA 1
ATOM 2830 C C . HIS A 1 342 ? 76.875 54.594 15.148 1 65.19 342 HIS A C 1
ATOM 2832 O O . HIS A 1 342 ? 77.75 55.375 14.93 1 65.19 342 HIS A O 1
ATOM 2838 N N . ASN A 1 343 ? 76.125 54.75 16.062 1 66.88 343 ASN A N 1
ATOM 2839 C CA . ASN A 1 343 ? 76.25 55.938 16.891 1 66.88 343 ASN A CA 1
ATOM 2840 C C . ASN A 1 343 ? 77.375 55.781 17.922 1 66.88 343 ASN A C 1
ATOM 2842 O O . ASN A 1 343 ? 77.938 56.781 18.359 1 66.88 343 ASN A O 1
ATOM 2846 N N . ASN A 1 344 ? 77.562 54.688 18.359 1 59.75 344 ASN A N 1
ATOM 2847 C CA . ASN A 1 344 ? 78.625 54.562 19.297 1 59.75 344 ASN A CA 1
ATOM 2848 C C . ASN A 1 344 ? 80 54.531 18.578 1 59.75 344 ASN A C 1
ATOM 2850 O O . ASN A 1 344 ? 81.062 54.594 19.219 1 59.75 344 ASN A O 1
ATOM 2854 N N . CYS A 1 345 ? 80.125 54.25 17.422 1 55.12 345 CYS A N 1
ATOM 2855 C CA . CYS A 1 345 ? 81.375 54.375 16.75 1 55.12 345 CYS A CA 1
ATOM 2856 C C . CYS A 1 345 ? 81.562 55.781 16.188 1 55.12 345 CYS A C 1
ATOM 2858 O O . CYS A 1 345 ? 82.625 56.094 15.688 1 55.12 345 CYS A O 1
ATOM 2860 N N . GLY A 1 346 ? 80.562 56.562 16.125 1 40.53 346 GLY A N 1
ATOM 2861 C CA . GLY A 1 346 ? 80.938 57.938 15.883 1 40.53 346 GLY A CA 1
ATOM 2862 C C . GLY A 1 346 ? 81.25 58.719 17.156 1 40.53 346 GLY A C 1
ATOM 2863 O O . GLY A 1 346 ? 80.688 58.406 18.219 1 40.53 346 GLY A O 1
ATOM 2864 N N . MET B 1 1 ? -23.422 -22.656 18.344 1 52.75 1 MET B N 1
ATOM 2865 C CA . MET B 1 1 ? -22.531 -21.719 17.688 1 52.75 1 MET B CA 1
ATOM 2866 C C . MET B 1 1 ? -22.016 -22.266 16.359 1 52.75 1 MET B C 1
ATOM 2868 O O . MET B 1 1 ? -21.641 -23.438 16.281 1 52.75 1 MET B O 1
ATOM 2872 N N . PRO B 1 2 ? -22.5 -21.641 15.32 1 65.75 2 PRO B N 1
ATOM 2873 C CA . PRO B 1 2 ? -22.156 -22.328 14.07 1 65.75 2 PRO B CA 1
ATOM 2874 C C . PRO B 1 2 ? -20.734 -22.891 14.07 1 65.75 2 PRO B C 1
ATOM 2876 O O . PRO B 1 2 ? -19.844 -22.344 14.727 1 65.75 2 PRO B O 1
ATOM 2879 N N . LYS B 1 3 ? -20.609 -24.078 13.789 1 81.31 3 LYS B N 1
ATOM 2880 C CA . LYS B 1 3 ? -19.344 -24.828 13.75 1 81.31 3 LYS B CA 1
ATOM 2881 C C . LYS B 1 3 ? -18.312 -24.125 12.875 1 81.31 3 LYS B C 1
ATOM 2883 O O . LYS B 1 3 ? -18.609 -23.766 11.727 1 81.31 3 LYS B O 1
ATOM 2888 N N . THR B 1 4 ? -17.219 -23.453 13.453 1 89.56 4 THR B N 1
ATOM 2889 C CA . THR B 1 4 ? -16.156 -22.781 12.711 1 89.56 4 THR B CA 1
ATOM 2890 C C . THR B 1 4 ? -14.953 -23.719 12.555 1 89.56 4 THR B C 1
ATOM 2892 O O . THR B 1 4 ? -14.82 -24.703 13.289 1 89.56 4 THR B O 1
ATOM 2895 N N . ILE B 1 5 ? -14.281 -23.672 11.477 1 90 5 ILE B N 1
ATOM 2896 C CA . ILE B 1 5 ? -13.086 -24.453 11.156 1 90 5 ILE B CA 1
ATOM 2897 C C . ILE B 1 5 ? -11.859 -23.547 11.211 1 90 5 ILE B C 1
ATOM 2899 O O . ILE B 1 5 ? -11.891 -22.406 10.734 1 90 5 ILE B O 1
ATOM 2903 N N . SER B 1 6 ? -10.82 -24.047 11.773 1 91.88 6 SER B N 1
ATOM 2904 C CA . SER B 1 6 ? -9.562 -23.312 11.836 1 91.88 6 SER B CA 1
ATOM 2905 C C . SER B 1 6 ? -8.68 -23.641 10.633 1 91.88 6 SER B C 1
ATOM 2907 O O . SER B 1 6 ? -8.562 -24.812 10.242 1 91.88 6 SER B O 1
ATOM 2909 N N . VAL B 1 7 ? -8.148 -22.609 10.078 1 94.12 7 VAL B N 1
ATOM 2910 C CA . VAL B 1 7 ? -7.293 -22.75 8.906 1 94.12 7 VAL B CA 1
ATOM 2911 C C . VAL B 1 7 ? -5.98 -22 9.125 1 94.12 7 VAL B C 1
ATOM 2913 O O . VAL B 1 7 ? -5.977 -20.875 9.648 1 94.12 7 VAL B O 1
ATOM 2916 N N . ARG B 1 8 ? -4.891 -22.641 8.812 1 94.94 8 ARG B N 1
ATOM 2917 C CA . ARG B 1 8 ? -3.58 -22 8.82 1 94.94 8 ARG B CA 1
ATOM 2918 C C . ARG B 1 8 ? -3.037 -21.844 7.402 1 94.94 8 ARG B C 1
ATOM 2920 O O . ARG B 1 8 ? -3.008 -22.812 6.633 1 94.94 8 ARG B O 1
ATOM 2927 N N . VAL B 1 9 ? -2.707 -20.594 7.039 1 96.56 9 VAL B N 1
ATOM 2928 C CA . VAL B 1 9 ? -2.17 -20.312 5.711 1 96.56 9 VAL B CA 1
ATOM 2929 C C . VAL B 1 9 ? -0.722 -19.844 5.836 1 96.56 9 VAL B C 1
ATOM 2931 O O . VAL B 1 9 ? -0.439 -18.859 6.516 1 96.56 9 VAL B O 1
ATOM 2934 N N . THR B 1 10 ? 0.192 -20.562 5.176 1 96.62 10 THR B N 1
ATOM 2935 C CA . THR B 1 10 ? 1.601 -20.172 5.168 1 96.62 10 THR B CA 1
ATOM 2936 C C . THR B 1 10 ? 1.973 -19.516 3.848 1 96.62 10 THR B C 1
ATOM 2938 O O . THR B 1 10 ? 1.735 -20.062 2.773 1 96.62 10 THR B O 1
ATOM 2941 N N . THR B 1 11 ? 2.445 -18.344 3.92 1 95.75 11 THR B N 1
ATOM 2942 C CA . THR B 1 11 ? 3.016 -17.656 2.766 1 95.75 11 THR B CA 1
ATOM 2943 C C . THR B 1 11 ? 4.531 -17.828 2.734 1 95.75 11 THR B C 1
ATOM 2945 O O . THR B 1 11 ? 5.09 -18.641 3.469 1 95.75 11 THR B O 1
ATOM 2948 N N . MET B 1 12 ? 5.215 -17.109 1.909 1 94.88 12 MET B N 1
ATOM 2949 C CA . MET B 1 12 ? 6.668 -17.219 1.81 1 94.88 12 MET B CA 1
ATOM 2950 C C . MET B 1 12 ? 7.348 -16.609 3.033 1 94.88 12 MET B C 1
ATOM 2952 O O . MET B 1 12 ? 8.438 -17.031 3.414 1 94.88 12 MET B O 1
ATOM 2956 N N . ASP B 1 13 ? 6.613 -15.617 3.631 1 91.81 13 ASP B N 1
ATOM 2957 C CA . ASP B 1 13 ? 7.309 -14.914 4.707 1 91.81 13 ASP B CA 1
ATOM 2958 C C . ASP B 1 13 ? 6.406 -14.75 5.93 1 91.81 13 ASP B C 1
ATOM 2960 O O . ASP B 1 13 ? 6.727 -14 6.848 1 91.81 13 ASP B O 1
ATOM 2964 N N . ALA B 1 14 ? 5.238 -15.352 5.914 1 92.25 14 ALA B N 1
ATOM 2965 C CA . ALA B 1 14 ? 4.344 -15.188 7.055 1 92.25 14 ALA B CA 1
ATOM 2966 C C . ALA B 1 14 ? 3.441 -16.406 7.23 1 92.25 14 ALA B C 1
ATOM 2968 O O . ALA B 1 14 ? 3.328 -17.234 6.324 1 92.25 14 ALA B O 1
ATOM 2969 N N . GLU B 1 15 ? 2.916 -16.516 8.398 1 94.62 15 GLU B N 1
ATOM 2970 C CA . GLU B 1 15 ? 1.891 -17.484 8.734 1 94.62 15 GLU B CA 1
ATOM 2971 C C . GLU B 1 15 ? 0.63 -16.812 9.266 1 94.62 15 GLU B C 1
ATOM 2973 O O . GLU B 1 15 ? 0.694 -16.031 10.211 1 94.62 15 GLU B O 1
ATOM 2978 N N . LEU B 1 16 ? -0.464 -17.125 8.664 1 95.06 16 LEU B N 1
ATOM 2979 C CA . LEU B 1 16 ? -1.745 -16.531 9.031 1 95.06 16 LEU B CA 1
ATOM 2980 C C . LEU B 1 16 ? -2.715 -17.594 9.531 1 95.06 16 LEU B C 1
ATOM 2982 O O . LEU B 1 16 ? -2.709 -18.719 9.031 1 95.06 16 LEU B O 1
ATOM 2986 N N . GLU B 1 17 ? -3.51 -17.25 10.492 1 94.12 17 GLU B N 1
ATOM 2987 C CA . GLU B 1 17 ? -4.555 -18.141 11 1 94.12 17 GLU B CA 1
ATOM 2988 C C . GLU B 1 17 ? -5.934 -17.516 10.844 1 94.12 17 GLU B C 1
ATOM 2990 O O . GLU B 1 17 ? -6.133 -16.344 11.188 1 94.12 17 GLU B O 1
ATOM 2995 N N . PHE B 1 18 ? -6.785 -18.297 10.344 1 93.19 18 PHE B N 1
ATOM 2996 C CA . PHE B 1 18 ? -8.156 -17.844 10.117 1 93.19 18 PHE B CA 1
ATOM 2997 C C . PHE B 1 18 ? -9.148 -18.797 10.75 1 93.19 18 PHE B C 1
ATOM 2999 O O . PHE B 1 18 ? -8.859 -19.984 10.914 1 93.19 18 PHE B O 1
ATOM 3006 N N . THR B 1 19 ? -10.258 -18.234 11.203 1 92.56 19 THR B N 1
ATOM 3007 C CA . THR B 1 19 ? -11.438 -19.016 11.547 1 92.56 19 THR B CA 1
ATOM 3008 C C . THR B 1 19 ? -12.547 -18.797 10.523 1 92.56 19 THR B C 1
ATOM 3010 O O . THR B 1 19 ? -13.031 -17.688 10.344 1 92.56 19 THR B O 1
ATOM 3013 N N . ILE B 1 20 ? -12.875 -19.891 9.828 1 91.94 20 ILE B N 1
ATOM 3014 C CA . ILE B 1 20 ? -13.828 -19.719 8.734 1 91.94 20 ILE B CA 1
ATOM 3015 C C . ILE B 1 20 ? -15.047 -20.609 8.969 1 91.94 20 ILE B C 1
ATOM 3017 O O . ILE B 1 20 ? -15.016 -21.516 9.805 1 91.94 20 ILE B O 1
ATOM 3021 N N . GLN B 1 21 ? -16.109 -20.328 8.234 1 93.19 21 GLN B N 1
ATOM 3022 C CA . GLN B 1 21 ? -17.312 -21.156 8.25 1 93.19 21 GLN B CA 1
ATOM 3023 C C . GLN B 1 21 ? -17.109 -22.406 7.398 1 93.19 21 GLN B C 1
ATOM 3025 O O . GLN B 1 21 ? -16.328 -22.406 6.445 1 93.19 21 GLN B O 1
ATOM 3030 N N . PRO B 1 22 ? -17.828 -23.453 7.711 1 90.06 22 PRO B N 1
ATOM 3031 C CA . PRO B 1 22 ? -17.688 -24.719 6.973 1 90.06 22 PRO B CA 1
ATOM 3032 C C . PRO B 1 22 ? -18.031 -24.562 5.492 1 90.06 22 PRO B C 1
ATOM 3034 O O . PRO B 1 22 ? -17.516 -25.312 4.66 1 90.06 22 PRO B O 1
ATOM 3037 N N . ASN B 1 23 ? -18.828 -23.547 5.191 1 93.94 23 ASN B N 1
ATOM 3038 C CA . ASN B 1 23 ? -19.25 -23.422 3.805 1 93.94 23 ASN B CA 1
ATOM 3039 C C . ASN B 1 23 ? -18.375 -22.438 3.039 1 93.94 23 ASN B C 1
ATOM 3041 O O . ASN B 1 23 ? -18.656 -22.109 1.889 1 93.94 23 ASN B O 1
ATOM 3045 N N . THR B 1 24 ? -17.281 -22.062 3.67 1 94.19 24 THR B N 1
ATOM 3046 C CA . THR B 1 24 ? -16.359 -21.141 3.006 1 94.19 24 THR B CA 1
ATOM 3047 C C . THR B 1 24 ? -15.672 -21.828 1.829 1 94.19 24 THR B C 1
ATOM 3049 O O . THR B 1 24 ? -15.156 -22.938 1.963 1 94.19 24 THR B O 1
ATOM 3052 N N . THR B 1 25 ? -15.688 -21.219 0.649 1 94.88 25 THR B N 1
ATOM 3053 C CA . THR B 1 25 ? -15.047 -21.781 -0.535 1 94.88 25 THR B CA 1
ATOM 3054 C C . THR B 1 25 ? -13.562 -21.438 -0.558 1 94.88 25 THR B C 1
ATOM 3056 O O . THR B 1 25 ? -13.117 -20.531 0.151 1 94.88 25 THR B O 1
ATOM 3059 N N . GLY B 1 26 ? -12.773 -22.125 -1.354 1 93.94 26 GLY B N 1
ATOM 3060 C CA . GLY B 1 26 ? -11.367 -21.812 -1.549 1 93.94 26 GLY B CA 1
ATOM 3061 C C . GLY B 1 26 ? -11.133 -20.391 -2.061 1 93.94 26 GLY B C 1
ATOM 3062 O O . GLY B 1 26 ? -10.188 -19.719 -1.645 1 93.94 26 GLY B O 1
ATOM 3063 N N . LYS B 1 27 ? -11.992 -19.984 -2.881 1 95.5 27 LYS B N 1
ATOM 3064 C CA . LYS B 1 27 ? -11.883 -18.641 -3.439 1 95.5 27 LYS B CA 1
ATOM 3065 C C . LYS B 1 27 ? -12.07 -17.578 -2.355 1 95.5 27 LYS B C 1
ATOM 3067 O O . LYS B 1 27 ? -11.344 -16.578 -2.33 1 95.5 27 LYS B O 1
ATOM 3072 N N . GLN B 1 28 ? -13.031 -17.812 -1.503 1 96.44 28 GLN B N 1
ATOM 3073 C CA . GLN B 1 28 ? -13.281 -16.875 -0.413 1 96.44 28 GLN B CA 1
ATOM 3074 C C . GLN B 1 28 ? -12.086 -16.797 0.532 1 96.44 28 GLN B C 1
ATOM 3076 O O . GLN B 1 28 ? -11.719 -15.719 0.994 1 96.44 28 GLN B O 1
ATOM 3081 N N . LEU B 1 29 ? -11.562 -18 0.854 1 96.5 29 LEU B N 1
ATOM 3082 C CA . LEU B 1 29 ? -10.367 -18.016 1.693 1 96.5 29 LEU B CA 1
ATOM 3083 C C . LEU B 1 29 ? -9.211 -17.312 1.007 1 96.5 29 LEU B C 1
ATOM 3085 O O . LEU B 1 29 ? -8.484 -16.547 1.641 1 96.5 29 LEU B O 1
ATOM 3089 N N . PHE B 1 30 ? -9.047 -17.594 -0.295 1 97.38 30 PHE B N 1
ATOM 3090 C CA . PHE B 1 30 ? -8.008 -16.922 -1.08 1 97.38 30 PHE B CA 1
ATOM 3091 C C . PHE B 1 30 ? -8.164 -15.414 -1.01 1 97.38 30 PHE B C 1
ATOM 3093 O O . PHE B 1 30 ? -7.195 -14.695 -0.774 1 97.38 30 PHE B O 1
ATOM 3100 N N . ASP B 1 31 ? -9.352 -14.906 -1.191 1 96.06 31 ASP B N 1
ATOM 3101 C CA . ASP B 1 31 ? -9.633 -13.477 -1.163 1 96.06 31 ASP B CA 1
ATOM 3102 C C . ASP B 1 31 ? -9.32 -12.883 0.209 1 96.06 31 ASP B C 1
ATOM 3104 O O . ASP B 1 31 ? -8.828 -11.758 0.307 1 96.06 31 ASP B O 1
ATOM 3108 N N . GLN B 1 32 ? -9.641 -13.648 1.189 1 95.75 32 GLN B N 1
ATOM 3109 C CA . GLN B 1 32 ? -9.352 -13.18 2.543 1 95.75 32 GLN B CA 1
ATOM 3110 C C . GLN B 1 32 ? -7.852 -13.055 2.779 1 95.75 32 GLN B C 1
ATOM 3112 O O . GLN B 1 32 ? -7.398 -12.102 3.414 1 95.75 32 GLN B O 1
ATOM 3117 N N . VAL B 1 33 ? -7.09 -13.984 2.285 1 96.94 33 VAL B N 1
ATOM 3118 C CA . VAL B 1 33 ? -5.637 -13.969 2.441 1 96.94 33 VAL B CA 1
ATOM 3119 C C . VAL B 1 33 ? -5.055 -12.758 1.714 1 96.94 33 VAL B C 1
ATOM 3121 O O . VAL B 1 33 ? -4.27 -12 2.285 1 96.94 33 VAL B O 1
ATOM 3124 N N . VAL B 1 34 ? -5.48 -12.547 0.5 1 96.62 34 VAL B N 1
ATOM 3125 C CA . VAL B 1 34 ? -4.977 -11.461 -0.337 1 96.62 34 VAL B CA 1
ATOM 3126 C C . VAL B 1 34 ? -5.312 -10.117 0.299 1 96.62 34 VAL B C 1
ATOM 3128 O O . VAL B 1 34 ? -4.477 -9.211 0.329 1 96.62 34 VAL B O 1
ATOM 3131 N N . LYS B 1 35 ? -6.473 -9.992 0.805 1 94.69 35 LYS B N 1
ATOM 3132 C CA . LYS B 1 35 ? -6.887 -8.766 1.48 1 94.69 35 LYS B CA 1
ATOM 3133 C C . LYS B 1 35 ? -6.059 -8.523 2.742 1 94.69 35 LYS B C 1
ATOM 3135 O O . LYS B 1 35 ? -5.691 -7.391 3.043 1 94.69 35 LYS B O 1
ATOM 3140 N N . THR B 1 36 ? -5.816 -9.539 3.459 1 95.88 36 THR B N 1
ATOM 3141 C CA . THR B 1 36 ? -5.094 -9.438 4.723 1 95.88 36 THR B CA 1
ATOM 3142 C C . THR B 1 36 ? -3.666 -8.953 4.492 1 95.88 36 THR B C 1
ATOM 3144 O O . THR B 1 36 ? -3.176 -8.086 5.219 1 95.88 36 THR B O 1
ATOM 3147 N N . ILE B 1 37 ? -3.043 -9.43 3.5 1 95.25 37 ILE B N 1
ATOM 3148 C CA . ILE B 1 37 ? -1.639 -9.078 3.316 1 95.25 37 ILE B CA 1
ATOM 3149 C C . ILE B 1 37 ? -1.524 -7.859 2.402 1 95.25 37 ILE B C 1
ATOM 3151 O O . ILE B 1 37 ? -0.425 -7.352 2.168 1 95.25 37 ILE B O 1
ATOM 3155 N N . GLY B 1 38 ? -2.631 -7.438 1.82 1 94.06 38 GLY B N 1
ATOM 3156 C CA . GLY B 1 38 ? -2.654 -6.242 0.993 1 94.06 38 GLY B CA 1
ATOM 3157 C C . GLY B 1 38 ? -2.082 -6.465 -0.394 1 94.06 38 GLY B C 1
ATOM 3158 O O . GLY B 1 38 ? -1.39 -5.598 -0.933 1 94.06 38 GLY B O 1
ATOM 3159 N N . LEU B 1 39 ? -2.344 -7.578 -0.921 1 96.38 39 LEU B N 1
ATOM 3160 C CA . LEU B 1 39 ? -1.843 -7.922 -2.248 1 96.38 39 LEU B CA 1
ATOM 3161 C C . LEU B 1 39 ? -2.844 -7.527 -3.328 1 96.38 39 LEU B C 1
ATOM 3163 O O . LEU B 1 39 ? -4.008 -7.93 -3.277 1 96.38 39 LEU B O 1
ATOM 3167 N N . ARG B 1 40 ? -2.41 -6.762 -4.316 1 95.94 40 ARG B N 1
ATOM 3168 C CA . ARG B 1 40 ? -3.287 -6.301 -5.387 1 95.94 40 ARG B CA 1
ATOM 3169 C C . ARG B 1 40 ? -3.105 -7.145 -6.645 1 95.94 40 ARG B C 1
ATOM 3171 O O . ARG B 1 40 ? -4.07 -7.406 -7.367 1 95.94 40 ARG B O 1
ATOM 3178 N N . GLU B 1 41 ? -1.861 -7.527 -6.859 1 96.81 41 GLU B N 1
ATOM 3179 C CA . GLU B 1 41 ? -1.568 -8.352 -8.031 1 96.81 41 GLU B CA 1
ATOM 3180 C C . GLU B 1 41 ? -1.834 -9.828 -7.75 1 96.81 41 GLU B C 1
ATOM 3182 O O . GLU B 1 41 ? -0.9 -10.625 -7.68 1 96.81 41 GLU B O 1
ATOM 3187 N N . VAL B 1 42 ? -3.045 -10.227 -7.793 1 96.44 42 VAL B N 1
ATOM 3188 C CA . VAL B 1 42 ? -3.471 -11.523 -7.266 1 96.44 42 VAL B CA 1
ATOM 3189 C C . VAL B 1 42 ? -3.35 -12.586 -8.352 1 96.44 42 VAL B C 1
ATOM 3191 O O . VAL B 1 42 ? -3.312 -13.781 -8.055 1 96.44 42 VAL B O 1
ATOM 3194 N N . CYS B 1 43 ? -3.277 -12.172 -9.617 1 96.19 43 CYS B N 1
ATOM 3195 C CA . CYS B 1 43 ? -3.379 -13.086 -10.742 1 96.19 43 CYS B CA 1
ATOM 3196 C C . CYS B 1 43 ? -2.209 -14.07 -10.758 1 96.19 43 CYS B C 1
ATOM 3198 O O . CYS B 1 43 ? -2.295 -15.133 -11.359 1 96.19 43 CYS B O 1
ATOM 3200 N N . PHE B 1 44 ? -1.106 -13.766 -10.055 1 98 44 PHE B N 1
ATOM 3201 C CA . PHE B 1 44 ? 0.093 -14.594 -10.078 1 98 44 PHE B CA 1
ATOM 3202 C C . PHE B 1 44 ? 0.003 -15.703 -9.031 1 98 44 PHE B C 1
ATOM 3204 O O . PHE B 1 44 ? 0.812 -16.625 -9.039 1 98 44 PHE B O 1
ATOM 3211 N N . PHE B 1 45 ? -0.967 -15.617 -8.148 1 98.12 45 PHE B N 1
ATOM 3212 C CA . PHE B 1 45 ? -0.85 -16.391 -6.918 1 98.12 45 PHE B CA 1
ATOM 3213 C C . PHE B 1 45 ? -1.97 -17.422 -6.82 1 98.12 45 PHE B C 1
ATOM 3215 O O . PHE B 1 45 ? -2.971 -17.328 -7.535 1 98.12 45 PHE B O 1
ATOM 3222 N N . GLY B 1 46 ? -1.768 -18.406 -5.988 1 96.81 46 GLY B N 1
ATOM 3223 C CA . GLY B 1 46 ? -2.74 -19.453 -5.723 1 96.81 46 GLY B CA 1
ATOM 3224 C C . GLY B 1 46 ? -2.648 -20 -4.316 1 96.81 46 GLY B C 1
ATOM 3225 O O . GLY B 1 46 ? -1.71 -19.688 -3.58 1 96.81 46 GLY B O 1
ATOM 3226 N N . LEU B 1 47 ? -3.635 -20.688 -3.979 1 95.94 47 LEU B N 1
ATOM 3227 C CA . LEU B 1 47 ? -3.746 -21.344 -2.684 1 95.94 47 LEU B CA 1
ATOM 3228 C C . LEU B 1 47 ? -3.764 -22.859 -2.852 1 95.94 47 LEU B C 1
ATOM 3230 O O . LEU B 1 47 ? -4.516 -23.391 -3.674 1 95.94 47 LEU B O 1
ATOM 3234 N N . GLN B 1 48 ? -2.881 -23.531 -2.102 1 93.06 48 GLN B N 1
ATOM 3235 C CA . GLN B 1 48 ? -2.789 -24.984 -2.207 1 93.06 48 GLN B CA 1
ATOM 3236 C C . GLN B 1 48 ? -3.035 -25.656 -0.857 1 93.06 48 GLN B C 1
ATOM 3238 O O . GLN B 1 48 ? -2.443 -25.266 0.151 1 93.06 48 GLN B O 1
ATOM 3243 N N . TYR B 1 49 ? -3.934 -26.594 -0.888 1 91.31 49 TYR B N 1
ATOM 3244 C CA . TYR B 1 49 ? -4.191 -27.375 0.316 1 91.31 49 TYR B CA 1
ATOM 3245 C C . TYR B 1 49 ? -3.029 -28.312 0.615 1 91.31 49 TYR B C 1
ATOM 3247 O O . TYR B 1 49 ? -2.496 -28.953 -0.291 1 91.31 49 TYR B O 1
ATOM 3255 N N . GLN B 1 50 ? -2.553 -28.281 1.89 1 89.06 50 GLN B N 1
ATOM 3256 C CA . GLN B 1 50 ? -1.484 -29.188 2.318 1 89.06 50 GLN B CA 1
ATOM 3257 C C . GLN B 1 50 ? -2.039 -30.344 3.141 1 89.06 50 GLN B C 1
ATOM 3259 O O . GLN B 1 50 ? -2.596 -30.141 4.219 1 89.06 50 GLN B O 1
ATOM 3264 N N . ASP B 1 51 ? -2.055 -31.469 2.545 1 76.19 51 ASP B N 1
ATOM 3265 C CA . ASP B 1 51 ? -2.625 -32.656 3.184 1 76.19 51 ASP B CA 1
ATOM 3266 C C . ASP B 1 51 ? -1.786 -33.094 4.383 1 76.19 51 ASP B C 1
ATOM 3268 O O . ASP B 1 51 ? -0.556 -33.125 4.309 1 76.19 51 ASP B O 1
ATOM 3272 N N . THR B 1 52 ? -2.354 -32.938 5.57 1 65.62 52 THR B N 1
ATOM 3273 C CA . THR B 1 52 ? -1.627 -33.469 6.723 1 65.62 52 THR B CA 1
ATOM 3274 C C . THR B 1 52 ? -1.79 -34.969 6.824 1 65.62 52 THR B C 1
ATOM 3276 O O . THR B 1 52 ? -2.889 -35.5 6.625 1 65.62 52 THR B O 1
ATOM 3279 N N . LYS B 1 53 ? -0.842 -35.75 6.234 1 56.12 53 LYS B N 1
ATOM 3280 C CA . LYS B 1 53 ? -0.788 -37.219 6.402 1 56.12 53 LYS B CA 1
ATOM 3281 C C . LYS B 1 53 ? -1.415 -37.625 7.727 1 56.12 53 LYS B C 1
ATOM 3283 O O . LYS B 1 53 ? -1.013 -37.156 8.789 1 56.12 53 LYS B O 1
ATOM 3288 N N . GLY B 1 54 ? -2.561 -38.281 7.688 1 57.44 54 GLY B N 1
ATOM 3289 C CA . GLY B 1 54 ? -3.131 -39.156 8.719 1 57.44 54 GLY B CA 1
ATOM 3290 C C . GLY B 1 54 ? -3.807 -38.375 9.828 1 57.44 54 GLY B C 1
ATOM 3291 O O . GLY B 1 54 ? -4.453 -38.969 10.703 1 57.44 54 GLY B O 1
ATOM 3292 N N . PHE B 1 55 ? -3.191 -37.219 10.188 1 52.5 55 PHE B N 1
ATOM 3293 C CA . PHE B 1 55 ? -3.691 -36.688 11.461 1 52.5 55 PHE B CA 1
ATOM 3294 C C . PHE B 1 55 ? -4.93 -35.844 11.25 1 52.5 55 PHE B C 1
ATOM 3296 O O . PHE B 1 55 ? -4.957 -35 10.359 1 52.5 55 PHE B O 1
ATOM 3303 N N . SER B 1 56 ? -6.086 -36.438 11.445 1 53.53 56 SER B N 1
ATOM 3304 C CA . SER B 1 56 ? -7.402 -35.812 11.516 1 53.53 56 SER B CA 1
ATOM 3305 C C . SER B 1 56 ? -7.332 -34.469 12.227 1 53.53 56 SER B C 1
ATOM 3307 O O . SER B 1 56 ? -7.438 -34.406 13.453 1 53.53 56 SER B O 1
ATOM 3309 N N . THR B 1 57 ? -6.398 -33.594 12.039 1 59.5 57 THR B N 1
ATOM 3310 C CA . THR B 1 57 ? -6.395 -32.406 12.859 1 59.5 57 THR B CA 1
ATOM 3311 C C . THR B 1 57 ? -7.477 -31.422 12.398 1 59.5 57 THR B C 1
ATOM 3313 O O . THR B 1 57 ? -7.859 -31.422 11.227 1 59.5 57 THR B O 1
ATOM 3316 N N . CYS B 1 58 ? -8.312 -30.969 13.266 1 71.69 58 CYS B N 1
ATOM 3317 C CA . CYS B 1 58 ? -9.32 -29.922 13.148 1 71.69 58 CYS B CA 1
ATOM 3318 C C . CYS B 1 58 ? -8.75 -28.672 12.469 1 71.69 58 CYS B C 1
ATOM 3320 O O . CYS B 1 58 ? -9.492 -27.766 12.117 1 71.69 58 CYS B O 1
ATOM 3322 N N . LEU B 1 59 ? -7.406 -28.828 12.07 1 83.94 59 LEU B N 1
ATOM 3323 C CA . LEU B 1 59 ? -6.758 -27.672 11.484 1 83.94 59 LEU B CA 1
ATOM 3324 C C . LEU B 1 59 ? -6.391 -27.938 10.023 1 83.94 59 LEU B C 1
ATOM 3326 O O . LEU B 1 59 ? -5.664 -28.875 9.727 1 83.94 59 LEU B O 1
ATOM 3330 N N . LEU B 1 60 ? -6.93 -27.203 9.125 1 90.44 60 LEU B N 1
ATOM 3331 C CA . LEU B 1 60 ? -6.598 -27.297 7.703 1 90.44 60 LEU B CA 1
ATOM 3332 C C . LEU B 1 60 ? -5.387 -26.438 7.371 1 90.44 60 LEU B C 1
ATOM 3334 O O . LEU B 1 60 ? -5.301 -25.297 7.812 1 90.44 60 LEU B O 1
ATOM 3338 N N . LEU B 1 61 ? -4.41 -26.984 6.652 1 93.5 61 LEU B N 1
ATOM 3339 C CA . LEU B 1 61 ? -3.186 -26.266 6.297 1 93.5 61 LEU B CA 1
ATOM 3340 C C . LEU B 1 61 ? -3.164 -25.922 4.812 1 93.5 61 LEU B C 1
ATOM 3342 O O . LEU B 1 61 ? -3.461 -26.766 3.971 1 93.5 61 LEU B O 1
ATOM 3346 N N . PHE B 1 62 ? -2.889 -24.641 4.508 1 95.5 62 PHE B N 1
ATOM 3347 C CA . PHE B 1 62 ? -2.799 -24.188 3.127 1 95.5 62 PHE B CA 1
ATOM 3348 C C . PHE B 1 62 ? -1.486 -23.438 2.887 1 95.5 62 PHE B C 1
ATOM 3350 O O . PHE B 1 62 ? -0.914 -22.875 3.814 1 95.5 62 PHE B O 1
ATOM 3357 N N . LYS B 1 63 ? -0.997 -23.531 1.689 1 96.56 63 LYS B N 1
ATOM 3358 C CA . LYS B 1 63 ? 0.164 -22.75 1.265 1 96.56 63 LYS B CA 1
ATOM 3359 C C . LYS B 1 63 ? -0.219 -21.734 0.203 1 96.56 63 LYS B C 1
ATOM 3361 O O . LYS B 1 63 ? -0.887 -22.062 -0.779 1 96.56 63 LYS B O 1
ATOM 3366 N N . PHE B 1 64 ? 0.095 -20.562 0.511 1 97.69 64 PHE B N 1
ATOM 3367 C CA . PHE B 1 64 ? -0.102 -19.469 -0.432 1 97.69 64 PHE B CA 1
ATOM 3368 C C . PHE B 1 64 ? 1.205 -19.125 -1.134 1 97.69 64 PHE B C 1
ATOM 3370 O O . PHE B 1 64 ? 2.184 -18.75 -0.484 1 97.69 64 PHE B O 1
ATOM 3377 N N . SER B 1 65 ? 1.245 -19.156 -2.451 1 96.94 65 SER B N 1
ATOM 3378 C CA . SER B 1 65 ? 2.486 -18.891 -3.17 1 96.94 65 SER B CA 1
ATOM 3379 C C . SER B 1 65 ? 2.213 -18.531 -4.625 1 96.94 65 SER B C 1
ATOM 3381 O O . SER B 1 65 ? 1.087 -18.672 -5.105 1 96.94 65 SER B O 1
ATOM 3383 N N . ALA B 1 66 ? 3.225 -18.016 -5.277 1 96.88 66 ALA B N 1
ATOM 3384 C CA . ALA B 1 66 ? 3.145 -17.719 -6.707 1 96.88 66 ALA B CA 1
ATOM 3385 C C . ALA B 1 66 ? 2.93 -19 -7.512 1 96.88 66 ALA B C 1
ATOM 3387 O O . ALA B 1 66 ? 3.566 -20.031 -7.246 1 96.88 66 ALA B O 1
ATOM 3388 N N . LYS B 1 67 ? 1.943 -18.906 -8.367 1 95.88 67 LYS B N 1
ATOM 3389 C CA . LYS B 1 67 ? 1.586 -20.062 -9.195 1 95.88 67 LYS B CA 1
ATOM 3390 C C . LYS B 1 67 ? 1.898 -19.797 -10.664 1 95.88 67 LYS B C 1
ATOM 3392 O O . LYS B 1 67 ? 2.363 -20.688 -11.383 1 95.88 67 LYS B O 1
ATOM 3397 N N . PHE B 1 68 ? 1.651 -18.609 -11.172 1 98.25 68 PHE B N 1
ATOM 3398 C CA . PHE B 1 68 ? 1.885 -18.188 -12.547 1 98.25 68 PHE B CA 1
ATOM 3399 C C . PHE B 1 68 ? 2.969 -17.109 -12.609 1 98.25 68 PHE B C 1
ATOM 3401 O O . PHE B 1 68 ? 2.906 -16.125 -11.891 1 98.25 68 PHE B O 1
ATOM 3408 N N . TYR B 1 69 ? 3.957 -17.297 -13.461 1 98.31 69 TYR B N 1
ATOM 3409 C CA . TYR B 1 69 ? 5.133 -16.422 -13.484 1 98.31 69 TYR B CA 1
ATOM 3410 C C . TYR B 1 69 ? 5.031 -15.383 -14.586 1 98.31 69 TYR B C 1
ATOM 3412 O O . TYR B 1 69 ? 4.398 -15.625 -15.617 1 98.31 69 TYR B O 1
ATOM 3420 N N . PRO B 1 70 ? 5.598 -14.258 -14.375 1 97.75 70 PRO B N 1
ATOM 3421 C CA . PRO B 1 70 ? 5.645 -13.234 -15.422 1 97.75 70 PRO B CA 1
ATOM 3422 C C . PRO B 1 70 ? 6.594 -13.594 -16.562 1 97.75 70 PRO B C 1
ATOM 3424 O O . PRO B 1 70 ? 7.523 -14.383 -16.359 1 97.75 70 PRO B O 1
ATOM 3427 N N . GLU B 1 71 ? 6.332 -13.031 -17.719 1 96.56 71 GLU B N 1
ATOM 3428 C CA . GLU B 1 71 ? 7.27 -13.102 -18.844 1 96.56 71 GLU B CA 1
ATOM 3429 C C . GLU B 1 71 ? 8.414 -12.109 -18.672 1 96.56 71 GLU B C 1
ATOM 3431 O O . GLU B 1 71 ? 9.562 -12.406 -19 1 96.56 71 GLU B O 1
ATOM 3436 N N . ASP B 1 72 ? 8.039 -11.008 -18.156 1 96.94 72 ASP B N 1
ATOM 3437 C CA . ASP B 1 72 ? 9 -9.945 -17.875 1 96.94 72 ASP B CA 1
ATOM 3438 C C . ASP B 1 72 ? 8.812 -9.406 -16.453 1 96.94 72 ASP B C 1
ATOM 3440 O O . ASP B 1 72 ? 7.945 -8.562 -16.219 1 96.94 72 ASP B O 1
ATOM 3444 N N . VAL B 1 73 ? 9.742 -9.742 -15.664 1 97.44 73 VAL B N 1
ATOM 3445 C CA . VAL B 1 73 ? 9.664 -9.445 -14.234 1 97.44 73 VAL B CA 1
ATOM 3446 C C . VAL B 1 73 ? 9.617 -7.934 -14.023 1 97.44 73 VAL B C 1
ATOM 3448 O O . VAL B 1 73 ? 8.789 -7.434 -13.258 1 97.44 73 VAL B O 1
ATOM 3451 N N . SER B 1 74 ? 10.406 -7.125 -14.68 1 95.5 74 SER B N 1
ATOM 3452 C CA . SER B 1 74 ? 10.547 -5.688 -14.484 1 95.5 74 SER B CA 1
ATOM 3453 C C . SER B 1 74 ? 9.281 -4.941 -14.906 1 95.5 74 SER B C 1
ATOM 3455 O O . SER B 1 74 ? 8.914 -3.936 -14.297 1 95.5 74 SER B O 1
ATOM 3457 N N . GLU B 1 75 ? 8.594 -5.512 -15.844 1 95.25 75 GLU B N 1
ATOM 3458 C CA . GLU B 1 75 ? 7.422 -4.832 -16.375 1 95.25 75 GLU B CA 1
ATOM 3459 C C . GLU B 1 75 ? 6.148 -5.27 -15.664 1 95.25 75 GLU B C 1
ATOM 3461 O O . GLU B 1 75 ? 5.227 -4.473 -15.477 1 95.25 75 GLU B O 1
ATOM 3466 N N . GLU B 1 76 ? 6.094 -6.512 -15.234 1 97.12 76 GLU B N 1
ATOM 3467 C CA . GLU B 1 76 ? 4.816 -7.07 -14.797 1 97.12 76 GLU B CA 1
ATOM 3468 C C . GLU B 1 76 ? 4.684 -7.016 -13.273 1 97.12 76 GLU B C 1
ATOM 3470 O O . GLU B 1 76 ? 3.576 -6.934 -12.742 1 97.12 76 GLU B O 1
ATOM 3475 N N . LEU B 1 77 ? 5.773 -7.137 -12.578 1 97.81 77 LEU B N 1
ATOM 3476 C CA . LEU B 1 77 ? 5.703 -7.059 -11.125 1 97.81 77 LEU B CA 1
ATOM 3477 C C . LEU B 1 77 ? 5.801 -5.613 -10.648 1 97.81 77 LEU B C 1
ATOM 3479 O O . LEU B 1 77 ? 6.883 -5.023 -10.656 1 97.81 77 LEU B O 1
ATOM 3483 N N . ILE B 1 78 ? 4.73 -5.102 -10.141 1 97.38 78 ILE B N 1
ATOM 3484 C CA . ILE B 1 78 ? 4.656 -3.672 -9.867 1 97.38 78 ILE B CA 1
ATOM 3485 C C . ILE B 1 78 ? 4.816 -3.426 -8.367 1 97.38 78 ILE B C 1
ATOM 3487 O O . ILE B 1 78 ? 5.707 -2.688 -7.941 1 97.38 78 ILE B O 1
ATOM 3491 N N . GLN B 1 79 ? 4.07 -4.137 -7.559 1 95.94 79 GLN B N 1
ATOM 3492 C CA . GLN B 1 79 ? 4.02 -3.861 -6.129 1 95.94 79 GLN B CA 1
ATOM 3493 C C . GLN B 1 79 ? 5.219 -4.477 -5.41 1 95.94 79 GLN B C 1
ATOM 3495 O O . GLN B 1 79 ? 5.68 -5.559 -5.777 1 95.94 79 GLN B O 1
ATOM 3500 N N . ASP B 1 80 ? 5.609 -3.846 -4.367 1 94.94 80 ASP B N 1
ATOM 3501 C CA . ASP B 1 80 ? 6.742 -4.309 -3.572 1 94.94 80 ASP B CA 1
ATOM 3502 C C . ASP B 1 80 ? 6.473 -5.688 -2.98 1 94.94 80 ASP B C 1
ATOM 3504 O O . ASP B 1 80 ? 7.352 -6.555 -2.98 1 94.94 80 ASP B O 1
ATOM 3508 N N . ILE B 1 81 ? 5.312 -5.891 -2.506 1 95.31 81 ILE B N 1
ATOM 3509 C CA . ILE B 1 81 ? 4.988 -7.16 -1.859 1 95.31 81 ILE B CA 1
ATOM 3510 C C . ILE B 1 81 ? 5.047 -8.289 -2.881 1 95.31 81 ILE B C 1
ATOM 3512 O O . ILE B 1 81 ? 5.5 -9.398 -2.568 1 95.31 81 ILE B O 1
ATOM 3516 N N . THR B 1 82 ? 4.523 -8.031 -4.062 1 97.94 82 THR B N 1
ATOM 3517 C CA . THR B 1 82 ? 4.566 -9.039 -5.117 1 97.94 82 THR B CA 1
ATOM 3518 C C . THR B 1 82 ? 6.008 -9.391 -5.469 1 97.94 82 THR B C 1
ATOM 3520 O O . THR B 1 82 ? 6.355 -10.57 -5.578 1 97.94 82 THR B O 1
ATOM 3523 N N . GLN B 1 83 ? 6.84 -8.367 -5.637 1 98.06 83 GLN B N 1
ATOM 3524 C CA . GLN B 1 83 ? 8.25 -8.578 -5.949 1 98.06 83 GLN B CA 1
ATOM 3525 C C . GLN B 1 83 ? 8.938 -9.398 -4.859 1 98.06 83 GLN B C 1
ATOM 3527 O O . GLN B 1 83 ? 9.703 -10.312 -5.156 1 98.06 83 GLN B O 1
ATOM 3532 N N . ARG B 1 84 ? 8.641 -9.102 -3.682 1 97.5 84 ARG B N 1
ATOM 3533 C CA . ARG B 1 84 ? 9.242 -9.812 -2.555 1 97.5 84 ARG B CA 1
ATOM 3534 C C . ARG B 1 84 ? 8.828 -11.273 -2.545 1 97.5 84 ARG B C 1
ATOM 3536 O O . ARG B 1 84 ? 9.664 -12.164 -2.359 1 97.5 84 ARG B O 1
ATOM 3543 N N . LEU B 1 85 ? 7.539 -11.516 -2.732 1 98 85 LEU B N 1
ATOM 3544 C CA . LEU B 1 85 ? 7.039 -12.891 -2.707 1 98 85 LEU B CA 1
ATOM 3545 C C . LEU B 1 85 ? 7.637 -13.703 -3.848 1 98 85 LEU B C 1
ATOM 3547 O O . LEU B 1 85 ? 7.965 -14.883 -3.672 1 98 85 LEU B O 1
ATOM 3551 N N . PHE B 1 86 ? 7.809 -13.086 -5 1 98.44 86 PHE B N 1
ATOM 3552 C CA . PHE B 1 86 ? 8.445 -13.781 -6.117 1 98.44 86 PHE B CA 1
ATOM 3553 C C . PHE B 1 86 ? 9.922 -14.031 -5.832 1 98.44 86 PHE B C 1
ATOM 3555 O O . PHE B 1 86 ? 10.445 -15.102 -6.148 1 98.44 86 PHE B O 1
ATOM 3562 N N . PHE B 1 87 ? 10.578 -13 -5.242 1 98.25 87 PHE B N 1
ATOM 3563 C CA . PHE B 1 87 ? 11.969 -13.148 -4.848 1 98.25 87 PHE B CA 1
ATOM 3564 C C . PHE B 1 87 ? 12.156 -14.375 -3.961 1 98.25 87 PHE B C 1
ATOM 3566 O O . PHE B 1 87 ? 13.008 -15.227 -4.234 1 98.25 87 PHE B O 1
ATOM 3573 N N . LEU B 1 88 ? 11.336 -14.477 -2.982 1 97.75 88 LEU B N 1
ATOM 3574 C CA . LEU B 1 88 ? 11.438 -15.586 -2.033 1 97.75 88 LEU B CA 1
ATOM 3575 C C . LEU B 1 88 ? 11.133 -16.906 -2.713 1 97.75 88 LEU B C 1
ATOM 3577 O O . LEU B 1 88 ? 11.805 -17.906 -2.465 1 97.75 88 LEU B O 1
ATOM 3581 N N . LYS B 1 89 ? 10.141 -16.922 -3.521 1 97.56 89 LYS B N 1
ATOM 3582 C CA . LYS B 1 89 ? 9.742 -18.125 -4.23 1 97.56 89 LYS B CA 1
ATOM 3583 C C . LYS B 1 89 ? 10.859 -18.609 -5.152 1 97.56 89 LYS B C 1
ATOM 3585 O O . LYS B 1 89 ? 11.172 -19.812 -5.176 1 97.56 89 LYS B O 1
ATOM 3590 N N . VAL B 1 90 ? 11.406 -17.719 -5.906 1 97.69 90 VAL B N 1
ATOM 3591 C CA . VAL B 1 90 ? 12.461 -18.062 -6.852 1 97.69 90 VAL B CA 1
ATOM 3592 C C . VAL B 1 90 ? 13.711 -18.5 -6.09 1 97.69 90 VAL B C 1
ATOM 3594 O O . VAL B 1 90 ? 14.375 -19.469 -6.473 1 97.69 90 VAL B O 1
ATOM 3597 N N . LYS B 1 91 ? 14.008 -17.766 -5.074 1 96.75 91 LYS B N 1
ATOM 3598 C CA . LYS B 1 91 ? 15.148 -18.141 -4.242 1 96.75 91 LYS B CA 1
ATOM 3599 C C . LYS B 1 91 ? 15 -19.562 -3.697 1 96.75 91 LYS B C 1
ATOM 3601 O O . LYS B 1 91 ? 15.938 -20.359 -3.748 1 96.75 91 LYS B O 1
ATOM 3606 N N . GLU B 1 92 ? 13.836 -19.875 -3.217 1 95.81 92 GLU B N 1
ATOM 3607 C CA . GLU B 1 92 ? 13.562 -21.219 -2.719 1 95.81 92 GLU B CA 1
ATOM 3608 C C . GLU B 1 92 ? 13.742 -22.266 -3.816 1 95.81 92 GLU B C 1
ATOM 3610 O O . GLU B 1 92 ? 14.297 -23.344 -3.572 1 95.81 92 GLU B O 1
ATOM 3615 N N . GLY B 1 93 ? 13.32 -21.953 -4.98 1 95.81 93 GLY B N 1
ATOM 3616 C CA . GLY B 1 93 ? 13.453 -22.859 -6.109 1 95.81 93 GLY B CA 1
ATOM 3617 C C . GLY B 1 93 ? 14.898 -23.156 -6.477 1 95.81 93 GLY B C 1
ATOM 3618 O O . GLY B 1 93 ? 15.234 -24.281 -6.836 1 95.81 93 GLY B O 1
ATOM 3619 N N . ILE B 1 94 ? 15.672 -22.156 -6.371 1 95.69 94 ILE B N 1
ATOM 3620 C CA . ILE B 1 94 ? 17.094 -22.312 -6.695 1 95.69 94 ILE B CA 1
ATOM 3621 C C . ILE B 1 94 ? 17.797 -23.094 -5.59 1 95.69 94 ILE B C 1
ATOM 3623 O O . ILE B 1 94 ? 18.594 -23.984 -5.867 1 95.69 94 ILE B O 1
ATOM 3627 N N . LEU B 1 95 ? 17.453 -22.828 -4.395 1 93.69 95 LEU B N 1
ATOM 3628 C CA . LEU B 1 95 ? 18.078 -23.469 -3.25 1 93.69 95 LEU B CA 1
ATOM 3629 C C . LEU B 1 95 ? 17.719 -24.953 -3.207 1 93.69 95 LEU B C 1
ATOM 3631 O O . LEU B 1 95 ? 18.547 -25.781 -2.828 1 93.69 95 LEU B O 1
ATOM 3635 N N . ASN B 1 96 ? 16.484 -25.312 -3.615 1 93.5 96 ASN B N 1
ATOM 3636 C CA . ASN B 1 96 ? 16 -26.688 -3.57 1 93.5 96 ASN B CA 1
ATOM 3637 C C . ASN B 1 96 ? 16.328 -27.438 -4.855 1 93.5 96 ASN B C 1
ATOM 3639 O O . ASN B 1 96 ? 15.93 -28.594 -5.027 1 93.5 96 ASN B O 1
ATOM 3643 N N . ASP B 1 97 ? 16.984 -26.828 -5.82 1 92 97 ASP B N 1
ATOM 3644 C CA . ASP B 1 97 ? 17.406 -27.391 -7.094 1 92 97 ASP B CA 1
ATOM 3645 C C . ASP B 1 97 ? 16.219 -27.672 -8 1 92 97 ASP B C 1
ATOM 3647 O O . ASP B 1 97 ? 16.25 -28.578 -8.828 1 92 97 ASP B O 1
ATOM 3651 N N . ASP B 1 98 ? 15.148 -26.906 -7.727 1 94.62 98 ASP B N 1
ATOM 3652 C CA . ASP B 1 98 ? 14.008 -26.938 -8.641 1 94.62 98 ASP B CA 1
ATOM 3653 C C . ASP B 1 98 ? 14.289 -26.141 -9.898 1 94.62 98 ASP B C 1
ATOM 3655 O O . ASP B 1 98 ? 13.711 -26.406 -10.961 1 94.62 98 ASP B O 1
ATOM 3659 N N . ILE B 1 99 ? 15.102 -25.141 -9.75 1 96.56 99 ILE B N 1
ATOM 3660 C CA . ILE B 1 99 ? 15.578 -24.328 -10.867 1 96.56 99 ILE B CA 1
ATOM 3661 C C . ILE B 1 99 ? 17.094 -24.484 -11 1 96.56 99 ILE B C 1
ATOM 3663 O O . ILE B 1 99 ? 17.844 -24.062 -10.117 1 96.56 99 ILE B O 1
ATOM 3667 N N . TYR B 1 100 ? 17.453 -25.062 -12.062 1 95.62 100 TYR B N 1
ATOM 3668 C CA . TYR B 1 100 ? 18.875 -25.25 -12.289 1 95.62 100 TYR B CA 1
ATOM 3669 C C . TYR B 1 100 ? 19.562 -23.906 -12.578 1 95.62 100 TYR B C 1
ATOM 3671 O O . TYR B 1 100 ? 19.016 -23.078 -13.305 1 95.62 100 TYR B O 1
ATOM 3679 N N . CYS B 1 101 ? 20.672 -23.734 -11.914 1 92.75 101 CYS B N 1
ATOM 3680 C CA . CYS B 1 101 ? 21.453 -22.516 -12.078 1 92.75 101 CYS B CA 1
ATOM 3681 C C . CYS B 1 101 ? 22.953 -22.812 -12.031 1 92.75 101 CYS B C 1
ATOM 3683 O O . CYS B 1 101 ? 23.406 -23.578 -11.18 1 92.75 101 CYS B O 1
ATOM 3685 N N . ARG B 1 102 ? 23.703 -22.25 -12.977 1 93.06 102 ARG B N 1
ATOM 3686 C CA . ARG B 1 102 ? 25.156 -22.406 -12.969 1 93.06 102 ARG B CA 1
ATOM 3687 C C . ARG B 1 102 ? 25.766 -21.75 -11.742 1 93.06 102 ARG B C 1
ATOM 3689 O O . ARG B 1 102 ? 25.203 -20.797 -11.195 1 93.06 102 ARG B O 1
ATOM 3696 N N . PRO B 1 103 ? 26.891 -22.25 -11.375 1 91.75 103 PRO B N 1
ATOM 3697 C CA . PRO B 1 103 ? 27.516 -21.719 -10.164 1 91.75 103 PRO B CA 1
ATOM 3698 C C . PRO B 1 103 ? 27.766 -20.219 -10.242 1 91.75 103 PRO B C 1
ATOM 3700 O O . PRO B 1 103 ? 27.578 -19.5 -9.25 1 91.75 103 PRO B O 1
ATOM 3703 N N . GLU B 1 104 ? 28.203 -19.734 -11.406 1 91.44 104 GLU B N 1
ATOM 3704 C CA . GLU B 1 104 ? 28.484 -18.312 -11.555 1 91.44 104 GLU B CA 1
ATOM 3705 C C . GLU B 1 104 ? 27.219 -17.484 -11.375 1 91.44 104 GLU B C 1
ATOM 3707 O O . GLU B 1 104 ? 27.234 -16.453 -10.703 1 91.44 104 GLU B O 1
ATOM 3712 N N . THR B 1 105 ? 26.203 -18 -11.984 1 94.88 105 THR B N 1
ATOM 3713 C CA . THR B 1 105 ? 24.922 -17.297 -11.859 1 94.88 105 THR B CA 1
ATOM 3714 C C . THR B 1 105 ? 24.406 -17.391 -10.43 1 94.88 105 THR B C 1
ATOM 3716 O O . THR B 1 105 ? 23.812 -16.438 -9.914 1 94.88 105 THR B O 1
ATOM 3719 N N . ALA B 1 106 ? 24.641 -18.484 -9.828 1 94.56 106 ALA B N 1
ATOM 3720 C CA . ALA B 1 106 ? 24.203 -18.672 -8.445 1 94.56 106 ALA B CA 1
ATOM 3721 C C . ALA B 1 106 ? 24.891 -17.672 -7.512 1 94.56 106 ALA B C 1
ATOM 3723 O O . ALA B 1 106 ? 24.266 -17.172 -6.582 1 94.56 106 ALA B O 1
ATOM 3724 N N . VAL B 1 107 ? 26.156 -17.438 -7.793 1 94.56 107 VAL B N 1
ATOM 3725 C CA . VAL B 1 107 ? 26.906 -16.484 -6.977 1 94.56 107 VAL B CA 1
ATOM 3726 C C . VAL B 1 107 ? 26.328 -15.086 -7.145 1 94.56 107 VAL B C 1
ATOM 3728 O O . VAL B 1 107 ? 26.156 -14.352 -6.164 1 94.56 107 VAL B O 1
ATOM 3731 N N . LEU B 1 108 ? 26.047 -14.758 -8.359 1 95.69 108 LEU B N 1
ATOM 3732 C CA . LEU B 1 108 ? 25.453 -13.445 -8.641 1 95.69 108 LEU B CA 1
ATOM 3733 C C . LEU B 1 108 ? 24.109 -13.297 -7.945 1 95.69 108 LEU B C 1
ATOM 3735 O O . LEU B 1 108 ? 23.828 -12.266 -7.34 1 95.69 108 LEU B O 1
ATOM 3739 N N . LEU B 1 109 ? 23.281 -14.352 -8.031 1 96.94 109 LEU B N 1
ATOM 3740 C CA . LEU B 1 109 ? 21.969 -14.344 -7.375 1 96.94 109 LEU B CA 1
ATOM 3741 C C . LEU B 1 109 ? 22.125 -14.227 -5.863 1 96.94 109 LEU B C 1
ATOM 3743 O O . LEU B 1 109 ? 21.453 -13.422 -5.223 1 96.94 109 LEU B O 1
ATOM 3747 N N . ALA B 1 110 ? 23.016 -14.977 -5.324 1 96.06 110 ALA B N 1
ATOM 3748 C CA . ALA B 1 110 ? 23.266 -14.93 -3.887 1 96.06 110 ALA B CA 1
ATOM 3749 C C . ALA B 1 110 ? 23.703 -13.531 -3.457 1 96.06 110 ALA B C 1
ATOM 3751 O O . ALA B 1 110 ? 23.328 -13.055 -2.385 1 96.06 110 ALA B O 1
ATOM 3752 N N . SER B 1 111 ? 24.547 -12.898 -4.262 1 96.19 111 SER B N 1
ATOM 3753 C CA . SER B 1 111 ? 25.031 -11.562 -3.938 1 96.19 111 SER B CA 1
ATOM 3754 C C . SER B 1 111 ? 23.891 -10.555 -3.875 1 96.19 111 SER B C 1
ATOM 3756 O O . SER B 1 111 ? 23.891 -9.656 -3.039 1 96.19 111 SER B O 1
ATOM 3758 N N . HIS B 1 112 ? 22.906 -10.688 -4.809 1 97.44 112 HIS B N 1
ATOM 3759 C CA . HIS B 1 112 ? 21.734 -9.812 -4.762 1 97.44 112 HIS B CA 1
ATOM 3760 C C . HIS B 1 112 ? 20.875 -10.102 -3.531 1 97.44 112 HIS B C 1
ATOM 3762 O O . HIS B 1 112 ? 20.297 -9.188 -2.947 1 97.44 112 HIS B O 1
ATOM 3768 N N . ALA B 1 113 ? 20.75 -11.391 -3.162 1 97 113 ALA B N 1
ATOM 3769 C CA . ALA B 1 113 ? 20.031 -11.742 -1.936 1 97 113 ALA B CA 1
ATOM 3770 C C . ALA B 1 113 ? 20.703 -11.102 -0.717 1 97 113 ALA B C 1
ATOM 3772 O O . ALA B 1 113 ? 20.016 -10.578 0.163 1 97 113 ALA B O 1
ATOM 3773 N N . VAL B 1 114 ? 22.031 -11.094 -0.691 1 96.12 114 VAL B N 1
ATOM 3774 C CA . VAL B 1 114 ? 22.781 -10.516 0.412 1 96.12 114 VAL B CA 1
ATOM 3775 C C . VAL B 1 114 ? 22.578 -9 0.433 1 96.12 114 VAL B C 1
ATOM 3777 O O . VAL B 1 114 ? 22.391 -8.406 1.497 1 96.12 114 VAL B O 1
ATOM 3780 N N . GLN B 1 115 ? 22.641 -8.375 -0.745 1 96.69 115 GLN B N 1
ATOM 3781 C CA . GLN B 1 115 ? 22.422 -6.941 -0.86 1 96.69 115 GLN B CA 1
ATOM 3782 C C . GLN B 1 115 ? 21.031 -6.559 -0.366 1 96.69 115 GLN B C 1
ATOM 3784 O O . GLN B 1 115 ? 20.844 -5.504 0.247 1 96.69 115 GLN B O 1
ATOM 3789 N N . SER B 1 116 ? 20.062 -7.371 -0.653 1 96.25 116 SER B N 1
ATOM 3790 C CA . SER B 1 116 ? 18.703 -7.094 -0.235 1 96.25 116 SER B CA 1
ATOM 3791 C C . SER B 1 116 ? 18.547 -7.207 1.279 1 96.25 116 SER B C 1
ATOM 3793 O O . SER B 1 116 ? 17.75 -6.492 1.883 1 96.25 116 SER B O 1
ATOM 3795 N N . LYS B 1 117 ? 19.25 -8.039 1.902 1 94.31 117 LYS B N 1
ATOM 3796 C CA . LYS B 1 117 ? 19.141 -8.289 3.336 1 94.31 117 LYS B CA 1
ATOM 3797 C C . LYS B 1 117 ? 19.984 -7.305 4.137 1 94.31 117 LYS B C 1
ATOM 3799 O O . LYS B 1 117 ? 19.516 -6.734 5.121 1 94.31 117 LYS B O 1
ATOM 3804 N N . TYR B 1 118 ? 21.25 -6.941 3.688 1 93.25 118 TYR B N 1
ATOM 3805 C CA . TYR B 1 118 ? 22.219 -6.223 4.516 1 93.25 118 TYR B CA 1
ATOM 3806 C C . TYR B 1 118 ? 22.469 -4.824 3.965 1 93.25 118 TYR B C 1
ATOM 3808 O O . TYR B 1 118 ? 23.016 -3.963 4.664 1 93.25 118 TYR B O 1
ATOM 3816 N N . GLY B 1 119 ? 22.078 -4.613 2.727 1 92.75 119 GLY B N 1
ATOM 3817 C CA . GLY B 1 119 ? 22.453 -3.355 2.102 1 92.75 119 GLY B CA 1
ATOM 3818 C C . GLY B 1 119 ? 23.922 -3.305 1.697 1 92.75 119 GLY B C 1
ATOM 3819 O O . GLY B 1 119 ? 24.531 -4.34 1.412 1 92.75 119 GLY B O 1
ATOM 3820 N N . ASN B 1 120 ? 24.422 -2.07 1.7 1 91.25 120 ASN B N 1
ATOM 3821 C CA . ASN B 1 120 ? 25.797 -1.912 1.261 1 91.25 120 ASN B CA 1
ATOM 3822 C C . ASN B 1 120 ? 26.766 -2.615 2.203 1 91.25 120 ASN B C 1
ATOM 3824 O O . ASN B 1 120 ? 26.594 -2.584 3.422 1 91.25 120 ASN B O 1
ATOM 3828 N N . LEU B 1 121 ? 27.75 -3.193 1.625 1 92.81 121 LEU B N 1
ATOM 3829 C CA . LEU B 1 121 ? 28.781 -3.863 2.412 1 92.81 121 LEU B CA 1
ATOM 3830 C C . LEU B 1 121 ? 29.516 -2.871 3.309 1 92.81 121 LEU B C 1
ATOM 3832 O O . LEU B 1 121 ? 29.953 -1.814 2.846 1 92.81 121 LEU B O 1
ATOM 3836 N N . ASN B 1 122 ? 29.453 -3.146 4.523 1 90.06 122 ASN B N 1
ATOM 3837 C CA . ASN B 1 122 ? 30.219 -2.434 5.531 1 90.06 122 ASN B CA 1
ATOM 3838 C C . ASN B 1 122 ? 31.297 -3.322 6.141 1 90.06 122 ASN B C 1
ATOM 3840 O O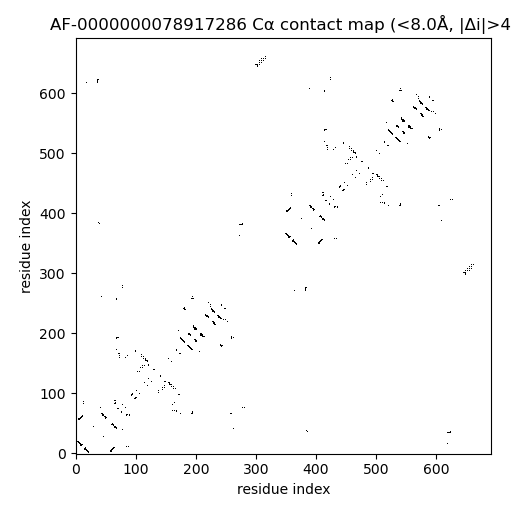 . ASN B 1 122 ? 31.016 -4.168 6.988 1 90.06 122 ASN B O 1
ATOM 3844 N N . LYS B 1 123 ? 32.438 -2.982 5.836 1 88.5 123 LYS B N 1
ATOM 3845 C CA . LYS B 1 123 ? 33.562 -3.834 6.219 1 88.5 123 LYS B CA 1
ATOM 3846 C C . LYS B 1 123 ? 33.75 -3.861 7.73 1 88.5 123 LYS B C 1
ATOM 3848 O O . LYS B 1 123 ? 34.281 -4.828 8.281 1 88.5 123 LYS B O 1
ATOM 3853 N N . GLU B 1 124 ? 33.281 -2.84 8.398 1 88.75 124 GLU B N 1
ATOM 3854 C CA . GLU B 1 124 ? 33.375 -2.793 9.852 1 88.75 124 GLU B CA 1
ATOM 3855 C C . GLU B 1 124 ? 32.344 -3.691 10.516 1 88.75 124 GLU B C 1
ATOM 3857 O O . GLU B 1 124 ? 32.594 -4.238 11.594 1 88.75 124 GLU B O 1
ATOM 3862 N N . VAL B 1 125 ? 31.234 -3.869 9.914 1 89.25 125 VAL B N 1
ATOM 3863 C CA . VAL B 1 125 ? 30.109 -4.605 10.492 1 89.25 125 VAL B CA 1
ATOM 3864 C C . VAL B 1 125 ? 30.094 -6.031 9.938 1 89.25 125 VAL B C 1
ATOM 3866 O O . VAL B 1 125 ? 29.875 -6.988 10.688 1 89.25 125 VAL B O 1
ATOM 3869 N N . HIS B 1 126 ? 30.344 -6.117 8.617 1 90.44 126 HIS B N 1
ATOM 3870 C CA . HIS B 1 126 ? 30.25 -7.41 7.941 1 90.44 126 HIS B CA 1
ATOM 3871 C C . HIS B 1 126 ? 31.625 -8.086 7.875 1 90.44 126 HIS B C 1
ATOM 3873 O O . HIS B 1 126 ? 32.281 -8.078 6.824 1 90.44 126 HIS B O 1
ATOM 3879 N N . LYS B 1 127 ? 31.891 -8.719 8.953 1 89.81 127 LYS B N 1
ATOM 3880 C CA . LYS B 1 127 ? 33.156 -9.414 9.055 1 89.81 127 LYS B CA 1
ATOM 3881 C C . LYS B 1 127 ? 33.062 -10.82 8.484 1 89.81 127 LYS B C 1
ATOM 3883 O O . LYS B 1 127 ? 32 -11.258 8.055 1 89.81 127 LYS B O 1
ATOM 3888 N N . SER B 1 128 ? 34.219 -11.453 8.523 1 87.44 128 SER B N 1
ATOM 3889 C CA . SER B 1 128 ? 34.25 -12.805 7.969 1 87.44 128 SER B CA 1
ATOM 3890 C C . SER B 1 128 ? 33.219 -13.711 8.633 1 87.44 128 SER B C 1
ATOM 3892 O O . SER B 1 128 ? 33.125 -13.758 9.859 1 87.44 128 SER B O 1
ATOM 3894 N N . GLY B 1 129 ? 32.406 -14.352 7.84 1 87.94 129 GLY B N 1
ATOM 3895 C CA . GLY B 1 129 ? 31.391 -15.266 8.359 1 87.94 129 GLY B CA 1
ATOM 3896 C C . GLY B 1 129 ? 30.031 -14.625 8.508 1 87.94 129 GLY B C 1
ATOM 3897 O O . GLY B 1 129 ? 29.109 -15.242 9.047 1 87.94 129 GLY B O 1
ATOM 3898 N N . TYR B 1 130 ? 29.859 -13.422 8.008 1 89.19 130 TYR B N 1
ATOM 3899 C CA . TYR B 1 130 ? 28.609 -12.711 8.227 1 89.19 130 TYR B CA 1
ATOM 3900 C C . TYR B 1 130 ? 27.469 -13.352 7.441 1 89.19 130 TYR B C 1
ATOM 3902 O O . TYR B 1 130 ? 26.297 -13.117 7.727 1 89.19 130 TYR B O 1
ATOM 3910 N N . LEU B 1 131 ? 27.797 -14.289 6.586 1 89.5 131 LEU B N 1
ATOM 3911 C CA . LEU B 1 131 ? 26.781 -14.961 5.777 1 89.5 131 LEU B CA 1
ATOM 3912 C C . LEU B 1 131 ? 26.516 -16.359 6.305 1 89.5 131 LEU B C 1
ATOM 3914 O O . LEU B 1 131 ? 25.719 -17.109 5.715 1 89.5 131 LEU B O 1
ATOM 3918 N N . ALA B 1 132 ? 27.156 -16.844 7.344 1 84.81 132 ALA B N 1
ATOM 3919 C CA . ALA B 1 132 ? 27.078 -18.203 7.871 1 84.81 132 ALA B CA 1
ATOM 3920 C C . ALA B 1 132 ? 25.641 -18.594 8.195 1 84.81 132 ALA B C 1
ATOM 3922 O O . ALA B 1 132 ? 25.25 -19.75 8.047 1 84.81 132 ALA B O 1
ATOM 3923 N N . GLY B 1 133 ? 24.781 -17.766 8.539 1 82.5 133 GLY B N 1
ATOM 3924 C CA . GLY B 1 133 ? 23.406 -18.094 8.891 1 82.5 133 GLY B CA 1
ATOM 3925 C C . GLY B 1 133 ? 22.438 -17.969 7.727 1 82.5 133 GLY B C 1
ATOM 3926 O O . GLY B 1 133 ? 21.266 -18.312 7.855 1 82.5 133 GLY B O 1
ATOM 3927 N N . ASP B 1 134 ? 22.984 -17.688 6.562 1 86.69 134 ASP B N 1
ATOM 3928 C CA . ASP B 1 134 ? 22.125 -17.453 5.41 1 86.69 134 ASP B CA 1
ATOM 3929 C C . ASP B 1 134 ? 22.062 -18.672 4.5 1 86.69 134 ASP B C 1
ATOM 3931 O O . ASP B 1 134 ? 23.062 -19.406 4.371 1 86.69 134 ASP B O 1
ATOM 3935 N N . GLU B 1 135 ? 20.891 -18.984 4.082 1 83.81 135 GLU B N 1
ATOM 3936 C CA . GLU B 1 135 ? 20.734 -20.047 3.096 1 83.81 135 GLU B CA 1
ATOM 3937 C C . GLU B 1 135 ? 21.062 -19.562 1.69 1 83.81 135 GLU B C 1
ATOM 3939 O O . GLU B 1 135 ? 20.219 -19 1.003 1 83.81 135 GLU B O 1
ATOM 3944 N N . LEU B 1 136 ? 22.422 -19.734 1.374 1 82.56 136 LEU B N 1
ATOM 3945 C CA . LEU B 1 136 ? 22.891 -19.234 0.08 1 82.56 136 LEU B CA 1
ATOM 3946 C C . LEU B 1 136 ? 23.562 -20.359 -0.713 1 82.56 136 LEU B C 1
ATOM 3948 O O . LEU B 1 136 ? 24.078 -21.312 -0.131 1 82.56 136 LEU B O 1
ATOM 3952 N N . LEU B 1 137 ? 23.344 -20.453 -1.959 1 74 137 LEU B N 1
ATOM 3953 C CA . LEU B 1 137 ? 24.062 -21.328 -2.885 1 74 137 LEU B CA 1
ATOM 3954 C C . LEU B 1 137 ? 24.922 -20.516 -3.848 1 74 137 LEU B C 1
ATOM 3956 O O . LEU B 1 137 ? 24.422 -19.625 -4.543 1 74 137 LEU B O 1
ATOM 3960 N N . PRO B 1 138 ? 26.312 -20.844 -4.039 1 66.94 138 PRO B N 1
ATOM 3961 C CA . PRO B 1 138 ? 27.203 -21.766 -3.334 1 66.94 138 PRO B CA 1
ATOM 3962 C C . PRO B 1 138 ? 27.641 -21.234 -1.972 1 66.94 138 PRO B C 1
ATOM 3964 O O . PRO B 1 138 ? 27.406 -20.062 -1.655 1 66.94 138 PRO B O 1
ATOM 3967 N N . GLN B 1 139 ? 28.141 -22.141 -1.23 1 65.31 139 GLN B N 1
ATOM 3968 C CA . GLN B 1 139 ? 28.609 -21.719 0.086 1 65.31 139 GLN B CA 1
ATOM 3969 C C . GLN B 1 139 ? 30.016 -21.125 0.004 1 65.31 139 GLN B C 1
ATOM 3971 O O . GLN B 1 139 ? 30.938 -21.594 0.684 1 65.31 139 GLN B O 1
ATOM 3976 N N . ARG B 1 140 ? 30.188 -20.312 -1.126 1 79.75 140 ARG B N 1
ATOM 3977 C CA . ARG B 1 140 ? 31.484 -19.641 -1.186 1 79.75 140 ARG B CA 1
ATOM 3978 C C . ARG B 1 140 ? 31.359 -18.172 -0.804 1 79.75 140 ARG B C 1
ATOM 3980 O O . ARG B 1 140 ? 31.172 -17.312 -1.67 1 79.75 140 ARG B O 1
ATOM 3987 N N . GLU B 1 141 ? 31.531 -17.922 0.325 1 82.62 141 GLU B N 1
ATOM 3988 C CA . GLU B 1 141 ? 31.328 -16.625 0.931 1 82.62 141 GLU B CA 1
ATOM 3989 C C . GLU B 1 141 ? 32.188 -15.555 0.276 1 82.62 141 GLU B C 1
ATOM 3991 O O . GLU B 1 141 ? 31.75 -14.438 0.029 1 82.62 141 GLU B O 1
ATOM 3996 N N . GLU B 1 142 ? 33.438 -15.906 -0.078 1 87.25 142 GLU B N 1
ATOM 3997 C CA . GLU B 1 142 ? 34.375 -14.93 -0.611 1 87.25 142 GLU B CA 1
ATOM 3998 C C . GLU B 1 142 ? 33.906 -14.398 -1.967 1 87.25 142 GLU B C 1
ATOM 4000 O O . GLU B 1 142 ? 34 -13.203 -2.232 1 87.25 142 GLU B O 1
ATOM 4005 N N . ARG B 1 143 ? 33.406 -15.273 -2.742 1 90.31 143 ARG B N 1
ATOM 4006 C CA . ARG B 1 143 ? 32.969 -14.852 -4.066 1 90.31 143 ARG B CA 1
ATOM 4007 C C . ARG B 1 143 ? 31.703 -13.984 -3.975 1 90.31 143 ARG B C 1
ATOM 4009 O O . ARG B 1 143 ? 31.578 -13.008 -4.707 1 90.31 143 ARG B O 1
ATOM 4016 N N . ILE B 1 144 ? 30.828 -14.344 -3.115 1 94.19 144 ILE B N 1
ATOM 4017 C CA . ILE B 1 144 ? 29.594 -13.602 -2.934 1 94.19 144 ILE B CA 1
ATOM 4018 C C . ILE B 1 144 ? 29.891 -12.203 -2.406 1 94.19 144 ILE B C 1
ATOM 4020 O O . ILE B 1 144 ? 29.266 -11.227 -2.82 1 94.19 144 ILE B O 1
ATOM 4024 N N . GLN B 1 145 ? 30.844 -12.148 -1.527 1 93.19 145 GLN B N 1
ATOM 4025 C CA . GLN B 1 145 ? 31.203 -10.867 -0.92 1 93.19 145 GLN B CA 1
ATOM 4026 C C . GLN B 1 145 ? 31.734 -9.898 -1.968 1 93.19 145 GLN B C 1
ATOM 4028 O O . GLN B 1 145 ? 31.469 -8.695 -1.892 1 93.19 145 GLN B O 1
ATOM 4033 N N . VAL B 1 146 ? 32.562 -10.414 -2.934 1 93.62 146 VAL B N 1
ATOM 4034 C CA . VAL B 1 146 ? 33.125 -9.578 -3.994 1 93.62 146 VAL B CA 1
ATOM 4035 C C . VAL B 1 146 ? 31.984 -8.93 -4.785 1 93.62 146 VAL B C 1
ATOM 4037 O O . VAL B 1 146 ? 32 -7.727 -5.039 1 93.62 146 VAL B O 1
ATOM 4040 N N . TRP B 1 147 ? 31.016 -9.719 -5.148 1 93.94 147 TRP B N 1
ATOM 4041 C CA . TRP B 1 147 ? 29.891 -9.203 -5.902 1 93.94 147 TRP B CA 1
ATOM 4042 C C . TRP B 1 147 ? 29.031 -8.289 -5.035 1 93.94 147 TRP B C 1
ATOM 4044 O O . TRP B 1 147 ? 28.484 -7.289 -5.523 1 93.94 147 TRP B O 1
ATOM 4054 N N . HIS B 1 148 ? 28.812 -8.68 -3.762 1 95.38 148 HIS B N 1
ATOM 4055 C CA . HIS B 1 148 ? 28.062 -7.836 -2.826 1 95.38 148 HIS B CA 1
ATOM 4056 C C . HIS B 1 148 ? 28.656 -6.434 -2.764 1 95.38 148 HIS B C 1
ATOM 4058 O O . HIS B 1 148 ? 27.922 -5.441 -2.748 1 95.38 148 HIS B O 1
ATOM 4064 N N . GLU B 1 149 ? 29.953 -6.34 -2.785 1 94.44 149 GLU B N 1
ATOM 4065 C CA . GLU B 1 149 ? 30.641 -5.055 -2.758 1 94.44 149 GLU B CA 1
ATOM 4066 C C . GLU B 1 149 ? 30.375 -4.258 -4.031 1 94.44 149 GLU B C 1
ATOM 4068 O O . GLU B 1 149 ? 30.297 -3.025 -3.996 1 94.44 149 GLU B O 1
ATOM 4073 N N . GLU B 1 150 ? 30.25 -4.953 -5.102 1 95.12 150 GLU B N 1
ATOM 4074 C CA . GLU B 1 150 ? 30.016 -4.316 -6.395 1 95.12 150 GLU B CA 1
ATOM 4075 C C . GLU B 1 150 ? 28.625 -3.693 -6.473 1 95.12 150 GLU B C 1
ATOM 4077 O O . GLU B 1 150 ? 28.375 -2.818 -7.305 1 95.12 150 GLU B O 1
ATOM 4082 N N . HIS B 1 151 ? 27.672 -4.109 -5.617 1 95.44 151 HIS B N 1
ATOM 4083 C CA . HIS B 1 151 ? 26.312 -3.59 -5.633 1 95.44 151 HIS B CA 1
ATOM 4084 C C . HIS B 1 151 ? 26.203 -2.285 -4.848 1 95.44 151 HIS B C 1
ATOM 4086 O O . HIS B 1 151 ? 25.109 -1.787 -4.602 1 95.44 151 HIS B O 1
ATOM 4092 N N . ARG B 1 152 ? 27.328 -1.761 -4.492 1 91.62 152 ARG B N 1
ATOM 4093 C CA . ARG B 1 152 ? 27.312 -0.534 -3.703 1 91.62 152 ARG B CA 1
ATOM 4094 C C . ARG B 1 152 ? 26.438 0.528 -4.355 1 91.62 152 ARG B C 1
ATOM 4096 O O . ARG B 1 152 ? 26.578 0.801 -5.551 1 91.62 152 ARG B O 1
ATOM 4103 N N . GLY B 1 153 ? 25.484 1.127 -3.574 1 90.12 153 GLY B N 1
ATOM 4104 C CA . GLY B 1 153 ? 24.594 2.158 -4.086 1 90.12 153 GLY B CA 1
ATOM 4105 C C . GLY B 1 153 ? 23.234 1.627 -4.488 1 90.12 153 GLY B C 1
ATOM 4106 O O . GLY B 1 153 ? 22.266 2.393 -4.609 1 90.12 153 GLY B O 1
ATOM 4107 N N . MET B 1 154 ? 23.156 0.348 -4.625 1 92.88 154 MET B N 1
ATOM 4108 C CA . MET B 1 154 ? 21.859 -0.249 -4.984 1 92.88 154 MET B CA 1
ATOM 4109 C C . MET B 1 154 ? 20.938 -0.322 -3.777 1 92.88 154 MET B C 1
ATOM 4111 O O . MET B 1 154 ? 21.328 -0.807 -2.715 1 92.88 154 MET B O 1
ATOM 4115 N N . LEU B 1 155 ? 19.734 0.212 -4.008 1 93.12 155 LEU B N 1
ATOM 4116 C CA . LEU B 1 155 ? 18.734 0.133 -2.941 1 93.12 155 LEU B CA 1
ATOM 4117 C C . LEU B 1 155 ? 18.359 -1.316 -2.664 1 93.12 155 LEU B C 1
ATOM 4119 O O . LEU B 1 155 ? 18.344 -2.145 -3.578 1 93.12 155 LEU B O 1
ATOM 4123 N N . ARG B 1 156 ? 18.094 -1.655 -1.434 1 93.38 156 ARG B N 1
ATOM 4124 C CA . ARG B 1 156 ? 17.688 -3.004 -1.037 1 93.38 156 ARG B CA 1
ATOM 4125 C C . ARG B 1 156 ? 16.5 -3.484 -1.85 1 93.38 156 ARG B C 1
ATOM 4127 O O . ARG B 1 156 ? 16.453 -4.633 -2.291 1 93.38 156 ARG B O 1
ATOM 4134 N N . GLU B 1 157 ? 15.523 -2.611 -2.088 1 93.31 157 GLU B N 1
ATOM 4135 C CA . GLU B 1 157 ? 14.312 -2.961 -2.836 1 93.31 157 GLU B CA 1
ATOM 4136 C C . GLU B 1 157 ? 14.648 -3.318 -4.281 1 93.31 157 GLU B C 1
ATOM 4138 O O . GLU B 1 157 ? 14.031 -4.207 -4.867 1 93.31 157 GLU B O 1
ATOM 4143 N N . ASN B 1 158 ? 15.633 -2.604 -4.789 1 95.19 158 ASN B N 1
ATOM 4144 C CA . ASN B 1 158 ? 16.047 -2.9 -6.156 1 95.19 158 ASN B CA 1
ATOM 4145 C C . ASN B 1 158 ? 16.734 -4.258 -6.246 1 95.19 158 ASN B C 1
ATOM 4147 O O . ASN B 1 158 ? 16.594 -4.969 -7.242 1 95.19 158 ASN B O 1
ATOM 4151 N N . ALA B 1 159 ? 17.516 -4.574 -5.227 1 97.19 159 ALA B N 1
ATOM 4152 C CA . ALA B 1 159 ? 18.188 -5.867 -5.195 1 97.19 159 ALA B CA 1
ATOM 4153 C C . ALA B 1 159 ? 17.188 -7.012 -5.184 1 97.19 159 ALA B C 1
ATOM 4155 O O . ALA B 1 159 ? 17.422 -8.062 -5.785 1 97.19 159 ALA B O 1
ATOM 4156 N N . VAL B 1 160 ? 16.078 -6.812 -4.539 1 97.69 160 VAL B N 1
ATOM 4157 C CA . VAL B 1 160 ? 15.016 -7.816 -4.465 1 97.69 160 VAL B CA 1
ATOM 4158 C C . VAL B 1 160 ? 14.492 -8.117 -5.863 1 97.69 160 VAL B C 1
ATOM 4160 O O . VAL B 1 160 ? 14.266 -9.281 -6.215 1 97.69 160 VAL B O 1
ATOM 4163 N N . LEU B 1 161 ? 14.297 -7.109 -6.633 1 97.75 161 LEU B N 1
ATOM 4164 C CA . LEU B 1 161 ? 13.742 -7.277 -7.973 1 97.75 161 LEU B CA 1
ATOM 4165 C C . LEU B 1 161 ? 14.797 -7.824 -8.93 1 97.75 161 LEU B C 1
ATOM 4167 O O . LEU B 1 161 ? 14.461 -8.555 -9.867 1 97.75 161 LEU B O 1
ATOM 4171 N N . GLU B 1 162 ? 16.062 -7.48 -8.688 1 97.81 162 GLU B N 1
ATOM 4172 C CA . GLU B 1 162 ? 17.125 -7.91 -9.586 1 97.81 162 GLU B CA 1
ATOM 4173 C C . GLU B 1 162 ? 17.281 -9.43 -9.562 1 97.81 162 GLU B C 1
ATOM 4175 O O . GLU B 1 162 ? 17.609 -10.039 -10.586 1 97.81 162 GLU B O 1
ATOM 4180 N N . TYR B 1 163 ? 17.016 -10 -8.445 1 97.94 163 TYR B N 1
ATOM 4181 C CA . TYR B 1 163 ? 17.141 -11.445 -8.281 1 97.94 163 TYR B CA 1
ATOM 4182 C C . TYR B 1 163 ? 16.234 -12.18 -9.266 1 97.94 163 TYR B C 1
ATOM 4184 O O . TYR B 1 163 ? 16.703 -12.898 -10.148 1 97.94 163 TYR B O 1
ATOM 4192 N N . PRO B 1 164 ? 14.875 -11.977 -9.211 1 98.19 164 PRO B N 1
ATOM 4193 C CA . PRO B 1 164 ? 14.023 -12.648 -10.188 1 98.19 164 PRO B CA 1
ATOM 4194 C C . PRO B 1 164 ? 14.273 -12.172 -11.617 1 98.19 164 PRO B C 1
ATOM 4196 O O . PRO B 1 164 ? 14.055 -12.922 -12.57 1 98.19 164 PRO B O 1
ATOM 4199 N N . LYS B 1 165 ? 14.758 -10.961 -11.773 1 98.12 165 LYS B N 1
ATOM 4200 C CA . LYS B 1 165 ? 15.062 -10.453 -13.109 1 98.12 165 LYS B CA 1
ATOM 4201 C C . LYS B 1 165 ? 16.156 -11.273 -13.773 1 98.12 165 LYS B C 1
ATOM 4203 O O . LYS B 1 165 ? 16.078 -11.594 -14.961 1 98.12 165 LYS B O 1
ATOM 4208 N N . ILE B 1 166 ? 17.141 -11.609 -13.039 1 97.75 166 ILE B N 1
ATOM 4209 C CA . ILE B 1 166 ? 18.219 -12.438 -13.539 1 97.75 166 ILE B CA 1
ATOM 4210 C C . ILE B 1 166 ? 17.734 -13.875 -13.719 1 97.75 166 ILE B C 1
ATOM 4212 O O . ILE B 1 166 ? 18.031 -14.516 -14.727 1 97.75 166 ILE B O 1
ATOM 4216 N N . ALA B 1 167 ? 16.938 -14.336 -12.828 1 97.88 167 ALA B N 1
ATOM 4217 C CA . ALA B 1 167 ? 16.5 -15.727 -12.805 1 97.88 167 ALA B CA 1
ATOM 4218 C C . ALA B 1 167 ? 15.539 -16.016 -13.961 1 97.88 167 ALA B C 1
ATOM 4220 O O . ALA B 1 167 ? 15.391 -17.172 -14.375 1 97.88 167 ALA B O 1
ATOM 4221 N N . GLN B 1 168 ? 14.844 -15 -14.422 1 97.69 168 GLN B N 1
ATOM 4222 C CA . GLN B 1 168 ? 13.828 -15.227 -15.453 1 97.69 168 GLN B CA 1
ATOM 4223 C C . GLN B 1 168 ? 14.453 -15.766 -16.734 1 97.69 168 GLN B C 1
ATOM 4225 O O . GLN B 1 168 ? 13.75 -16.297 -17.594 1 97.69 168 GLN B O 1
ATOM 4230 N N . ASP B 1 169 ? 15.844 -15.703 -16.875 1 96.5 169 ASP B N 1
ATOM 4231 C CA . ASP B 1 169 ? 16.531 -16.203 -18.078 1 96.5 169 ASP B CA 1
ATOM 4232 C C . ASP B 1 169 ? 16.953 -17.656 -17.891 1 96.5 169 ASP B C 1
ATOM 4234 O O . ASP B 1 169 ? 17.5 -18.266 -18.812 1 96.5 169 ASP B O 1
ATOM 4238 N N . LEU B 1 170 ? 16.75 -18.125 -16.719 1 97.25 170 LEU B N 1
ATOM 4239 C CA . LEU B 1 170 ? 17.078 -19.516 -16.469 1 97.25 170 LEU B CA 1
ATOM 4240 C C . LEU B 1 170 ? 16.047 -20.438 -17.125 1 97.25 170 LEU B C 1
ATOM 4242 O O . LEU B 1 170 ? 14.852 -20.141 -17.141 1 97.25 170 LEU B O 1
ATOM 4246 N N . GLU B 1 171 ? 16.438 -21.609 -17.562 1 96.5 171 GLU B N 1
ATOM 4247 C CA . GLU B 1 171 ? 15.625 -22.5 -18.359 1 96.5 171 GLU B CA 1
ATOM 4248 C C . GLU B 1 171 ? 14.438 -23.047 -17.562 1 96.5 171 GLU B C 1
ATOM 4250 O O . GLU B 1 171 ? 13.344 -23.203 -18.109 1 96.5 171 GLU B O 1
ATOM 4255 N N . MET B 1 172 ? 14.641 -23.297 -16.312 1 97.62 172 MET B N 1
ATOM 4256 C CA . MET B 1 172 ? 13.609 -23.984 -15.531 1 97.62 172 MET B CA 1
ATOM 4257 C C . MET B 1 172 ? 12.773 -22.984 -14.75 1 97.62 172 MET B C 1
ATOM 4259 O O . MET B 1 172 ? 11.922 -23.359 -13.953 1 97.62 172 MET B O 1
ATOM 4263 N N . TYR B 1 173 ? 13.094 -21.672 -15 1 97.62 173 TYR B N 1
ATOM 4264 C CA . TYR B 1 173 ? 12.352 -20.625 -14.328 1 97.62 173 TYR B CA 1
ATOM 4265 C C . TYR B 1 173 ? 10.875 -20.656 -14.711 1 97.62 173 TYR B C 1
ATOM 4267 O O . TYR B 1 173 ? 10.539 -20.625 -15.891 1 97.62 173 TYR B O 1
ATOM 4275 N N . GLY B 1 174 ? 9.953 -20.781 -13.688 1 97.5 174 GLY B N 1
ATOM 4276 C CA . GLY B 1 174 ? 8.516 -20.609 -13.867 1 97.5 174 GLY B CA 1
ATOM 4277 C C . GLY B 1 174 ? 7.871 -21.797 -14.562 1 97.5 174 GLY B C 1
ATOM 4278 O O . GLY B 1 174 ? 6.727 -21.703 -15.023 1 97.5 174 GLY B O 1
ATOM 4279 N N . VAL B 1 175 ? 8.547 -22.906 -14.695 1 97.75 175 VAL B N 1
ATOM 4280 C CA . VAL B 1 175 ? 7.988 -24.062 -15.375 1 97.75 175 VAL B CA 1
ATOM 4281 C C . VAL B 1 175 ? 7.348 -25.016 -14.359 1 97.75 175 VAL B C 1
ATOM 4283 O O . VAL B 1 175 ? 7.973 -25.375 -13.359 1 97.75 175 VAL B O 1
ATOM 4286 N N . ASN B 1 176 ? 6.105 -25.312 -14.578 1 97.25 176 ASN B N 1
ATOM 4287 C CA . ASN B 1 176 ? 5.461 -26.391 -13.828 1 97.25 176 ASN B CA 1
ATOM 4288 C C . ASN B 1 176 ? 5.617 -27.734 -14.531 1 97.25 176 ASN B C 1
ATOM 4290 O O . ASN B 1 176 ? 5.059 -27.938 -15.609 1 97.25 176 ASN B O 1
ATOM 4294 N N . TYR B 1 177 ? 6.367 -28.594 -13.914 1 97.19 177 TYR B N 1
ATOM 4295 C CA . TYR B 1 177 ? 6.641 -29.906 -14.516 1 97.19 177 TYR B CA 1
ATOM 4296 C C . TYR B 1 177 ? 5.645 -30.953 -14.039 1 97.19 177 TYR B C 1
ATOM 4298 O O . TYR B 1 177 ? 5.383 -31.062 -12.836 1 97.19 177 TYR B O 1
ATOM 4306 N N . ILE B 1 178 ? 5.086 -31.703 -14.938 1 97.06 178 ILE B N 1
ATOM 4307 C CA . ILE B 1 178 ? 4.168 -32.781 -14.633 1 97.06 178 ILE B CA 1
ATOM 4308 C C . ILE B 1 178 ? 4.598 -34.062 -15.383 1 97.06 178 ILE B C 1
ATOM 4310 O O . ILE B 1 178 ? 4.879 -34 -16.578 1 97.06 178 ILE B O 1
ATOM 4314 N N . SER B 1 179 ? 4.633 -35.156 -14.648 1 96.31 179 SER B N 1
ATOM 4315 C CA . SER B 1 179 ? 4.988 -36.406 -15.266 1 96.31 179 SER B CA 1
ATOM 4316 C C . SER B 1 179 ? 3.836 -36.969 -16.094 1 96.31 179 SER B C 1
ATOM 4318 O O . SER B 1 179 ? 2.705 -37.062 -15.617 1 96.31 179 SER B O 1
ATOM 4320 N N . ILE B 1 180 ? 4.172 -37.344 -17.328 1 95.88 180 ILE B N 1
ATOM 4321 C CA . ILE B 1 180 ? 3.16 -37.875 -18.234 1 95.88 180 ILE B CA 1
ATOM 4322 C C . ILE B 1 180 ? 3.736 -39.062 -19 1 95.88 180 ILE B C 1
ATOM 4324 O O . ILE B 1 180 ? 4.922 -39.375 -18.875 1 95.88 180 ILE B O 1
ATOM 4328 N N . LYS B 1 181 ? 2.82 -39.75 -19.75 1 95.88 181 LYS B N 1
ATOM 4329 C CA . LYS B 1 181 ? 3.236 -40.906 -20.531 1 95.88 181 LYS B CA 1
ATOM 4330 C C . LYS B 1 181 ? 2.678 -40.844 -21.953 1 95.88 181 LYS B C 1
ATOM 4332 O O . LYS B 1 181 ? 1.566 -40.344 -22.156 1 95.88 181 LYS B O 1
ATOM 4337 N N . LYS B 1 182 ? 3.537 -41.25 -22.828 1 90.81 182 LYS B N 1
ATOM 4338 C CA . LYS B 1 182 ? 3.029 -41.438 -24.188 1 90.81 182 LYS B CA 1
ATOM 4339 C C . LYS B 1 182 ? 2.334 -42.781 -24.344 1 90.81 182 LYS B C 1
ATOM 4341 O O . LYS B 1 182 ? 2.4 -43.625 -23.453 1 90.81 182 LYS B O 1
ATOM 4346 N N . LYS B 1 183 ? 1.592 -42.969 -25.516 1 81.69 183 LYS B N 1
ATOM 4347 C CA . LYS B 1 183 ? 0.851 -44.188 -25.781 1 81.69 183 LYS B CA 1
ATOM 4348 C C . LYS B 1 183 ? 1.744 -45.406 -25.641 1 81.69 183 LYS B C 1
ATOM 4350 O O . LYS B 1 183 ? 1.315 -46.438 -25.094 1 81.69 183 LYS B O 1
ATOM 4355 N N . LYS B 1 184 ? 2.918 -45.406 -26.047 1 79.81 184 LYS B N 1
ATOM 4356 C CA . LYS B 1 184 ? 3.824 -46.531 -26.016 1 79.81 184 LYS B CA 1
ATOM 4357 C C . LYS B 1 184 ? 4.406 -46.75 -24.625 1 79.81 184 LYS B C 1
ATOM 4359 O O . LYS B 1 184 ? 5.184 -47.656 -24.391 1 79.81 184 LYS B O 1
ATOM 4364 N N . GLY B 1 185 ? 4.098 -45.844 -23.703 1 81 185 GLY B N 1
ATOM 4365 C CA . GLY B 1 185 ? 4.496 -46.031 -22.312 1 81 185 GLY B CA 1
ATOM 4366 C C . GLY B 1 185 ? 5.758 -45.281 -21.953 1 81 185 GLY B C 1
ATOM 4367 O O . GLY B 1 185 ? 6.301 -45.469 -20.859 1 81 185 GLY B O 1
ATOM 4368 N N . SER B 1 186 ? 6.375 -44.562 -22.875 1 90.31 186 SER B N 1
ATOM 4369 C CA . SER B 1 186 ? 7.547 -43.75 -22.547 1 90.31 186 SER B CA 1
ATOM 4370 C C . SER B 1 186 ? 7.191 -42.594 -21.609 1 90.31 186 SER B C 1
ATOM 4372 O O . SER B 1 186 ? 6.195 -41.906 -21.812 1 90.31 186 SER B O 1
ATOM 4374 N N . GLU B 1 187 ? 8.008 -42.5 -20.562 1 94.94 187 GLU B N 1
ATOM 4375 C CA . GLU B 1 187 ? 7.785 -41.469 -19.562 1 94.94 187 GLU B CA 1
ATOM 4376 C C . GLU B 1 187 ? 8.359 -40.125 -20.031 1 94.94 187 GLU B C 1
ATOM 4378 O O . GLU B 1 187 ? 9.477 -40.062 -20.547 1 94.94 187 GLU B O 1
ATOM 4383 N N . LEU B 1 188 ? 7.598 -39.031 -19.938 1 96.62 188 LEU B N 1
ATOM 4384 C CA . LEU B 1 188 ? 7.965 -37.688 -20.344 1 96.62 188 LEU B CA 1
ATOM 4385 C C . LEU B 1 188 ? 7.574 -36.688 -19.266 1 96.62 188 LEU B C 1
ATOM 4387 O O . LEU B 1 188 ? 6.914 -37.031 -18.281 1 96.62 188 LEU B O 1
ATOM 4391 N N . TRP B 1 189 ? 8.141 -35.469 -19.438 1 97.25 189 TRP B N 1
ATOM 4392 C CA . TRP B 1 189 ? 7.68 -34.344 -18.625 1 97.25 189 TRP B CA 1
ATOM 4393 C C . TRP B 1 189 ? 6.895 -33.375 -19.484 1 97.25 189 TRP B C 1
ATOM 4395 O O . TRP B 1 189 ? 7.289 -33.062 -20.625 1 97.25 189 TRP B O 1
ATOM 4405 N N . LEU B 1 190 ? 5.801 -32.969 -19 1 98.12 190 LEU B N 1
ATOM 4406 C CA . LEU B 1 190 ? 5.113 -31.797 -19.531 1 98.12 190 LEU B CA 1
ATOM 4407 C C . LEU B 1 190 ? 5.484 -30.531 -18.75 1 98.12 190 LEU B C 1
ATOM 4409 O O . LEU B 1 190 ? 5.422 -30.531 -17.516 1 98.12 190 LEU B O 1
ATOM 4413 N N . GLY B 1 191 ? 6.02 -29.516 -19.422 1 98.44 191 GLY B N 1
ATOM 4414 C CA . GLY B 1 191 ? 6.258 -28.219 -18.812 1 98.44 191 GLY B CA 1
ATOM 4415 C C . GLY B 1 191 ? 5.23 -27.172 -19.219 1 98.44 191 GLY B C 1
ATOM 4416 O O . GLY B 1 191 ? 4.98 -26.953 -20.406 1 98.44 191 GLY B O 1
ATOM 4417 N N . VAL B 1 192 ? 4.586 -26.609 -18.25 1 98.38 192 VAL B N 1
ATOM 4418 C CA . VAL B 1 192 ? 3.629 -25.531 -18.469 1 98.38 192 VAL B CA 1
ATOM 4419 C C . VAL B 1 192 ? 4.188 -24.219 -17.938 1 98.38 192 VAL B C 1
ATOM 4421 O O . VAL B 1 192 ? 4.566 -24.141 -16.766 1 98.38 192 VAL B O 1
ATOM 4424 N N . ASP B 1 193 ? 4.289 -23.172 -18.719 1 98 193 ASP B N 1
ATOM 4425 C CA . ASP B 1 193 ? 4.832 -21.906 -18.25 1 98 193 ASP B CA 1
ATOM 4426 C C . ASP B 1 193 ? 4.148 -20.734 -18.938 1 98 193 ASP B C 1
ATOM 4428 O O . ASP B 1 193 ? 3.062 -20.875 -19.516 1 98 193 ASP B O 1
ATOM 4432 N N . ALA B 1 194 ? 4.688 -19.531 -18.797 1 98.12 194 ALA B N 1
ATOM 4433 C CA . ALA B 1 194 ? 4.074 -18.297 -19.266 1 98.12 194 ALA B CA 1
ATOM 4434 C C . ALA B 1 194 ? 4.027 -18.234 -20.781 1 98.12 194 ALA B C 1
ATOM 4436 O O . ALA B 1 194 ? 3.168 -17.578 -21.359 1 98.12 194 ALA B O 1
ATOM 4437 N N . LEU B 1 195 ? 4.871 -19.078 -21.469 1 97.81 195 LEU B N 1
ATOM 4438 C CA . LEU B 1 195 ? 5.012 -18.938 -22.906 1 97.81 195 LEU B CA 1
ATOM 4439 C C . LEU B 1 195 ? 4.281 -20.062 -23.641 1 97.81 195 LEU B C 1
ATOM 4441 O O . LEU B 1 195 ? 4.004 -19.953 -24.844 1 97.81 195 LEU B O 1
ATOM 4445 N N . GLY B 1 196 ? 4.066 -21.172 -22.953 1 98.31 196 GLY B N 1
ATOM 4446 C CA . GLY B 1 196 ? 3.375 -22.266 -23.609 1 98.31 196 GLY B CA 1
ATOM 4447 C C . GLY B 1 196 ? 3.584 -23.594 -22.938 1 98.31 196 GLY B C 1
ATOM 4448 O O . GLY B 1 196 ? 3.822 -23.656 -21.719 1 98.31 196 GLY B O 1
ATOM 4449 N N . LEU B 1 197 ? 3.344 -24.688 -23.719 1 98.5 197 LEU B N 1
ATOM 4450 C CA . LEU B 1 197 ? 3.537 -26.078 -23.281 1 98.5 197 LEU B CA 1
ATOM 4451 C C . LEU B 1 197 ? 4.773 -26.688 -23.938 1 98.5 197 LEU B C 1
ATOM 4453 O O . LEU B 1 197 ? 5.02 -26.469 -25.125 1 98.5 197 LEU B O 1
ATOM 4457 N N . ASN B 1 198 ? 5.559 -27.344 -23.125 1 98.25 198 ASN B N 1
ATOM 4458 C CA . ASN B 1 198 ? 6.762 -27.984 -23.641 1 98.25 198 ASN B CA 1
ATOM 4459 C C . ASN B 1 198 ? 6.855 -29.438 -23.172 1 98.25 198 ASN B C 1
ATOM 4461 O O . ASN B 1 198 ? 6.488 -29.766 -22.047 1 98.25 198 ASN B O 1
ATOM 4465 N N . ILE B 1 199 ? 7.305 -30.266 -24.031 1 97.5 199 ILE B N 1
ATOM 4466 C CA . ILE B 1 199 ? 7.496 -31.672 -23.734 1 97.5 199 ILE B CA 1
ATOM 4467 C C . ILE B 1 199 ? 8.984 -31.969 -23.547 1 97.5 199 ILE B C 1
ATOM 4469 O O . ILE B 1 199 ? 9.797 -31.625 -24.406 1 97.5 199 ILE B O 1
ATOM 4473 N N . TYR B 1 200 ? 9.266 -32.594 -22.406 1 97.62 200 TYR B N 1
ATOM 4474 C CA . TYR B 1 200 ? 10.648 -32.938 -22.094 1 97.62 200 TYR B CA 1
ATOM 4475 C C . TYR B 1 200 ? 10.836 -34.438 -21.969 1 97.62 200 TYR B C 1
ATOM 4477 O O . TYR B 1 200 ? 9.906 -35.156 -21.594 1 97.62 200 TYR B O 1
ATOM 4485 N N . GLU B 1 201 ? 12.039 -34.844 -22.25 1 96.31 201 GLU B N 1
ATOM 4486 C CA . GLU B 1 201 ? 12.383 -36.219 -21.984 1 96.31 201 GLU B CA 1
ATOM 4487 C C . GLU B 1 201 ? 12.523 -36.469 -20.484 1 96.31 201 GLU B C 1
ATOM 4489 O O . GLU B 1 201 ? 12.758 -35.562 -19.719 1 96.31 201 GLU B O 1
ATOM 4494 N N . GLN B 1 202 ? 12.453 -37.656 -20.109 1 94.31 202 GLN B N 1
ATOM 4495 C CA . GLN B 1 202 ? 12.484 -38.062 -18.703 1 94.31 202 GLN B CA 1
ATOM 4496 C C . GLN B 1 202 ? 13.781 -37.625 -18.031 1 94.31 202 GLN B C 1
ATOM 4498 O O . GLN B 1 202 ? 13.789 -37.219 -16.859 1 94.31 202 GLN B O 1
ATOM 4503 N N . HIS B 1 203 ? 14.836 -37.594 -18.781 1 94.44 203 HIS B N 1
ATOM 4504 C CA . HIS B 1 203 ? 16.141 -37.375 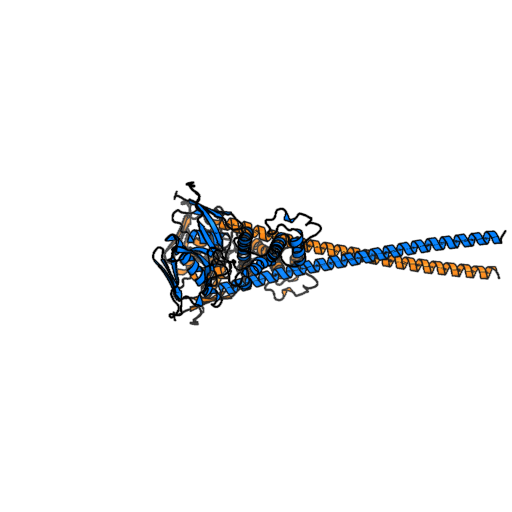-18.156 1 94.44 203 HIS B CA 1
ATOM 4505 C C . HIS B 1 203 ? 16.641 -35.969 -18.484 1 94.44 203 HIS B C 1
ATOM 4507 O O . HIS B 1 203 ? 17.797 -35.625 -18.203 1 94.44 203 HIS B O 1
ATOM 4513 N N . ASP B 1 204 ? 15.805 -35.125 -19.109 1 95.62 204 ASP B N 1
ATOM 4514 C CA . ASP B 1 204 ? 16.234 -33.781 -19.484 1 95.62 204 ASP B CA 1
ATOM 4515 C C . ASP B 1 204 ? 15.086 -32.781 -19.328 1 95.62 204 ASP B C 1
ATOM 4517 O O . ASP B 1 204 ? 14.297 -32.562 -20.25 1 95.62 204 ASP B O 1
ATOM 4521 N N . ARG B 1 205 ? 15.102 -32.031 -18.344 1 95.5 205 ARG B N 1
ATOM 4522 C CA . ARG B 1 205 ? 14.078 -31.016 -18.094 1 95.5 205 ARG B CA 1
ATOM 4523 C C . ARG B 1 205 ? 14.547 -29.656 -18.578 1 95.5 205 ARG B C 1
ATOM 4525 O O . ARG B 1 205 ? 13.828 -28.656 -18.422 1 95.5 205 ARG B O 1
ATOM 4532 N N . LEU B 1 206 ? 15.734 -29.609 -19.094 1 96.38 206 LEU B N 1
ATOM 4533 C CA . LEU B 1 206 ? 16.328 -28.328 -19.484 1 96.38 206 LEU B CA 1
ATOM 4534 C C . LEU B 1 206 ? 15.992 -28 -20.938 1 96.38 206 LEU B C 1
ATOM 4536 O O . LEU B 1 206 ? 15.781 -26.828 -21.281 1 96.38 206 LEU B O 1
ATOM 4540 N N . THR B 1 207 ? 16.016 -29 -21.734 1 96.81 207 THR B N 1
ATOM 4541 C CA . THR B 1 207 ? 15.828 -28.781 -23.156 1 96.81 207 THR B CA 1
ATOM 4542 C C . THR B 1 207 ? 14.555 -29.453 -23.656 1 96.81 207 THR B C 1
ATOM 4544 O O . THR B 1 207 ? 14.492 -30.688 -23.719 1 96.81 207 THR B O 1
ATOM 4547 N N . PRO B 1 208 ? 13.602 -28.656 -24.016 1 97.19 208 PRO B N 1
ATOM 4548 C CA . PRO B 1 208 ? 12.367 -29.266 -24.516 1 97.19 208 PRO B CA 1
ATOM 4549 C C . PRO B 1 208 ? 12.547 -29.969 -25.859 1 97.19 208 PRO B C 1
ATOM 4551 O O . PRO B 1 208 ? 13.273 -29.469 -26.719 1 97.19 208 PRO B O 1
ATOM 4554 N N . LYS B 1 209 ? 11.953 -31.062 -26.062 1 95.69 209 LYS B N 1
ATOM 4555 C CA . LYS B 1 209 ? 11.953 -31.797 -27.328 1 95.69 209 LYS B CA 1
ATOM 4556 C C . LYS B 1 209 ? 10.953 -31.188 -28.312 1 95.69 209 LYS B C 1
ATOM 4558 O O . LYS B 1 209 ? 11.234 -31.078 -29.5 1 95.69 209 LYS B O 1
ATOM 4563 N N . ILE B 1 210 ? 9.789 -30.891 -27.797 1 95.12 210 ILE B N 1
ATOM 4564 C CA . ILE B 1 210 ? 8.719 -30.266 -28.562 1 95.12 210 ILE B CA 1
ATOM 4565 C C . ILE B 1 210 ? 8.102 -29.125 -27.75 1 95.12 210 ILE B C 1
ATOM 4567 O O . ILE B 1 210 ? 7.961 -29.234 -26.531 1 95.12 210 ILE B O 1
ATOM 4571 N N . GLY B 1 211 ? 7.824 -28 -28.453 1 96.5 211 GLY B N 1
ATOM 4572 C CA . GLY B 1 211 ? 7.199 -26.875 -27.797 1 96.5 211 GLY B CA 1
ATOM 4573 C C . GLY B 1 211 ? 5.953 -26.375 -28.5 1 96.5 211 GLY B C 1
ATOM 4574 O O . GLY B 1 211 ? 5.891 -26.391 -29.734 1 96.5 211 GLY B O 1
ATOM 4575 N N . PHE B 1 212 ? 4.973 -25.969 -27.734 1 97.31 212 PHE B N 1
ATOM 4576 C CA . PHE B 1 212 ? 3.736 -25.391 -28.234 1 97.31 212 PHE B CA 1
ATOM 4577 C C . PHE B 1 212 ? 3.496 -24.016 -27.625 1 97.31 212 PHE B C 1
ATOM 4579 O O . PHE B 1 212 ? 2.947 -23.906 -26.516 1 97.31 212 PHE B O 1
ATOM 4586 N N . PRO B 1 213 ? 3.93 -22.984 -28.359 1 97.75 213 PRO B N 1
ATOM 4587 C CA . PRO B 1 213 ? 3.566 -21.656 -27.844 1 97.75 213 PRO B CA 1
ATOM 4588 C C . PRO B 1 213 ? 2.057 -21.453 -27.75 1 97.75 213 PRO B C 1
ATOM 4590 O O . PRO B 1 213 ? 1.3 -22.016 -28.531 1 97.75 213 PRO B O 1
ATOM 4593 N N . TRP B 1 214 ? 1.655 -20.672 -26.781 1 98 214 TRP B N 1
ATOM 4594 C CA . TRP B 1 214 ? 0.231 -20.438 -26.562 1 98 214 TRP B CA 1
ATOM 4595 C C . TRP B 1 214 ? -0.446 -19.953 -27.844 1 98 214 TRP B C 1
ATOM 4597 O O . TRP B 1 214 ? -1.586 -20.328 -28.125 1 98 214 TRP B O 1
ATOM 4607 N N . SER B 1 215 ? 0.241 -19.141 -28.656 1 96 215 SER B N 1
ATOM 4608 C CA . SER B 1 215 ? -0.294 -18.547 -29.875 1 96 215 SER B CA 1
ATOM 4609 C C . SER B 1 215 ? -0.534 -19.609 -30.953 1 96 215 SER B C 1
ATOM 4611 O O . SER B 1 215 ? -1.234 -19.359 -31.938 1 96 215 SER B O 1
ATOM 4613 N N . GLU B 1 216 ? -0.02 -20.844 -30.766 1 96.75 216 GLU B N 1
ATOM 4614 C CA . GLU B 1 216 ? -0.097 -21.891 -31.781 1 96.75 216 GLU B CA 1
ATOM 4615 C C . GLU B 1 216 ? -1.03 -23.016 -31.359 1 96.75 216 GLU B C 1
ATOM 4617 O O . GLU B 1 216 ? -1.125 -24.047 -32.031 1 96.75 216 GLU B O 1
ATOM 4622 N N . ILE B 1 217 ? -1.61 -22.875 -30.25 1 97.38 217 ILE B N 1
ATOM 4623 C CA . ILE B 1 217 ? -2.514 -23.906 -29.75 1 97.38 217 ILE B CA 1
ATOM 4624 C C . ILE B 1 217 ? -3.957 -23.531 -30.062 1 97.38 217 ILE B C 1
ATOM 4626 O O . ILE B 1 217 ? -4.426 -22.453 -29.688 1 97.38 217 ILE B O 1
ATOM 4630 N N . ARG B 1 218 ? -4.602 -24.375 -30.703 1 96.38 218 ARG B N 1
ATOM 4631 C CA . ARG B 1 218 ? -6.008 -24.172 -31.031 1 96.38 218 ARG B CA 1
ATOM 4632 C C . ARG B 1 218 ? -6.902 -24.547 -29.844 1 96.38 218 ARG B C 1
ATOM 4634 O O . ARG B 1 218 ? -7.809 -23.797 -29.484 1 96.38 218 ARG B O 1
ATOM 4641 N N . SER B 1 219 ? -6.652 -25.719 -29.281 1 96.31 219 SER B N 1
ATOM 4642 C CA . SER B 1 219 ? -7.457 -26.172 -28.141 1 96.31 219 SER B CA 1
ATOM 4643 C C . SER B 1 219 ? -6.742 -27.266 -27.359 1 96.31 219 SER B C 1
ATOM 4645 O O . SER B 1 219 ? -5.84 -27.922 -27.875 1 96.31 219 SER B O 1
ATOM 4647 N N . ILE B 1 220 ? -7.105 -27.344 -26.172 1 97.31 220 ILE B N 1
ATOM 4648 C CA . ILE B 1 220 ? -6.652 -28.438 -25.312 1 97.31 220 ILE B CA 1
ATOM 4649 C C . ILE B 1 220 ? -7.855 -29.125 -24.672 1 97.31 220 ILE B C 1
ATOM 4651 O O . ILE B 1 220 ? -8.867 -28.484 -24.391 1 97.31 220 ILE B O 1
ATOM 4655 N N . SER B 1 221 ? -7.82 -30.422 -24.547 1 96.81 221 SER B N 1
ATOM 4656 C CA . SER B 1 221 ? -8.906 -31.188 -23.938 1 96.81 221 SER B CA 1
ATOM 4657 C C . SER B 1 221 ? -8.406 -32.5 -23.344 1 96.81 221 SER B C 1
ATOM 4659 O O . SER B 1 221 ? -7.293 -32.938 -23.641 1 96.81 221 SER B O 1
ATOM 4661 N N . PHE B 1 222 ? -9.172 -33 -22.391 1 96.56 222 PHE B N 1
ATOM 4662 C CA . PHE B 1 222 ? -8.805 -34.281 -21.859 1 96.56 222 PHE B CA 1
ATOM 4663 C C . PHE B 1 222 ? -10.031 -35.188 -21.703 1 96.56 222 PHE B C 1
ATOM 4665 O O . PHE B 1 222 ? -11.156 -34.688 -21.625 1 96.56 222 PHE B O 1
ATOM 4672 N N . ASN B 1 223 ? -9.898 -36.406 -21.891 1 96.31 223 ASN B N 1
ATOM 4673 C CA . ASN B 1 223 ? -10.859 -37.469 -21.609 1 96.31 223 ASN B CA 1
ATOM 4674 C C . ASN B 1 223 ? -10.273 -38.531 -20.672 1 96.31 223 ASN B C 1
ATOM 4676 O O . ASN B 1 223 ? -9.492 -39.375 -21.094 1 96.31 223 ASN B O 1
ATOM 4680 N N . ASP B 1 224 ? -10.734 -38.438 -19.375 1 94.44 224 ASP B N 1
ATOM 4681 C CA . ASP B 1 224 ? -10.164 -39.25 -18.312 1 94.44 224 ASP B CA 1
ATOM 4682 C C . ASP B 1 224 ? -8.648 -39.094 -18.234 1 94.44 224 ASP B C 1
ATOM 4684 O O . ASP B 1 224 ? -8.148 -38 -17.938 1 94.44 224 ASP B O 1
ATOM 4688 N N . LYS B 1 225 ? -7.883 -40.125 -18.688 1 94.88 225 LYS B N 1
ATOM 4689 C CA . LYS B 1 225 ? -6.43 -40.094 -18.547 1 94.88 225 LYS B CA 1
ATOM 4690 C C . LYS B 1 225 ? -5.773 -39.562 -19.828 1 94.88 225 LYS B C 1
ATOM 4692 O O . LYS B 1 225 ? -4.586 -39.219 -19.828 1 94.88 225 LYS B O 1
ATOM 4697 N N . LYS B 1 226 ? -6.539 -39.438 -20.875 1 96.81 226 LYS B N 1
ATOM 4698 C CA . LYS B 1 226 ? -6.02 -39 -22.172 1 96.81 226 LYS B CA 1
ATOM 4699 C C . LYS B 1 226 ? -6.09 -37.5 -22.312 1 96.81 226 LYS B C 1
ATOM 4701 O O . LYS B 1 226 ? -7.141 -36.875 -22.094 1 96.81 226 LYS B O 1
ATOM 4706 N N . PHE B 1 227 ? -5.02 -36.844 -22.625 1 97.69 227 PHE B N 1
ATOM 4707 C CA . PHE B 1 227 ? -4.938 -35.406 -22.844 1 97.69 227 PHE B CA 1
ATOM 4708 C C . PHE B 1 227 ? -4.527 -35.094 -24.281 1 97.69 227 PHE B C 1
ATOM 4710 O O . PHE B 1 227 ? -3.639 -35.75 -24.828 1 97.69 227 PHE B O 1
ATOM 4717 N N . VAL B 1 228 ? -5.18 -34.125 -24.938 1 97.62 228 VAL B N 1
ATOM 4718 C CA . VAL B 1 228 ? -4.949 -33.844 -26.359 1 97.62 228 VAL B CA 1
ATOM 4719 C C . VAL B 1 228 ? -4.641 -32.344 -26.531 1 97.62 228 VAL B C 1
ATOM 4721 O O . VAL B 1 228 ? -5.387 -31.484 -26.062 1 97.62 228 VAL B O 1
ATOM 4724 N N . ILE B 1 229 ? -3.547 -32.031 -27.141 1 97.38 229 ILE B N 1
ATOM 4725 C CA . ILE B 1 229 ? -3.191 -30.672 -27.578 1 97.38 229 ILE B CA 1
ATOM 4726 C C . ILE B 1 229 ? -3.373 -30.547 -29.094 1 97.38 229 ILE B C 1
ATOM 4728 O O . ILE B 1 229 ? -2.74 -31.281 -29.859 1 97.38 229 ILE B O 1
ATOM 4732 N N . LYS B 1 230 ? -4.191 -29.672 -29.484 1 97.19 230 LYS B N 1
ATOM 4733 C CA . LYS B 1 230 ? -4.434 -29.453 -30.906 1 97.19 230 LYS B CA 1
ATOM 4734 C C . LYS B 1 230 ? -3.787 -28.156 -31.391 1 97.19 230 LYS B C 1
ATOM 4736 O O . LYS B 1 230 ? -4.164 -27.078 -30.953 1 97.19 230 LYS B O 1
ATOM 4741 N N . PRO B 1 231 ? -2.881 -28.219 -32.281 1 96.31 231 PRO B N 1
ATOM 4742 C CA . PRO B 1 231 ? -2.26 -27.016 -32.844 1 96.31 231 PRO B CA 1
ATOM 4743 C C . PRO B 1 231 ? -3.197 -26.234 -33.75 1 96.31 231 PRO B C 1
ATOM 4745 O O . PRO B 1 231 ? -4.18 -26.781 -34.25 1 96.31 231 PRO B O 1
ATOM 4748 N N . ILE B 1 232 ? -2.922 -24.984 -33.906 1 96.12 232 ILE B N 1
ATOM 4749 C CA . ILE B 1 232 ? -3.699 -24.141 -34.812 1 96.12 232 ILE B CA 1
ATOM 4750 C C . ILE B 1 232 ? -3.539 -24.641 -36.25 1 96.12 232 ILE B C 1
ATOM 4752 O O . ILE B 1 232 ? -4.508 -24.672 -37.031 1 96.12 232 ILE B O 1
ATOM 4756 N N . ASP B 1 233 ? -2.262 -25 -36.625 1 93.44 233 ASP B N 1
ATOM 4757 C CA . ASP B 1 233 ? -2 -25.562 -37.938 1 93.44 233 ASP B CA 1
ATOM 4758 C C . ASP B 1 233 ? -2.668 -26.922 -38.094 1 93.44 233 ASP B C 1
ATOM 4760 O O . ASP B 1 233 ? -2.215 -27.922 -37.5 1 93.44 233 ASP B O 1
ATOM 4764 N N . LYS B 1 234 ? -3.605 -26.984 -38.906 1 89.81 234 LYS B N 1
ATOM 4765 C CA . LYS B 1 234 ? -4.383 -28.203 -39.062 1 89.81 234 LYS B CA 1
ATOM 4766 C C . LYS B 1 234 ? -3.539 -29.297 -39.719 1 89.81 234 LYS B C 1
ATOM 4768 O O . LYS B 1 234 ? -3.859 -30.484 -39.594 1 89.81 234 LYS B O 1
ATOM 4773 N N . LYS B 1 235 ? -2.48 -28.953 -40.438 1 93 235 LYS B N 1
ATOM 4774 C CA . LYS B 1 235 ? -1.603 -29.938 -41.031 1 93 235 LYS B CA 1
ATOM 4775 C C . LYS B 1 235 ? -0.72 -30.609 -40 1 93 235 LYS B C 1
ATOM 4777 O O . LYS B 1 235 ? -0.188 -31.703 -40.25 1 93 235 LYS B O 1
ATOM 4782 N N . ALA B 1 236 ? -0.591 -29.906 -38.781 1 91.69 236 ALA B N 1
ATOM 4783 C CA . ALA B 1 236 ? 0.221 -30.469 -37.719 1 91.69 236 ALA B CA 1
ATOM 4784 C C . ALA B 1 236 ? -0.567 -31.5 -36.906 1 91.69 236 ALA B C 1
ATOM 4786 O O . ALA B 1 236 ? -1.75 -31.297 -36.625 1 91.69 236 ALA B O 1
ATOM 4787 N N . PRO B 1 237 ? 0.027 -32.656 -36.656 1 92.94 237 PRO B N 1
ATOM 4788 C CA . PRO B 1 237 ? -0.684 -33.688 -35.906 1 92.94 237 PRO B CA 1
ATOM 4789 C C . PRO B 1 237 ? -0.986 -33.25 -34.469 1 92.94 237 PRO B C 1
ATOM 4791 O O . PRO B 1 237 ? -0.205 -32.531 -33.844 1 92.94 237 PRO B O 1
ATOM 4794 N N . ASP B 1 238 ? -2.088 -33.75 -33.906 1 95.19 238 ASP B N 1
ATOM 4795 C CA . ASP B 1 238 ? -2.398 -33.594 -32.469 1 95.19 238 ASP B CA 1
ATOM 4796 C C . ASP B 1 238 ? -1.353 -34.281 -31.609 1 95.19 238 ASP B C 1
ATOM 4798 O O . ASP B 1 238 ? -0.828 -35.312 -31.969 1 95.19 238 ASP B O 1
ATOM 4802 N N . PHE B 1 239 ? -1.055 -33.625 -30.578 1 95.44 239 PHE B N 1
ATOM 4803 C CA . PHE B 1 239 ? -0.179 -34.281 -29.609 1 95.44 239 PHE B CA 1
ATOM 4804 C C . PHE B 1 239 ? -0.988 -34.875 -28.469 1 95.44 239 PHE B C 1
ATOM 4806 O O . PHE B 1 239 ? -1.77 -34.188 -27.812 1 95.44 239 PHE B O 1
ATOM 4813 N N . VAL B 1 240 ? -0.773 -36.156 -28.203 1 96.38 240 VAL B N 1
ATOM 4814 C CA . VAL B 1 240 ? -1.569 -36.875 -27.219 1 96.38 240 VAL B CA 1
ATOM 4815 C C . VAL B 1 240 ? -0.65 -37.5 -26.188 1 96.38 240 VAL B C 1
ATOM 4817 O O . VAL B 1 240 ? 0.397 -38.062 -26.531 1 96.38 240 VAL B O 1
ATOM 4820 N N . PHE B 1 241 ? -1.045 -37.344 -24.953 1 96.69 241 PHE B N 1
ATOM 4821 C CA . PHE B 1 241 ? -0.343 -38.031 -23.875 1 96.69 241 PHE B CA 1
ATOM 4822 C C . PHE B 1 241 ? -1.319 -38.5 -22.812 1 96.69 241 PHE B C 1
ATOM 4824 O O . PHE B 1 241 ? -2.516 -38.219 -22.891 1 96.69 241 PHE B O 1
ATOM 4831 N N . TYR B 1 242 ? -0.828 -39.25 -21.844 1 96.69 242 TYR B N 1
ATOM 4832 C CA . TYR B 1 242 ? -1.674 -39.844 -20.812 1 96.69 242 TYR B CA 1
ATOM 4833 C C . TYR B 1 242 ? -1.141 -39.531 -19.422 1 96.69 242 TYR B C 1
ATOM 4835 O O . TYR B 1 242 ? 0.06 -39.625 -19.172 1 96.69 242 TYR B O 1
ATOM 4843 N N . ALA B 1 243 ? -2.021 -39.062 -18.578 1 95.19 243 ALA B N 1
ATOM 4844 C CA . ALA B 1 243 ? -1.694 -38.844 -17.188 1 95.19 243 ALA B CA 1
ATOM 4845 C C . ALA B 1 243 ? -2.039 -40.062 -16.328 1 95.19 243 ALA B C 1
ATOM 4847 O O . ALA B 1 243 ? -2.902 -40.875 -16.703 1 95.19 243 ALA B O 1
ATOM 4848 N N . PRO B 1 244 ? -1.325 -40.219 -15.242 1 91 244 PRO B N 1
ATOM 4849 C CA . PRO B 1 244 ? -1.584 -41.375 -14.398 1 91 244 PRO B CA 1
ATOM 4850 C C . PRO B 1 244 ? -2.99 -41.375 -13.805 1 91 244 PRO B C 1
ATOM 4852 O O . PRO B 1 244 ? -3.574 -42.438 -13.594 1 91 244 PRO B O 1
ATOM 4855 N N . TRP B 1 245 ? -3.486 -40.219 -13.477 1 93.88 245 TRP B N 1
ATOM 4856 C CA . TRP B 1 245 ? -4.801 -40.062 -12.859 1 93.88 245 TRP B CA 1
ATOM 4857 C C . TRP B 1 245 ? -5.582 -38.938 -13.477 1 93.88 245 TRP B C 1
ATOM 4859 O O . TRP B 1 245 ? -4.988 -37.969 -14.016 1 93.88 245 TRP B O 1
ATOM 4869 N N . LEU B 1 246 ? -6.887 -39.031 -13.312 1 95.5 246 LEU B N 1
ATOM 4870 C CA . LEU B 1 246 ? -7.785 -38 -13.82 1 95.5 246 LEU B CA 1
ATOM 4871 C C . LEU B 1 246 ? -7.492 -36.656 -13.164 1 95.5 246 LEU B C 1
ATOM 4873 O O . LEU B 1 246 ? -7.559 -35.625 -13.812 1 95.5 246 LEU B O 1
ATOM 4877 N N . ARG B 1 247 ? -7.191 -36.625 -11.891 1 94.69 247 ARG B N 1
ATOM 4878 C CA . ARG B 1 247 ? -6.949 -35.406 -11.133 1 94.69 247 ARG B CA 1
ATOM 4879 C C . ARG B 1 247 ? -5.773 -34.625 -11.711 1 94.69 247 ARG B C 1
ATOM 4881 O O . ARG B 1 247 ? -5.75 -33.406 -11.656 1 94.69 247 ARG B O 1
ATOM 4888 N N . ILE B 1 248 ? -4.836 -35.312 -12.266 1 96.25 248 ILE B N 1
ATOM 4889 C CA . ILE B 1 248 ? -3.656 -34.688 -12.836 1 96.25 248 ILE B CA 1
ATOM 4890 C C . ILE B 1 248 ? -4.047 -33.906 -14.094 1 96.25 248 ILE B C 1
ATOM 4892 O O . ILE B 1 248 ? -3.561 -32.781 -14.312 1 96.25 248 ILE B O 1
ATOM 4896 N N . ASN B 1 249 ? -4.898 -34.469 -14.906 1 96.94 249 ASN B N 1
ATOM 4897 C CA . ASN B 1 249 ? -5.367 -33.75 -16.094 1 96.94 249 ASN B CA 1
ATOM 4898 C C . ASN B 1 249 ? -6.156 -32.5 -15.719 1 96.94 249 ASN B C 1
ATOM 4900 O O . ASN B 1 249 ? -6.102 -31.484 -16.438 1 96.94 249 ASN B O 1
ATOM 4904 N N . LYS B 1 250 ? -6.906 -32.594 -14.648 1 95.94 250 LYS B N 1
ATOM 4905 C CA . LYS B 1 250 ? -7.609 -31.422 -14.156 1 95.94 250 LYS B CA 1
ATOM 4906 C C . LYS B 1 250 ? -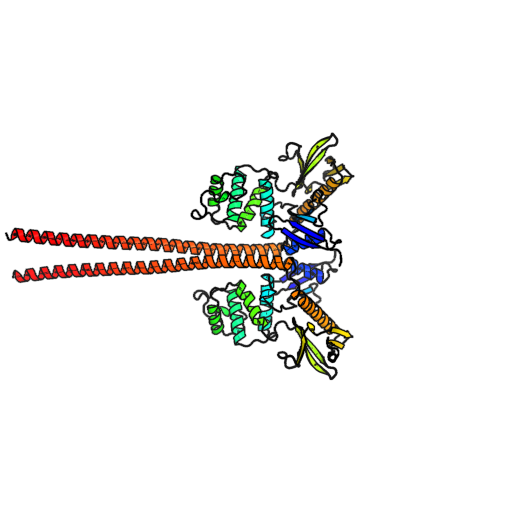6.629 -30.344 -13.742 1 95.94 250 LYS B C 1
ATOM 4908 O O . LYS B 1 250 ? -6.852 -29.156 -14.016 1 95.94 250 LYS B O 1
ATOM 4913 N N . ARG B 1 251 ? -5.605 -30.766 -13.094 1 95.19 251 ARG B N 1
ATOM 4914 C CA . ARG B 1 251 ? -4.566 -29.828 -12.68 1 95.19 251 ARG B CA 1
ATOM 4915 C C . ARG B 1 251 ? -3.875 -29.203 -13.891 1 95.19 251 ARG B C 1
ATOM 4917 O O . ARG B 1 251 ? -3.625 -28 -13.914 1 95.19 251 ARG B O 1
ATOM 4924 N N . ILE B 1 252 ? -3.557 -30.016 -14.883 1 97.44 252 ILE B N 1
ATOM 4925 C CA . ILE B 1 252 ? -2.904 -29.531 -16.094 1 97.44 252 ILE B CA 1
ATOM 4926 C C . ILE B 1 252 ? -3.791 -28.484 -16.766 1 97.44 252 ILE B C 1
ATOM 4928 O O . ILE B 1 252 ? -3.314 -27.422 -17.188 1 97.44 252 ILE B O 1
ATOM 4932 N N . LEU B 1 253 ? -5.043 -28.812 -16.875 1 97.19 253 LEU B N 1
ATOM 4933 C CA . LEU B 1 253 ? -5.977 -27.891 -17.516 1 97.19 253 LEU B CA 1
ATOM 4934 C C . LEU B 1 253 ? -6.027 -26.562 -16.766 1 97.19 253 LEU B C 1
ATOM 4936 O O . LEU B 1 253 ? -6.035 -25.5 -17.375 1 97.19 253 LEU B O 1
ATOM 4940 N N . ALA B 1 254 ? -6.094 -26.641 -15.43 1 95.88 254 ALA B N 1
ATOM 4941 C CA . ALA B 1 254 ? -6.117 -25.438 -14.609 1 95.88 254 ALA B CA 1
ATOM 4942 C C . ALA B 1 254 ? -4.867 -24.594 -14.828 1 95.88 254 ALA B C 1
ATOM 4944 O O . ALA B 1 254 ? -4.949 -23.359 -14.945 1 95.88 254 ALA B O 1
ATOM 4945 N N . LEU B 1 255 ? -3.73 -25.203 -14.867 1 97.38 255 LEU B N 1
ATOM 4946 C CA . LEU B 1 255 ? -2.465 -24.516 -15.109 1 97.38 255 LEU B CA 1
ATOM 4947 C C . LEU B 1 255 ? -2.455 -23.875 -16.484 1 97.38 255 LEU B C 1
ATOM 4949 O O . LEU B 1 255 ? -1.999 -22.734 -16.641 1 97.38 255 LEU B O 1
ATOM 4953 N N . CYS B 1 256 ? -2.957 -24.609 -17.422 1 98.06 256 CYS B N 1
ATOM 4954 C CA . CYS B 1 256 ? -3.006 -24.078 -18.797 1 98.06 256 CYS B CA 1
ATOM 4955 C C . CYS B 1 256 ? -3.916 -22.859 -18.875 1 98.06 256 CYS B C 1
ATOM 4957 O O . CYS B 1 256 ? -3.555 -21.859 -19.484 1 98.06 256 CYS B O 1
ATOM 4959 N N . MET B 1 257 ? -5.074 -22.969 -18.297 1 97.31 257 MET B N 1
ATOM 4960 C CA . MET B 1 257 ? -6.035 -21.875 -18.344 1 97.31 257 MET B CA 1
ATOM 4961 C C . MET B 1 257 ? -5.469 -20.625 -17.672 1 97.31 257 MET B C 1
ATOM 4963 O O . M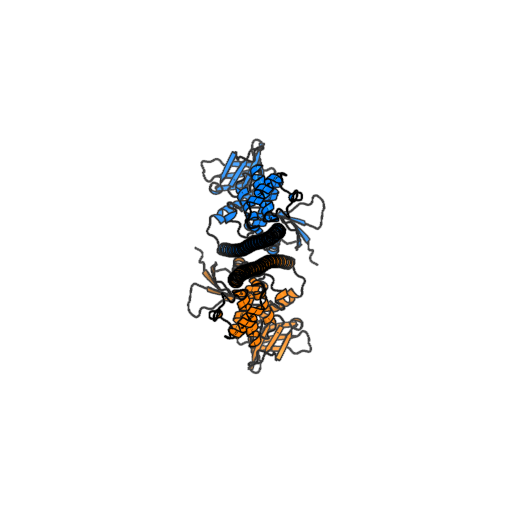ET B 1 257 ? -5.57 -19.531 -18.203 1 97.31 257 MET B O 1
ATOM 4967 N N . GLY B 1 258 ? -4.879 -20.812 -16.516 1 97 258 GLY B N 1
ATOM 4968 C CA . GLY B 1 258 ? -4.297 -19.688 -15.797 1 97 258 GLY B CA 1
ATOM 4969 C C . GLY B 1 258 ? -3.176 -19.016 -16.562 1 97 258 GLY B C 1
ATOM 4970 O O . GLY B 1 258 ? -3.16 -17.797 -16.688 1 97 258 GLY B O 1
ATOM 4971 N N . ASN B 1 259 ? -2.236 -19.797 -17.078 1 98.25 259 ASN B N 1
ATOM 4972 C CA . ASN B 1 259 ? -1.119 -19.234 -17.828 1 98.25 259 ASN B CA 1
ATOM 4973 C C . ASN B 1 259 ? -1.591 -18.562 -19.109 1 98.25 259 ASN B C 1
ATOM 4975 O O . ASN B 1 259 ? -1.102 -17.5 -19.484 1 98.25 259 ASN B O 1
ATOM 4979 N N . HIS B 1 260 ? -2.52 -19.156 -19.766 1 97.31 260 HIS B N 1
ATOM 4980 C CA . HIS B 1 260 ? -3.029 -18.594 -21.016 1 97.31 260 HIS B CA 1
ATOM 4981 C C . HIS B 1 260 ? -3.766 -17.281 -20.766 1 97.31 260 HIS B C 1
ATOM 4983 O O . HIS B 1 260 ? -3.643 -16.344 -21.547 1 97.31 260 HIS B O 1
ATOM 4989 N N . GLU B 1 261 ? -4.559 -17.297 -19.734 1 96.62 261 GLU B N 1
ATOM 4990 C CA . GLU B 1 261 ? -5.25 -16.062 -19.391 1 96.62 261 GLU B CA 1
ATOM 4991 C C . GLU B 1 261 ? -4.262 -14.922 -19.156 1 96.62 261 GLU B C 1
ATOM 4993 O O . GLU B 1 261 ? -4.469 -13.805 -19.641 1 96.62 261 GLU B O 1
ATOM 4998 N N . LEU B 1 262 ? -3.266 -15.195 -18.406 1 97.12 262 LEU B N 1
ATOM 4999 C CA . LEU B 1 262 ? -2.244 -14.188 -18.156 1 97.12 262 LEU B CA 1
ATOM 5000 C C . LEU B 1 262 ? -1.516 -13.82 -19.438 1 97.12 262 LEU B C 1
ATOM 5002 O O . LEU B 1 262 ? -1.167 -12.656 -19.641 1 97.12 262 LEU B O 1
ATOM 5006 N N . TYR B 1 263 ? -1.266 -14.797 -20.281 1 97.44 263 TYR B N 1
ATOM 5007 C CA . TYR B 1 263 ? -0.652 -14.578 -21.578 1 97.44 263 TYR B CA 1
ATOM 5008 C C . TYR B 1 263 ? -1.469 -13.602 -22.406 1 97.44 263 TYR B C 1
ATOM 5010 O O . TYR B 1 263 ? -0.915 -12.688 -23.031 1 97.44 263 TYR B O 1
ATOM 5018 N N . MET B 1 264 ? -2.746 -13.734 -22.359 1 96.12 264 MET B N 1
ATOM 5019 C CA . MET B 1 264 ? -3.637 -12.852 -23.109 1 96.12 264 MET B CA 1
ATOM 5020 C C . MET B 1 264 ? -3.707 -11.469 -22.469 1 96.12 264 MET B C 1
ATOM 5022 O O . MET B 1 264 ? -3.729 -10.461 -23.172 1 96.12 264 MET B O 1
ATOM 5026 N N . ARG B 1 265 ? -3.742 -11.445 -21.203 1 94.38 265 ARG B N 1
ATOM 5027 C CA . ARG B 1 265 ? -3.875 -10.195 -20.469 1 94.38 265 ARG B CA 1
ATOM 5028 C C . ARG B 1 265 ? -2.68 -9.281 -20.719 1 94.38 265 ARG B C 1
ATOM 5030 O O . ARG B 1 265 ? -2.838 -8.07 -20.859 1 94.38 265 ARG B O 1
ATOM 5037 N N . ARG B 1 266 ? -1.481 -9.781 -20.688 1 94.88 266 ARG B N 1
ATOM 5038 C CA . ARG B 1 266 ? -0.283 -8.961 -20.812 1 94.88 266 ARG B CA 1
ATOM 5039 C C . ARG B 1 266 ? -0.121 -8.438 -22.234 1 94.88 266 ARG B C 1
ATOM 5041 O O . ARG B 1 266 ? 0.677 -7.531 -22.484 1 94.88 266 ARG B O 1
ATOM 5048 N N . ARG B 1 267 ? -0.888 -8.93 -23.141 1 95.44 267 ARG B N 1
ATOM 5049 C CA . ARG B 1 267 ? -0.818 -8.477 -24.531 1 95.44 267 ARG B CA 1
ATOM 5050 C C . ARG B 1 267 ? -1.939 -7.488 -24.844 1 95.44 267 ARG B C 1
ATOM 5052 O O . ARG B 1 267 ? -2.074 -7.031 -25.984 1 95.44 267 ARG B O 1
ATOM 5059 N N . LYS B 1 268 ? -2.736 -7.172 -23.922 1 94.94 268 LYS B N 1
ATOM 5060 C CA . LYS B 1 268 ? -3.742 -6.117 -23.984 1 94.94 268 LYS B CA 1
ATOM 5061 C C . LYS B 1 268 ? -3.256 -4.852 -23.281 1 94.94 268 LYS B C 1
ATOM 5063 O O . LYS B 1 268 ? -2.332 -4.902 -22.469 1 94.94 268 LYS B O 1
ATOM 5068 N N . PRO B 1 269 ? -3.928 -3.693 -23.641 1 93.88 269 PRO B N 1
ATOM 5069 C CA . PRO B 1 269 ? -3.555 -2.467 -22.938 1 93.88 269 PRO B CA 1
ATOM 5070 C C . PRO B 1 269 ? -3.846 -2.539 -21.438 1 93.88 269 PRO B C 1
ATOM 5072 O O . PRO B 1 269 ? -4.812 -3.186 -21.031 1 93.88 269 PRO B O 1
ATOM 5075 N N . ASP B 1 270 ? -3.078 -1.835 -20.703 1 93.56 270 ASP B N 1
ATOM 5076 C CA . ASP B 1 270 ? -3.234 -1.824 -19.25 1 93.56 270 ASP B CA 1
ATOM 5077 C C . ASP B 1 270 ? -4.586 -1.236 -18.859 1 93.56 270 ASP B C 1
ATOM 5079 O O . ASP B 1 270 ? -5.039 -0.254 -19.438 1 93.56 270 ASP B O 1
ATOM 5083 N N . THR B 1 271 ? -5.25 -1.904 -17.938 1 92.44 271 THR B N 1
ATOM 5084 C CA . THR B 1 271 ? -6.461 -1.345 -17.344 1 92.44 271 THR B CA 1
ATOM 5085 C C . THR B 1 271 ? -6.137 -0.085 -16.547 1 92.44 271 THR B C 1
ATOM 5087 O O . THR B 1 271 ? -4.969 0.187 -16.25 1 92.44 271 THR B O 1
ATOM 5090 N N . ILE B 1 272 ? -7.074 0.707 -16.141 1 90.94 272 ILE B N 1
ATOM 5091 C CA . ILE B 1 272 ? -6.887 1.92 -15.352 1 90.94 272 ILE B CA 1
ATOM 5092 C C . ILE B 1 272 ? -6.258 1.568 -14.008 1 90.94 272 ILE B C 1
ATOM 5094 O O . ILE B 1 272 ? -5.445 2.328 -13.477 1 90.94 272 ILE B O 1
ATOM 5098 N N . GLU B 1 273 ? -6.688 0.447 -13.523 1 92.31 273 GLU B N 1
ATOM 5099 C CA . GLU B 1 273 ? -6.141 -0.009 -12.25 1 92.31 273 GLU B CA 1
ATOM 5100 C C . GLU B 1 273 ? -4.633 -0.227 -12.336 1 92.31 273 GLU B C 1
ATOM 5102 O O . GLU B 1 273 ? -3.879 0.241 -11.484 1 92.31 273 GLU B O 1
ATOM 5107 N N . VAL B 1 274 ? -4.246 -0.913 -13.328 1 94.75 274 VAL B N 1
ATOM 5108 C CA . VAL B 1 274 ? -2.832 -1.21 -13.523 1 94.75 274 VAL B CA 1
ATOM 5109 C C . VAL B 1 274 ? -2.07 0.079 -13.828 1 94.75 274 VAL B C 1
ATOM 5111 O O . VAL B 1 274 ? -0.949 0.271 -13.352 1 94.75 274 VAL B O 1
ATOM 5114 N N . GLN B 1 275 ? -2.645 0.958 -14.578 1 94.12 275 GLN B N 1
ATOM 5115 C CA . GLN B 1 275 ? -2.025 2.244 -14.875 1 94.12 275 GLN B CA 1
ATOM 5116 C C . GLN B 1 275 ? -1.78 3.049 -13.602 1 94.12 275 GLN B C 1
ATOM 5118 O O . GLN B 1 275 ? -0.698 3.609 -13.414 1 94.12 275 GLN B O 1
ATOM 5123 N N . GLN B 1 276 ? -2.826 3.068 -12.82 1 93.69 276 GLN B N 1
ATOM 5124 C CA . GLN B 1 276 ? -2.701 3.791 -11.562 1 93.69 276 GLN B CA 1
ATOM 5125 C C . GLN B 1 276 ? -1.656 3.145 -10.656 1 93.69 276 GLN B C 1
ATOM 5127 O O . GLN B 1 276 ? -0.9 3.842 -9.977 1 93.69 276 GLN B O 1
ATOM 5132 N N . MET B 1 277 ? -1.635 1.87 -10.625 1 94.94 277 MET B N 1
ATOM 5133 C CA . MET B 1 277 ? -0.66 1.15 -9.812 1 94.94 277 MET B CA 1
ATOM 5134 C C . MET B 1 277 ? 0.762 1.446 -10.281 1 94.94 277 MET B C 1
ATOM 5136 O O . MET B 1 277 ? 1.658 1.649 -9.461 1 94.94 277 MET B O 1
ATOM 5140 N N . LYS B 1 278 ? 0.957 1.437 -11.539 1 96.31 278 LYS B N 1
ATOM 5141 C CA . LYS B 1 278 ? 2.273 1.733 -12.094 1 96.31 278 LYS B CA 1
ATOM 5142 C C . LYS B 1 278 ? 2.686 3.17 -11.789 1 96.31 278 LYS B C 1
ATOM 5144 O O . LYS B 1 278 ? 3.85 3.436 -11.477 1 96.31 278 LYS B O 1
ATOM 5149 N N . ALA B 1 279 ? 1.76 4.078 -11.898 1 94.56 279 ALA B N 1
ATOM 5150 C CA . ALA B 1 279 ? 2.047 5.48 -11.594 1 94.56 279 ALA B CA 1
ATOM 5151 C C . ALA B 1 279 ? 2.439 5.652 -10.125 1 94.56 279 ALA B C 1
ATOM 5153 O O . ALA B 1 279 ? 3.41 6.344 -9.812 1 94.56 279 ALA B O 1
ATOM 5154 N N . GLN B 1 280 ? 1.671 5.023 -9.297 1 93 280 GLN B N 1
ATOM 5155 C CA . GLN B 1 280 ? 1.961 5.094 -7.867 1 93 280 GLN B CA 1
ATOM 5156 C C . GLN B 1 280 ? 3.326 4.488 -7.551 1 93 280 GLN B C 1
ATOM 5158 O O . GLN B 1 280 ? 4.086 5.043 -6.754 1 93 280 GLN B O 1
ATOM 5163 N N . ALA B 1 281 ? 3.609 3.402 -8.117 1 95 281 ALA B N 1
ATOM 5164 C CA . ALA B 1 281 ? 4.891 2.734 -7.891 1 95 281 ALA B CA 1
ATOM 5165 C C . ALA B 1 281 ? 6.051 3.594 -8.383 1 95 281 ALA B C 1
ATOM 5167 O O . ALA B 1 281 ? 7.109 3.637 -7.75 1 95 281 ALA B O 1
ATOM 5168 N N . ARG B 1 282 ? 5.867 4.211 -9.453 1 95.06 282 ARG B N 1
ATOM 5169 C CA . ARG B 1 282 ? 6.898 5.094 -9.992 1 95.06 282 ARG B CA 1
ATOM 5170 C C . ARG B 1 282 ? 7.16 6.266 -9.055 1 95.06 282 ARG B C 1
ATOM 5172 O O . ARG B 1 282 ? 8.312 6.652 -8.844 1 95.06 282 ARG B O 1
ATOM 5179 N N . GLU B 1 283 ? 6.09 6.762 -8.57 1 93 283 GLU B N 1
ATOM 5180 C CA . GLU B 1 283 ? 6.219 7.875 -7.641 1 93 283 GLU B CA 1
ATOM 5181 C C . GLU B 1 283 ? 6.949 7.449 -6.371 1 93 283 GLU B C 1
ATOM 5183 O O . GLU B 1 283 ? 7.82 8.172 -5.875 1 93 283 GLU B O 1
ATOM 5188 N N . GLU B 1 284 ? 6.574 6.344 -5.906 1 92 284 GLU B N 1
ATOM 5189 C CA . GLU B 1 284 ? 7.211 5.836 -4.695 1 92 284 GLU B CA 1
ATOM 5190 C C . GLU B 1 284 ? 8.695 5.555 -4.922 1 92 284 GLU B C 1
ATOM 5192 O O . GLU B 1 284 ? 9.523 5.848 -4.062 1 92 284 GLU B O 1
ATOM 5197 N N . LYS B 1 285 ? 8.961 5 -5.992 1 92.19 285 LYS B N 1
ATOM 5198 C CA . LYS B 1 285 ? 10.352 4.715 -6.328 1 92.19 285 LYS B CA 1
ATOM 5199 C C . LYS B 1 285 ? 11.164 6 -6.457 1 92.19 285 LYS B C 1
ATOM 5201 O O . LYS B 1 285 ? 12.305 6.066 -6.004 1 92.19 285 LYS B O 1
ATOM 5206 N N . HIS B 1 286 ? 10.586 6.938 -7.078 1 93.12 286 HIS B N 1
ATOM 5207 C CA . HIS B 1 286 ? 11.258 8.227 -7.234 1 93.12 286 HIS B CA 1
ATOM 5208 C C . HIS B 1 286 ? 11.531 8.875 -5.879 1 93.12 286 HIS B C 1
ATOM 5210 O O . HIS B 1 286 ? 12.617 9.406 -5.652 1 93.12 286 HIS B O 1
ATOM 5216 N N . GLN B 1 287 ? 10.578 8.82 -5.086 1 90.56 287 GLN B N 1
ATOM 5217 C CA . GLN B 1 287 ? 10.734 9.383 -3.748 1 90.56 287 GLN B CA 1
ATOM 5218 C C . GLN B 1 287 ? 11.859 8.688 -2.988 1 90.56 287 GLN B C 1
ATOM 5220 O O . GLN B 1 287 ? 12.68 9.352 -2.342 1 90.56 287 GLN B O 1
ATOM 5225 N N . LYS B 1 288 ? 11.93 7.445 -3.066 1 90.94 288 LYS B N 1
ATOM 5226 C CA . LYS B 1 288 ? 12.969 6.68 -2.387 1 90.94 288 LYS B CA 1
ATOM 5227 C C . LYS B 1 288 ? 14.344 7 -2.959 1 90.94 288 LYS B C 1
ATOM 5229 O O . LYS B 1 288 ? 15.32 7.121 -2.213 1 90.94 288 LYS B O 1
ATOM 5234 N N . GLN B 1 289 ? 14.383 7.145 -4.23 1 90.75 289 GLN B N 1
ATOM 5235 C CA . GLN B 1 289 ? 15.648 7.484 -4.883 1 90.75 289 GLN B CA 1
ATOM 5236 C C . GLN B 1 289 ? 16.125 8.867 -4.457 1 90.75 289 GLN B C 1
ATOM 5238 O O . GLN B 1 289 ? 17.328 9.07 -4.234 1 90.75 289 GLN B O 1
ATOM 5243 N N . MET B 1 290 ? 15.211 9.711 -4.375 1 90.81 290 MET B N 1
ATOM 5244 C CA . MET B 1 290 ? 15.562 11.062 -3.961 1 90.81 290 MET B CA 1
ATOM 5245 C C . MET B 1 290 ? 16.078 11.078 -2.523 1 90.81 290 MET B C 1
ATOM 5247 O O . MET B 1 290 ? 17.047 11.773 -2.213 1 90.81 290 MET B O 1
ATOM 5251 N N . GLU B 1 291 ? 15.422 10.383 -1.766 1 89 291 GLU B N 1
ATOM 5252 C CA . GLU B 1 291 ? 15.836 10.305 -0.368 1 89 291 GLU B CA 1
ATOM 5253 C C . GLU B 1 291 ? 17.219 9.68 -0.239 1 89 291 GLU B C 1
ATOM 5255 O O . GLU B 1 291 ? 18.047 10.148 0.542 1 89 291 GLU B O 1
ATOM 5260 N N . HIS B 1 292 ? 17.391 8.664 -0.937 1 89.31 292 HIS B N 1
ATOM 5261 C CA . HIS B 1 292 ? 18.688 8 -0.934 1 89.31 292 HIS B CA 1
ATOM 5262 C C . HIS B 1 292 ? 19.781 8.93 -1.454 1 89.31 292 HIS B C 1
ATOM 5264 O O . HIS B 1 292 ? 20.891 8.961 -0.908 1 89.31 292 HIS B O 1
ATOM 5270 N N . ALA B 1 293 ? 19.453 9.672 -2.441 1 90.75 293 ALA B N 1
ATOM 5271 C CA . ALA B 1 293 ? 20.406 10.617 -3.012 1 90.75 293 ALA B CA 1
ATOM 5272 C C . ALA B 1 293 ? 20.766 11.711 -2.008 1 90.75 293 ALA B C 1
ATOM 5274 O O . ALA B 1 293 ? 21.922 12.125 -1.918 1 90.75 293 ALA B O 1
ATOM 5275 N N . MET B 1 294 ? 19.766 12.117 -1.377 1 90 294 MET B N 1
ATOM 5276 C CA . MET B 1 294 ? 20 13.133 -0.353 1 90 294 MET B CA 1
ATOM 5277 C C . MET B 1 294 ? 20.922 12.609 0.738 1 90 294 MET B C 1
ATOM 5279 O O . MET B 1 294 ? 21.828 13.32 1.191 1 90 294 MET B O 1
ATOM 5283 N N . LEU B 1 295 ? 20.719 11.461 1.174 1 90.12 295 LEU B N 1
ATOM 5284 C CA . LEU B 1 295 ? 21.547 10.836 2.199 1 90.12 295 LEU B CA 1
ATOM 5285 C C . LEU B 1 295 ? 22.984 10.664 1.709 1 90.12 295 LEU B C 1
ATOM 5287 O O . LEU B 1 295 ? 23.938 10.953 2.443 1 90.12 295 LEU B O 1
ATOM 5291 N N . GLU B 1 296 ? 23.078 10.211 0.525 1 89.12 296 GLU B N 1
ATOM 5292 C CA . GLU B 1 296 ? 24.406 10.016 -0.052 1 89.12 296 GLU B CA 1
ATOM 5293 C C . GLU B 1 296 ? 25.141 11.344 -0.197 1 89.12 296 GLU B C 1
ATOM 5295 O O . GLU B 1 296 ? 26.359 11.406 0.003 1 89.12 296 GLU B O 1
ATOM 5300 N N . ASN B 1 297 ? 24.422 12.289 -0.559 1 91.44 297 ASN B N 1
ATOM 5301 C CA . ASN B 1 297 ? 25 13.625 -0.683 1 91.44 297 ASN B CA 1
ATOM 5302 C C . ASN B 1 297 ? 25.5 14.141 0.663 1 91.44 297 ASN B C 1
ATOM 5304 O O . ASN B 1 297 ? 26.594 14.711 0.747 1 91.44 297 ASN B O 1
ATOM 5308 N N . GLU B 1 298 ? 24.703 13.945 1.605 1 91.44 298 GLU B N 1
ATOM 5309 C CA . GLU B 1 298 ? 25.094 14.367 2.943 1 91.44 298 GLU B CA 1
ATOM 5310 C C . GLU B 1 298 ? 26.344 13.609 3.416 1 91.44 298 GLU B C 1
ATOM 5312 O O . GLU B 1 298 ? 27.219 14.188 4.062 1 91.44 298 GLU B O 1
ATOM 5317 N N . LYS B 1 299 ? 26.422 12.414 3.143 1 89.75 299 LYS B N 1
ATOM 5318 C CA . LYS B 1 299 ? 27.594 11.602 3.498 1 89.75 299 LYS B CA 1
ATOM 5319 C C . LYS B 1 299 ? 28.844 12.086 2.779 1 89.75 299 LYS B C 1
ATOM 5321 O O . LYS B 1 299 ? 29.906 12.18 3.381 1 89.75 299 LYS B O 1
ATOM 5326 N N . LYS B 1 300 ? 28.656 12.391 1.58 1 91.75 300 LYS B N 1
ATOM 5327 C CA . LYS B 1 300 ? 29.781 12.891 0.798 1 91.75 300 LYS B CA 1
ATOM 5328 C C . LYS B 1 300 ? 30.281 14.227 1.347 1 91.75 300 LYS B C 1
ATOM 5330 O O . LYS B 1 300 ? 31.484 14.445 1.447 1 91.75 300 LYS B O 1
ATOM 5335 N N . LYS B 1 301 ? 29.391 15.031 1.613 1 91.88 301 LYS B N 1
ATOM 5336 C CA . LYS B 1 301 ? 29.75 16.328 2.182 1 91.88 301 LYS B CA 1
ATOM 5337 C C . LYS B 1 301 ? 30.469 16.156 3.516 1 91.88 301 LYS B C 1
ATOM 5339 O O . LYS B 1 301 ? 31.422 16.875 3.805 1 91.88 301 LYS B O 1
ATOM 5344 N N . ARG B 1 302 ? 29.969 15.25 4.281 1 91.94 302 ARG B N 1
ATOM 5345 C CA . ARG B 1 302 ? 30.609 14.961 5.559 1 91.94 302 ARG B CA 1
ATOM 5346 C C . ARG B 1 302 ? 32.031 14.43 5.355 1 91.94 302 ARG B C 1
ATOM 5348 O O . ARG B 1 302 ? 32.969 14.883 6.012 1 91.94 302 ARG B O 1
ATOM 5355 N N . GLU B 1 303 ? 32.094 13.516 4.484 1 91.56 303 GLU B N 1
ATOM 5356 C CA . GLU B 1 303 ? 33.406 12.938 4.199 1 91.56 303 GLU B CA 1
ATOM 5357 C C . GLU B 1 303 ? 34.375 14 3.682 1 91.56 303 GLU B C 1
ATOM 5359 O O . GLU B 1 303 ? 35.562 14 4.047 1 91.56 303 GLU B O 1
ATOM 5364 N N . MET B 1 304 ? 33.875 14.828 2.861 1 92.56 304 MET B N 1
ATOM 5365 C CA . MET B 1 304 ? 34.688 15.906 2.328 1 92.56 304 MET B CA 1
ATOM 5366 C C . MET B 1 304 ? 35.125 16.859 3.436 1 92.56 304 MET B C 1
ATOM 5368 O O . MET B 1 304 ? 36.281 17.297 3.477 1 92.56 304 MET B O 1
ATOM 5372 N N . ALA B 1 305 ? 34.219 17.203 4.266 1 91.38 305 ALA B N 1
ATOM 5373 C CA . ALA B 1 305 ? 34.531 18.094 5.387 1 91.38 305 ALA B CA 1
ATOM 5374 C C . ALA B 1 305 ? 35.531 17.469 6.324 1 91.38 305 ALA B C 1
ATOM 5376 O O . ALA B 1 305 ? 36.438 18.156 6.84 1 91.38 305 ALA B O 1
ATOM 5377 N N . GLU B 1 306 ? 35.375 16.203 6.551 1 91.62 306 GLU B N 1
ATOM 5378 C CA . GLU B 1 306 ? 36.312 15.484 7.402 1 91.62 306 GLU B CA 1
ATOM 5379 C C . GLU B 1 306 ? 37.719 15.438 6.781 1 91.62 306 GLU B C 1
ATOM 5381 O O . GLU B 1 306 ? 38.719 15.602 7.48 1 91.62 306 GLU B O 1
ATOM 5386 N N . LYS B 1 307 ? 37.781 15.25 5.496 1 92.44 307 LYS B N 1
ATOM 5387 C CA . LYS B 1 307 ? 39.062 15.234 4.801 1 92.44 307 LYS B CA 1
ATOM 5388 C C . LYS B 1 307 ? 39.719 16.609 4.836 1 92.44 307 LYS B C 1
ATOM 5390 O O . LYS B 1 307 ? 40.938 16.719 5.02 1 92.44 307 LYS B O 1
ATOM 5395 N N . GLU B 1 308 ? 38.906 17.562 4.605 1 91.69 308 GLU B N 1
ATOM 5396 C CA . GLU B 1 308 ? 39.438 18.938 4.652 1 91.69 308 GLU B CA 1
ATOM 5397 C C . GLU B 1 308 ? 39.938 19.281 6.047 1 91.69 308 GLU B C 1
ATOM 5399 O O . GLU B 1 308 ? 40.969 19.969 6.191 1 91.69 308 GLU B O 1
ATOM 5404 N N . LYS B 1 309 ? 39.219 18.891 7.043 1 90.19 309 LYS B N 1
ATOM 5405 C CA . LYS B 1 309 ? 39.656 19.078 8.422 1 90.19 309 LYS B CA 1
ATOM 5406 C C . LYS B 1 309 ? 41 18.391 8.688 1 90.19 309 LYS B C 1
ATOM 5408 O O . LYS B 1 309 ? 41.906 18.984 9.297 1 90.19 309 LYS B O 1
ATOM 5413 N N . GLU B 1 310 ? 41.125 17.203 8.258 1 91.31 310 GLU B N 1
ATOM 5414 C CA . GLU B 1 310 ? 42.344 16.453 8.438 1 91.31 310 GLU B CA 1
ATOM 5415 C C . GLU B 1 310 ? 43.531 17.141 7.738 1 91.31 310 GLU B C 1
ATOM 5417 O O . GLU B 1 310 ? 44.625 17.188 8.273 1 91.31 310 GLU B O 1
ATOM 5422 N N . LYS B 1 311 ? 43.281 17.656 6.582 1 91.5 311 LYS B N 1
ATOM 5423 C CA . LYS B 1 311 ? 44.312 18.359 5.84 1 91.5 311 LYS B CA 1
ATOM 5424 C C . LYS B 1 311 ? 44.75 19.625 6.578 1 91.5 311 LYS B C 1
ATOM 5426 O O . LYS B 1 311 ? 45.938 19.891 6.695 1 91.5 311 LYS B O 1
ATOM 5431 N N . THR B 1 312 ? 43.781 20.375 7.008 1 90.62 312 THR B N 1
ATOM 5432 C CA . THR B 1 312 ? 44.062 21.609 7.715 1 90.62 312 THR B CA 1
ATOM 5433 C C . THR B 1 312 ? 44.812 21.328 9.008 1 90.62 312 THR B C 1
ATOM 5435 O O . THR B 1 312 ? 45.719 22.094 9.383 1 90.62 312 THR B O 1
ATOM 5438 N N . GLU B 1 313 ? 44.406 20.312 9.711 1 90.81 313 GLU B N 1
ATOM 5439 C CA . GLU B 1 313 ? 45.094 19.922 10.945 1 90.81 313 GLU B CA 1
ATOM 5440 C C . GLU B 1 313 ? 46.531 19.531 10.672 1 90.81 313 GLU B C 1
ATOM 5442 O O . GLU B 1 313 ? 47.438 19.859 11.461 1 90.81 313 GLU B O 1
ATOM 5447 N N . ARG B 1 314 ? 46.844 18.922 9.609 1 91.31 314 ARG B N 1
ATOM 5448 C CA . ARG B 1 314 ? 48.188 18.547 9.242 1 91.31 314 ARG B CA 1
ATOM 5449 C C . ARG B 1 314 ? 49.031 19.781 8.898 1 91.31 314 ARG B C 1
ATOM 5451 O O . ARG B 1 314 ? 50.219 19.844 9.266 1 91.31 314 ARG B O 1
ATOM 5458 N N . GLU B 1 315 ? 48.344 20.594 8.188 1 90.12 315 GLU B N 1
ATOM 5459 C CA . GLU B 1 315 ? 49.062 21.844 7.844 1 90.12 315 GLU B CA 1
ATOM 5460 C C . GLU B 1 315 ? 49.438 22.625 9.094 1 90.12 315 GLU B C 1
ATOM 5462 O O . GLU B 1 315 ? 50.531 23.172 9.172 1 90.12 315 GLU B O 1
ATOM 5467 N N . LYS B 1 316 ? 48.594 22.719 10.055 1 88 316 LYS B N 1
ATOM 5468 C CA . LYS B 1 316 ? 48.844 23.391 11.328 1 88 316 LYS B CA 1
ATOM 5469 C C . LYS B 1 316 ? 50 22.719 12.07 1 88 316 LYS B C 1
ATOM 5471 O O . LYS B 1 316 ? 50.875 23.406 12.609 1 88 316 LYS B O 1
ATOM 5476 N N . GLU B 1 317 ? 49.938 21.469 12.07 1 89.31 317 GLU B N 1
ATOM 5477 C CA . GLU B 1 317 ? 51 20.719 12.742 1 89.31 317 GLU B CA 1
ATOM 5478 C C . GLU B 1 317 ? 52.344 20.969 12.078 1 89.31 317 GLU B C 1
ATOM 5480 O O . GLU B 1 317 ? 53.375 21.094 12.766 1 89.31 317 GLU B O 1
ATOM 5485 N N . LEU B 1 318 ? 52.344 21.062 10.805 1 89.12 318 LEU B N 1
ATOM 5486 C CA . LEU B 1 318 ? 53.562 21.328 10.07 1 89.12 318 LEU B CA 1
ATOM 5487 C C . LEU B 1 318 ? 54.094 22.734 10.367 1 89.12 318 LEU B C 1
ATOM 5489 O O . LEU B 1 318 ? 55.281 22.938 10.531 1 89.12 318 LEU B O 1
ATOM 5493 N N . MET B 1 319 ? 53.219 23.625 10.406 1 86.62 319 MET B N 1
ATOM 5494 C CA . MET B 1 319 ? 53.594 25.016 10.695 1 86.62 319 MET B CA 1
ATOM 5495 C C . MET B 1 319 ? 54.156 25.125 12.102 1 86.62 319 MET B C 1
ATOM 5497 O O . MET B 1 319 ? 55.125 25.875 12.32 1 86.62 319 MET B O 1
ATOM 5501 N N . GLU B 1 320 ? 53.594 24.469 13.031 1 87.12 320 GLU B N 1
ATOM 5502 C CA . GLU B 1 320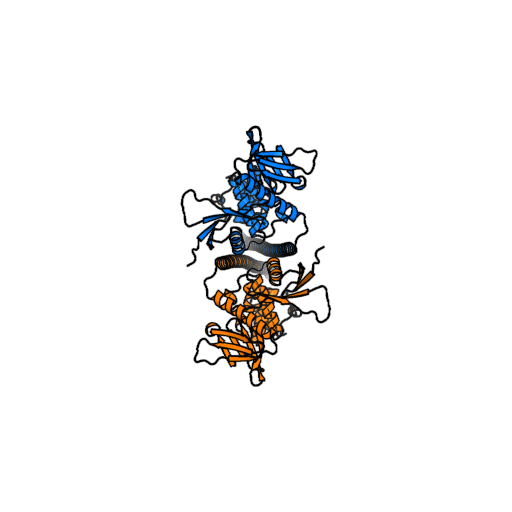 ? 54.125 24.469 14.406 1 87.12 320 GLU B CA 1
ATOM 5503 C C . GLU B 1 320 ? 55.5 23.859 14.477 1 87.12 320 GLU B C 1
ATOM 5505 O O . GLU B 1 320 ? 56.375 24.344 15.195 1 87.12 320 GLU B O 1
ATOM 5510 N N . ARG B 1 321 ? 55.719 22.812 13.719 1 89.25 321 ARG B N 1
ATOM 5511 C CA . ARG B 1 321 ? 57.031 22.188 13.68 1 89.25 321 ARG B CA 1
ATOM 5512 C C . ARG B 1 321 ? 58.094 23.109 13.055 1 89.25 321 ARG B C 1
ATOM 5514 O O . ARG B 1 321 ? 59.219 23.188 13.531 1 89.25 321 ARG B O 1
ATOM 5521 N N . LEU B 1 322 ? 57.594 23.766 12.047 1 85.44 322 LEU B N 1
ATOM 5522 C CA . LEU B 1 322 ? 58.5 24.703 11.383 1 85.44 322 LEU B CA 1
ATOM 5523 C C . LEU B 1 322 ? 58.875 25.844 12.32 1 85.44 322 LEU B C 1
ATOM 5525 O O . LEU B 1 322 ? 60.031 26.281 12.352 1 85.44 322 LEU B O 1
ATOM 5529 N N . LYS B 1 323 ? 57.969 26.312 13.109 1 84.06 323 LYS B N 1
ATOM 5530 C CA . LYS B 1 323 ? 58.219 27.391 14.078 1 84.06 323 LYS B CA 1
ATOM 5531 C C . LYS B 1 323 ? 59.188 26.922 15.164 1 84.06 323 LYS B C 1
ATOM 5533 O O . LYS B 1 323 ? 60.094 27.672 15.57 1 84.06 323 LYS B O 1
ATOM 5538 N N . GLN B 1 324 ? 59.031 25.734 15.578 1 87.25 324 GLN B N 1
ATOM 5539 C CA . GLN B 1 324 ? 59.938 25.188 16.594 1 87.25 324 GLN B CA 1
ATOM 5540 C C . GLN B 1 324 ? 61.375 25.078 16.047 1 87.25 324 GLN B C 1
ATOM 5542 O O . GLN B 1 324 ? 62.312 25.422 16.75 1 87.25 324 GLN B O 1
ATOM 5547 N N . ILE B 1 325 ? 61.469 24.656 14.859 1 86.69 325 ILE B N 1
ATOM 5548 C CA . ILE B 1 325 ? 62.781 24.531 14.234 1 86.69 325 ILE B CA 1
ATOM 5549 C C . ILE B 1 325 ? 63.406 25.906 14.07 1 86.69 325 ILE B C 1
ATOM 5551 O O . ILE B 1 325 ? 64.625 26.078 14.336 1 86.69 325 ILE B O 1
ATOM 5555 N N . GLU B 1 326 ? 62.625 26.844 13.664 1 84.38 326 GLU B N 1
ATOM 5556 C CA . GLU B 1 326 ? 63.125 28.203 13.508 1 84.38 326 GLU B CA 1
ATOM 5557 C C . GLU B 1 326 ? 63.562 28.781 14.844 1 84.38 326 GLU B C 1
ATOM 5559 O O . GLU B 1 326 ? 64.625 29.453 14.914 1 84.38 326 GLU B O 1
ATOM 5564 N N . GLU B 1 327 ? 62.844 28.516 15.906 1 83.44 327 GLU B N 1
ATOM 5565 C CA . GLU B 1 327 ? 63.219 29.016 17.234 1 83.44 327 GLU B CA 1
ATOM 5566 C C . GLU B 1 327 ? 64.5 28.344 17.734 1 83.44 327 GLU B C 1
ATOM 5568 O O . GLU B 1 327 ? 65.375 29.016 18.328 1 83.44 327 GLU B O 1
ATOM 5573 N N . GLN B 1 328 ? 64.688 27.094 17.484 1 85.38 328 GLN B N 1
ATOM 5574 C CA . GLN B 1 328 ? 65.875 26.391 17.906 1 85.38 328 GLN B CA 1
ATOM 5575 C C . GLN B 1 328 ? 67.062 26.859 17.109 1 85.38 328 GLN B C 1
ATOM 5577 O O . GLN B 1 328 ? 68.188 27 17.672 1 85.38 328 GLN B O 1
ATOM 5582 N N . THR B 1 329 ? 66.812 27.078 15.867 1 84.56 329 THR B N 1
ATOM 5583 C CA . THR B 1 329 ? 67.875 27.578 15.023 1 84.56 329 THR B CA 1
ATOM 5584 C C . THR B 1 329 ? 68.312 28.969 15.461 1 84.56 329 THR B C 1
ATOM 5586 O O . THR B 1 329 ? 69.562 29.25 15.508 1 84.56 329 THR B O 1
ATOM 5589 N N . LYS B 1 330 ? 67.5 29.844 15.836 1 76.81 330 LYS B N 1
ATOM 5590 C CA . LYS B 1 330 ? 67.812 31.172 16.312 1 76.81 330 LYS B CA 1
ATOM 5591 C C . LYS B 1 330 ? 68.562 31.125 17.625 1 76.81 330 LYS B C 1
ATOM 5593 O O . LYS B 1 330 ? 69.562 31.859 17.828 1 76.81 330 LYS B O 1
ATOM 5598 N N . LYS B 1 331 ? 68.188 30.297 18.484 1 79.31 331 LYS B N 1
ATOM 5599 C CA . LYS B 1 331 ? 68.875 30.125 19.75 1 79.31 331 LYS B CA 1
ATOM 5600 C C . LYS B 1 331 ? 70.312 29.609 19.516 1 79.31 331 LYS B C 1
ATOM 5602 O O . LYS B 1 331 ? 71.25 30.062 20.156 1 79.31 331 LYS B O 1
ATOM 5607 N N . ALA B 1 332 ? 70.375 28.75 18.641 1 80.31 332 ALA B N 1
ATOM 5608 C CA . ALA B 1 332 ? 71.688 28.188 18.344 1 80.31 332 ALA B CA 1
ATOM 5609 C C . ALA B 1 332 ? 72.625 29.234 17.734 1 80.31 332 ALA B C 1
ATOM 5611 O O . ALA B 1 332 ? 73.812 29.297 18.062 1 80.31 332 ALA B O 1
ATOM 5612 N N . GLN B 1 333 ? 72.062 30.062 16.922 1 76.12 333 GLN B N 1
ATOM 5613 C CA . GLN B 1 333 ? 72.875 31.125 16.297 1 76.12 333 GLN B CA 1
ATOM 5614 C C . GLN B 1 333 ? 73.312 32.156 17.328 1 76.12 333 GLN B C 1
ATOM 5616 O O . GLN B 1 333 ? 74.438 32.656 17.297 1 76.12 333 GLN B O 1
ATOM 5621 N N . CYS B 1 334 ? 72.375 32.438 18.219 1 70.38 334 CYS B N 1
ATOM 5622 C CA . CYS B 1 334 ? 72.75 33.375 19.266 1 70.38 334 CYS B CA 1
ATOM 5623 C C . CYS B 1 334 ? 73.812 32.812 20.188 1 70.38 334 CYS B C 1
ATOM 5625 O O . CYS B 1 334 ? 74.75 33.531 20.562 1 70.38 334 CYS B O 1
ATOM 5627 N N . LEU B 1 335 ? 73.875 31.609 20.484 1 73.44 335 LEU B N 1
ATOM 5628 C CA . LEU B 1 335 ? 74.875 30.984 21.328 1 73.44 335 LEU B CA 1
ATOM 5629 C C . LEU B 1 335 ? 76.25 30.938 20.609 1 73.44 335 LEU B C 1
ATOM 5631 O O . LEU B 1 335 ? 77.25 31.125 21.219 1 73.44 335 LEU B O 1
ATOM 5635 N N . PHE B 1 336 ? 76.188 30.812 19.406 1 75.12 336 PHE B N 1
ATOM 5636 C CA . PHE B 1 336 ? 77.438 30.781 18.641 1 75.12 336 PHE B CA 1
ATOM 5637 C C . PHE B 1 336 ? 78.062 32.156 18.578 1 75.12 336 PHE B C 1
ATOM 5639 O O . PHE B 1 336 ? 79.25 32.312 18.719 1 75.12 336 PHE B O 1
ATOM 5646 N N . LEU B 1 337 ? 77.312 33.219 18.469 1 68.06 337 LEU B N 1
ATOM 5647 C CA . LEU B 1 337 ? 77.875 34.594 18.438 1 68.06 337 LEU B CA 1
ATOM 5648 C C . LEU B 1 337 ? 78.375 34.969 19.797 1 68.06 337 LEU B C 1
ATOM 5650 O O . LEU B 1 337 ? 79.438 35.688 19.891 1 68.06 337 LEU B O 1
ATOM 5654 N N . LEU B 1 338 ? 77.875 34.406 20.734 1 64.31 338 LEU B N 1
ATOM 5655 C CA . LEU B 1 338 ? 78.375 34.719 22.078 1 64.31 338 LEU B CA 1
ATOM 5656 C C . LEU B 1 338 ? 79.688 33.969 22.344 1 64.31 338 LEU B C 1
ATOM 5658 O O . LEU B 1 338 ? 80.625 34.531 22.984 1 64.31 338 LEU B O 1
ATOM 5662 N N . ARG B 1 339 ? 79.812 32.906 21.781 1 67.62 339 ARG B N 1
ATOM 5663 C CA . ARG B 1 339 ? 81.062 32.156 21.938 1 67.62 339 ARG B CA 1
ATOM 5664 C C . ARG B 1 339 ? 82.125 32.781 21.078 1 67.62 339 ARG B C 1
ATOM 5666 O O . ARG B 1 339 ? 83.312 32.844 21.516 1 67.62 339 ARG B O 1
ATOM 5673 N N . LYS B 1 340 ? 81.938 33.188 20.109 1 66.81 340 LYS B N 1
ATOM 5674 C CA . LYS B 1 340 ? 82.938 33.844 19.281 1 66.81 340 LYS B CA 1
ATOM 5675 C C . LYS B 1 340 ? 83.375 35.156 19.875 1 66.81 340 LYS B C 1
ATOM 5677 O O . LYS B 1 340 ? 84.562 35.531 19.859 1 66.81 340 LYS B O 1
ATOM 5682 N N . LYS B 1 341 ? 82.625 35.969 20.547 1 61.94 341 LYS B N 1
ATOM 5683 C CA . LYS B 1 341 ? 83 37.219 21.203 1 61.94 341 LYS B CA 1
ATOM 5684 C C . LYS B 1 341 ? 83.875 36.938 22.438 1 61.94 341 LYS B C 1
ATOM 5686 O O . LYS B 1 341 ? 84.812 37.656 22.734 1 61.94 341 LYS B O 1
ATOM 5691 N N . HIS B 1 342 ? 83.625 35.969 22.953 1 65.38 342 HIS B N 1
ATOM 5692 C CA . HIS B 1 342 ? 84.5 35.625 24.094 1 65.38 342 HIS B CA 1
ATOM 5693 C C . HIS B 1 342 ? 85.875 35.188 23.625 1 65.38 342 HIS B C 1
ATOM 5695 O O . HIS B 1 342 ? 86.875 35.438 24.297 1 65.38 342 HIS B O 1
ATOM 5701 N N . ASN B 1 343 ? 86 34.656 22.594 1 64.88 343 ASN B N 1
ATOM 5702 C CA . ASN B 1 343 ? 87.312 34.281 22.109 1 64.88 343 ASN B CA 1
ATOM 5703 C C . ASN B 1 343 ? 88.062 35.469 21.484 1 64.88 343 ASN B C 1
ATOM 5705 O O . ASN B 1 343 ? 89.25 35.469 21.484 1 64.88 343 ASN B O 1
ATOM 5709 N N . ASN B 1 344 ? 87.375 36.312 20.891 1 59.81 344 ASN B N 1
ATOM 5710 C CA . ASN B 1 344 ? 88.125 37.438 20.375 1 59.81 344 ASN B CA 1
ATOM 5711 C C . ASN B 1 344 ? 88.5 38.438 21.484 1 59.81 344 ASN B C 1
ATOM 5713 O O . ASN B 1 344 ? 89.25 39.375 21.25 1 59.81 344 ASN B O 1
ATOM 5717 N N . CYS B 1 345 ? 87.875 38.438 22.5 1 55.97 345 CYS B N 1
ATOM 5718 C CA . CYS B 1 345 ? 88.375 39.281 23.578 1 55.97 345 CYS B CA 1
ATOM 5719 C C . CYS B 1 345 ? 89.438 38.562 24.391 1 55.97 345 CYS B C 1
ATOM 5721 O O . CYS B 1 345 ? 90.062 39.156 25.266 1 55.97 345 CYS B O 1
ATOM 5723 N N . GLY B 1 346 ? 89.688 37.312 24.188 1 40.56 346 GLY B N 1
ATOM 5724 C CA . GLY B 1 346 ? 90.938 36.844 24.766 1 40.56 346 GLY B CA 1
ATOM 5725 C C . GLY B 1 346 ? 92.125 36.938 23.812 1 40.56 346 GLY B C 1
ATOM 5726 O O . GLY B 1 346 ? 91.938 36.844 22.594 1 40.56 346 GLY B O 1
#

Foldseek 3Di:
DQDWFWEWEDALPDIDIDTHHPPQDLVNVLVVVCVVVVPDLSLQKHKAWDDDPPDPDSYTYIYIAGQADDLALVPRPQDLVSLQRVLSVLQVCPLVVVFDDDQVLQLLLQLLVVCLVPNADDPVVCDPCNCVPPSGPPPPPVSSVVNNNVCHPPDSSNSSSVNVNSSSPGQSPAWDWDWWAAPVGAIWIWTFHLFFIFIGHPVDPRDGPDTDGLVFWDDWDADWFKIWTHGPPNVDDIDIIGHPGSVVVVVVVVSNVSSSVVNVVVVDDDDPVVVVSNVVSVVVVVVVSVVSVVVVVVVVVVVVVVVVVVVVVVVVVVVVVVVVVVVVVVVVVVVVVVVVVVVVVD/DQDWFWEWEDALPDIDIDTHHPPQDLVNVLVVVCVVVVPDLSLQKHKAWDDDPPDPDSYTYIYIAGQADDLALVPRPQDLVSLQRVLSVLQVCPLVVVFDDDQVLQLLLQLLVVCLVPNADDPVVCDPCNCVPPSGPPPPPVSSVVNNNVCHPPDSSNSSSVNVNSSSPGQSPAWDWDWWAAPVGAIWIWTFHLFFIFIGHPVDPRDGPDTDGLVFWDDWDADWQKIWTHGPPNVDDIDIIGHPGSVVVVVVVVSNVSSSVVNVVVVDDDDPVVVVSNVVSVVVVVVVSVVSVVVVVVVVVVVVVVVVVVVVVVVVVVVVVVVVVVVVVVVVVVVVVVVVVVVVVD

pLDDT: mean 91.5, std 9.22, range [40.53, 98.5]

Nearest PDB structures (foldseek):
  8cis-assembly1_A  TM=9.62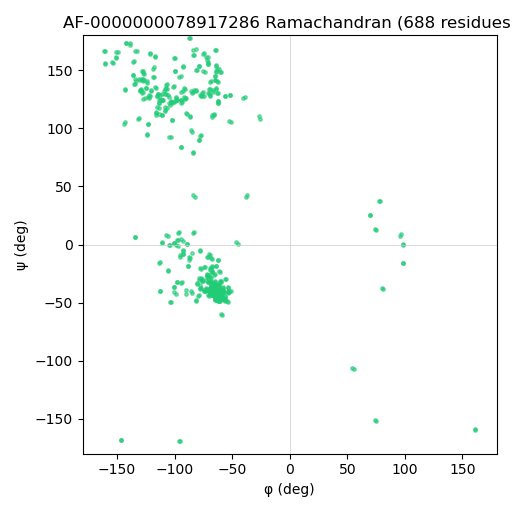1E-01  e=5.676E-43  Homo sapiens
  8ciu-assembly1_A  TM=9.202E-01  e=4.770E-44  Homo sapiens
  8cit-assembly1_A  TM=9.308E-01  e=2.671E-43  Homo sapiens
  4rma-assembly1_A  TM=9.620E-01  e=1.949E-38  Homo sapiens
  1isn-assembly1_A  TM=9.440E-01  e=1.315E-35  Mus musculus

Organism: Gorilla gorilla gorilla (NCBI:txid9595)

InterPro domains:
  IPR000299 FERM domain [PS50057] (5-267)
  IPR011174 Ezrin/radixin/moesin [PTHR23281] (2-334)
  IPR011993 PH-like domain superfamily [G3DSA:2.30.29.30] (173-268)
  IPR014352 FERM/acyl-CoA-binding protein superfamily [G3DSA:1.20.80.10] (72-171)
  IPR018979 FERM, N-terminal [PF09379] (9-54)
  IPR018980 FERM, C-terminal PH-like domain [PF09380] (183-270)
  IPR018980 FERM, C-terminal PH-like domain [SM01196] (182-271)
  IPR019748 FERM central domain [PF00373] (74-177)
  IPR019748 FERM central domain [cd14473] (82-170)
  IPR019749 Band 4.1 domain [PR00935] (37-49)
  IPR019749 Band 4.1 domain [PR00935] (158-174)
  IPR019749 Band 4.1 domain [SM00295] (1-178)
  IPR029071 Ubiquitin-like domain superfamily [SSF54236] (2-71)
  IPR035963 FERM superfamily, second domain [SSF47031] (73-170)
  IPR041789 ERM family, FERM domain C-lobe [cd13194] (172-268)

Radius of gyration: 37.44 Å; Cα contacts (8 Å, |Δi|>4): 898; chains: 2; bounding box: 136×104×71 Å